Protein AF-0000000076895085 (afdb_homodimer)

pLDDT: mean 93.58, std 14.84, range [23.02, 98.94]

Foldseek 3Di:
DLDVVQDDPPPPFQKEWEEALLDLLSLLLQLLCVVLPHDYHYHYWDPVDDDGDPVLCVQPVPPSDDGWMAGNNHTDDDSLRNSVVSQVVRVDVHHQADPDPVSNVVLVVVLVCCVPQLVVQVVVCLLVQQPSLVSNLVSLVVVLVCCDQALDNSRPDHHSSCSSHLSCVLCQVVNCVRNVDHCCVSRVSVVNSSVSVCPDPSNVVRRDDSVVSNVVSCVVNVPD/DLPDLLDDPPPPFQKEWEEALLDLLSLLLQLLCVVLPHDYHYHYWDPVDDDTDPVLCVQPVPPSDDGWMAGNNHTDDDSLRNSVVSQVVRVDVHHQADPDPVSNVVLVVVLVLCVPQLVVQVVVCLLVQQPSLVSNLVSLVVVLVCCDQALDNSRPDHHSSCSSHLSCVLCQVVNCVRNVDHCCVSRVSVVVSSVSVCPDPSNVVRRDDSVVSNVVSCVVNVND

InterPro domains:
  IPR004045 Glutathione S-transferase, N-terminal [PF02798] (14-88)
  IPR004045 Glutathione S-transferase, N-terminal [PS50404] (13-94)
  IPR010987 Glutathione S-transferase, C-terminal-like [PS50405] (100-220)
  IPR036249 Thioredoxin-like superfamily [SSF52833] (21-118)
  IPR036282 Glutathione S-transferase, C-terminal domain superfamily [SSF47616] (88-221)
  IPR040079 Glutathione transferase family [SFLDS00019] (12-219)
  IPR045073 Glutathione S-transferase Omega/Tau-like [PTHR11260] (20-214)
  IPR045073 Glutathione S-transferase Omega/Tau-like [SFLDG01152] (12-219)
  IPR045074 Glutathione S-transferases Tau, C-terminal alpha-helical domain, plant [cd03185] (101-220)

Radius of gyration: 22.77 Å; Cα contacts (8 Å, |Δi|>4): 634; chains: 2; bounding box: 48×73×47 Å

Nearest PDB structures (foldseek):
  5g5a-assembly2_D  TM=9.513E-01  e=1.481E-20  Arabidopsis thaliana
  4chs-assembly1_B  TM=9.491E-01  e=2.102E-20  Glycine max
  4pqi-assembly1_A  TM=8.367E-01  e=6.222E-11  Populus trichocarpa
  9f7k-assembly1_B  TM=8.401E-01  e=1.132E-09  Drosophila melanogaster American nodavirus (ANV) SW-2009a
  5zfg-assembly1_A  TM=7.852E-01  e=8.772E-07  Bombyx mori

Sequence (448 aa):
MEKAMEMEAGRESEVTCVDFWANEFGMRVRIALRELGVAFEYVEEDLRVRERSDLVRRMNPVLHMVPILIHHGRPVCGSVNIVEYIDEVWGEETHLLPGNPVDRADARFWADFVDHKVFGAQVRFLESKGEEKDELVEQLKRLEEVLGDKAFFSGEEFGFLDIVTIPFSSMFHGYEQLGRFHLDVECPKLTQWAKRCKQRESVRAVLPDDTEMYELHKHLYGIEMEKAMEMEAGRESEVTCVDFWANEFGMRVRIALRELGVAFEYVEEDLRVRERSDLVRRMNPVLHMVPILIHHGRPVCGSVNIVEYIDEVWGEETHLLPGNPVDRADARFWADFVDHKVFGAQVRFLESKGEEKDELVEQLKRLEEVLGDKAFFSGEEFGFLDIVTIPFSSMFHGYEQLGRFHLDVECPKLTQWAKRCKQRESVRAVLPDDTEMYELHKHLYGIE

Structure (mmCIF, N/CA/C/O backbone):
data_AF-0000000076895085-model_v1
#
loop_
_entity.id
_entity.type
_entity.pdbx_description
1 polymer 'glutathione transferase'
#
loop_
_atom_site.group_PDB
_atom_site.id
_atom_site.type_symbol
_atom_site.label_atom_id
_atom_site.label_alt_id
_atom_site.label_comp_id
_atom_site.label_asym_id
_atom_site.label_entity_id
_atom_site.label_seq_id
_atom_site.pdbx_PDB_ins_code
_atom_site.Cartn_x
_atom_site.Cartn_y
_atom_site.Cartn_z
_atom_site.occupancy
_atom_site.B_iso_or_equiv
_atom_site.auth_seq_id
_atom_site.auth_comp_id
_atom_site.auth_asym_id
_atom_site.auth_atom_id
_atom_site.pdbx_PDB_model_num
ATOM 1 N N . MET A 1 1 ? 2.59 36.312 -5.207 1 23.02 1 MET A N 1
ATOM 2 C CA . MET A 1 1 ? 3.688 36.656 -6.105 1 23.02 1 MET A CA 1
ATOM 3 C C . MET A 1 1 ? 4.902 35.781 -5.848 1 23.02 1 MET A C 1
ATOM 5 O O . MET A 1 1 ? 6.008 36.094 -6.293 1 23.02 1 MET A O 1
ATOM 9 N N . GLU A 1 2 ? 4.848 35.094 -4.738 1 27.25 2 GLU A N 1
ATOM 10 C CA . GLU A 1 2 ? 5.812 34.062 -4.297 1 27.25 2 GLU A CA 1
ATOM 11 C C . GLU A 1 2 ? 5.867 32.906 -5.266 1 27.25 2 GLU A C 1
ATOM 13 O O . GLU A 1 2 ? 5.113 31.938 -5.125 1 27.25 2 GLU A O 1
ATOM 18 N N . LYS A 1 3 ? 5.887 33.219 -6.762 1 25.53 3 LYS A N 1
ATOM 19 C CA . LYS A 1 3 ? 5.906 32.812 -8.164 1 25.53 3 LYS A CA 1
ATOM 20 C C . LYS A 1 3 ? 6.992 31.781 -8.422 1 25.53 3 LYS A C 1
ATOM 22 O O . LYS A 1 3 ? 6.719 30.703 -8.961 1 25.53 3 LYS A O 1
ATOM 27 N N . ALA A 1 4 ? 8.18 32.406 -8.992 1 30.64 4 ALA A N 1
ATOM 28 C CA . ALA A 1 4 ? 9.109 31.969 -10.031 1 30.64 4 ALA A CA 1
ATOM 29 C C . ALA A 1 4 ? 10.125 30.969 -9.477 1 30.64 4 ALA A C 1
ATOM 31 O O . ALA A 1 4 ? 11.164 30.734 -10.102 1 30.64 4 ALA A O 1
ATOM 32 N N . MET A 1 5 ? 10.203 30.891 -8.336 1 31.14 5 MET A N 1
ATOM 33 C CA . MET A 1 5 ? 11.312 29.938 -8.25 1 31.14 5 MET A CA 1
ATOM 34 C C . MET A 1 5 ? 11.031 28.688 -9.086 1 31.14 5 MET A C 1
ATOM 36 O O . MET A 1 5 ? 11.344 27.578 -8.664 1 31.14 5 MET A O 1
ATOM 40 N N . GLU A 1 6 ? 9.844 28.688 -9.906 1 38.09 6 GLU A N 1
ATOM 41 C CA . GLU A 1 6 ? 9.477 27.984 -11.125 1 38.09 6 GLU A CA 1
ATOM 42 C C . GLU A 1 6 ? 10.641 27.953 -12.109 1 38.09 6 GLU A C 1
ATOM 44 O O . GLU A 1 6 ? 11.008 28.984 -12.68 1 38.09 6 GLU A O 1
ATOM 49 N N . MET A 1 7 ? 11.734 27.406 -11.906 1 35 7 MET A N 1
ATOM 50 C CA . MET A 1 7 ? 12.992 27.453 -12.656 1 35 7 MET A CA 1
ATOM 51 C C . MET A 1 7 ? 12.727 27.578 -14.148 1 35 7 MET A C 1
ATOM 53 O O . MET A 1 7 ? 11.633 27.25 -14.625 1 35 7 MET A O 1
ATOM 57 N N . GLU A 1 8 ? 13.68 28.234 -14.961 1 31.77 8 GLU A N 1
ATOM 58 C CA . GLU A 1 8 ? 13.859 28.484 -16.391 1 31.77 8 GLU A CA 1
ATOM 59 C C . GLU A 1 8 ? 13.453 27.281 -17.219 1 31.77 8 GLU A C 1
ATOM 61 O O . GLU A 1 8 ? 13.922 26.172 -16.984 1 31.77 8 GLU A O 1
ATOM 66 N N . ALA A 1 9 ? 12.461 27.312 -17.953 1 37.12 9 ALA A N 1
ATOM 67 C CA . ALA A 1 9 ? 11.852 26.469 -18.984 1 37.12 9 ALA A CA 1
ATOM 68 C C . ALA A 1 9 ? 12.906 25.844 -19.891 1 37.12 9 ALA A C 1
ATOM 70 O O . ALA A 1 9 ? 12.578 25.125 -20.844 1 37.12 9 ALA A O 1
ATOM 71 N N . GLY A 1 10 ? 13.945 26.469 -20.047 1 34.59 10 GLY A N 1
ATOM 72 C CA . GLY A 1 10 ? 14.742 26.031 -21.188 1 34.59 10 GLY A CA 1
ATOM 73 C C . GLY A 1 10 ? 15.141 24.562 -21.109 1 34.59 10 GLY A C 1
ATOM 74 O O . GLY A 1 10 ? 15.336 23.906 -22.125 1 34.59 10 GLY A O 1
ATOM 75 N N . ARG A 1 11 ? 16.094 24.109 -20.062 1 37.5 11 ARG A N 1
ATOM 76 C CA . ARG A 1 11 ? 16.578 22.734 -20.094 1 37.5 11 ARG A CA 1
ATOM 77 C C . ARG A 1 11 ? 15.5 21.766 -19.641 1 37.5 11 ARG A C 1
ATOM 79 O O . ARG A 1 11 ? 14.797 22.016 -18.672 1 37.5 11 ARG A O 1
ATOM 86 N N . GLU A 1 12 ? 14.609 20.922 -20.375 1 47.09 12 GLU A N 1
ATOM 87 C CA . GLU A 1 12 ? 13.797 19.734 -20.125 1 47.09 12 GLU A CA 1
ATOM 88 C C . GLU A 1 12 ? 14 19.219 -18.703 1 47.09 12 GLU A C 1
ATOM 90 O O . GLU A 1 12 ? 15.094 18.766 -18.344 1 47.09 12 GLU A O 1
ATOM 95 N N . SER A 1 13 ? 13.422 19.781 -17.625 1 58.47 13 SER A N 1
ATOM 96 C CA . SER A 1 13 ? 13.633 19.453 -16.219 1 58.47 13 SER A CA 1
ATOM 97 C C . SER A 1 13 ? 13.742 17.938 -16.016 1 58.47 13 SER A C 1
ATOM 99 O O . SER A 1 13 ? 13.008 17.172 -16.641 1 58.47 13 SER A O 1
ATOM 101 N N . GLU A 1 14 ? 14.758 17.469 -15.328 1 88.19 14 GLU A N 1
ATOM 102 C CA . GLU A 1 14 ? 15.078 16.078 -15.031 1 88.19 14 GLU A CA 1
ATOM 103 C C . GLU A 1 14 ? 14.023 15.453 -14.125 1 88.19 14 GLU A C 1
ATOM 105 O O . GLU A 1 14 ? 13.711 14.273 -14.25 1 88.19 14 GLU A O 1
ATOM 110 N N . VAL A 1 15 ? 13.117 16.438 -13.453 1 98.25 15 VAL A N 1
ATOM 111 C CA . VAL A 1 15 ? 12.117 15.969 -12.508 1 98.25 15 VAL A CA 1
ATOM 112 C C . VAL A 1 15 ? 10.828 16.766 -12.672 1 98.25 15 VAL A C 1
ATOM 114 O O . VAL A 1 15 ? 10.844 18 -12.633 1 98.25 15 VAL A O 1
ATOM 117 N N . THR A 1 16 ? 9.641 16.125 -12.969 1 98.69 16 THR A N 1
ATO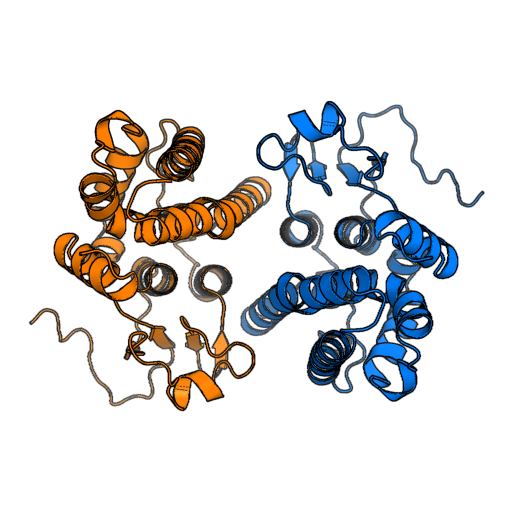M 118 C CA . THR A 1 16 ? 8.32 16.734 -13.086 1 98.69 16 THR A CA 1
ATOM 119 C C . THR A 1 16 ? 7.336 16.078 -12.117 1 98.69 16 THR A C 1
ATOM 121 O O . THR A 1 16 ? 7.324 14.852 -11.969 1 98.69 16 THR A O 1
ATOM 124 N N . CYS A 1 17 ? 6.582 16.891 -11.414 1 98.81 17 CYS A N 1
ATOM 125 C CA . CYS A 1 17 ? 5.488 16.438 -10.562 1 98.81 17 CYS A CA 1
ATOM 126 C C . CYS A 1 17 ? 4.141 16.828 -11.148 1 98.81 17 CYS A C 1
ATOM 128 O O . CYS A 1 17 ? 3.834 18.016 -11.266 1 98.81 17 CYS A O 1
ATOM 130 N N . VAL A 1 18 ? 3.365 15.891 -11.594 1 98.88 18 VAL A N 1
ATOM 131 C CA . VAL A 1 18 ? 2.01 16.109 -12.094 1 98.88 18 VAL A CA 1
ATOM 132 C C . VAL A 1 18 ? 1.007 15.883 -10.961 1 98.88 18 VAL A C 1
ATOM 134 O O . VAL A 1 18 ? 0.92 14.781 -10.414 1 98.88 18 VAL A O 1
ATOM 137 N N . ASP A 1 19 ? 0.191 16.875 -10.664 1 98.31 19 ASP A N 1
ATOM 138 C CA . ASP A 1 19 ? -0.694 16.766 -9.508 1 98.31 19 ASP A CA 1
ATOM 139 C C . ASP A 1 19 ? -1.806 17.812 -9.562 1 98.31 19 ASP A C 1
ATOM 141 O O . ASP A 1 19 ? -1.933 18.547 -10.555 1 98.31 19 ASP A O 1
ATOM 145 N N . PHE A 1 20 ? -2.721 17.75 -8.688 1 98.25 20 PHE A N 1
ATOM 146 C CA . PHE A 1 20 ? -3.725 18.766 -8.391 1 98.25 20 PHE A CA 1
ATOM 147 C C . PHE A 1 20 ? -3.398 19.484 -7.086 1 98.25 20 PHE A C 1
ATOM 149 O O . PHE A 1 20 ? -3.023 18.859 -6.098 1 98.25 20 PHE A O 1
ATOM 156 N N . TRP A 1 21 ? -3.457 20.797 -7.02 1 97.5 21 TRP A N 1
ATOM 157 C CA . TRP A 1 21 ? -2.955 21.594 -5.902 1 97.5 21 TRP A CA 1
ATOM 158 C C . TRP A 1 21 ? -3.596 21.156 -4.59 1 97.5 21 TRP A C 1
ATOM 160 O O . TRP A 1 21 ? -2.961 21.203 -3.533 1 97.5 21 TRP A O 1
ATOM 170 N N . ALA A 1 22 ? -4.828 20.625 -4.641 1 97.56 22 ALA A N 1
ATOM 171 C CA . ALA A 1 22 ? -5.578 20.344 -3.424 1 97.56 22 ALA A CA 1
ATOM 172 C C . ALA A 1 22 ? -5.613 18.844 -3.143 1 97.56 22 ALA A C 1
ATOM 174 O O . ALA A 1 22 ? -6.375 18.375 -2.289 1 97.56 22 ALA A O 1
ATOM 175 N N . ASN A 1 23 ? -4.93 18.078 -3.943 1 97.31 23 ASN A N 1
ATOM 176 C CA . ASN A 1 23 ? -4.836 16.625 -3.783 1 97.31 23 ASN A CA 1
ATOM 177 C C . ASN A 1 23 ? -3.908 16.25 -2.635 1 97.31 23 ASN A C 1
ATOM 179 O O . ASN A 1 23 ? -2.693 16.438 -2.725 1 97.31 23 ASN A O 1
ATOM 183 N N . GLU A 1 24 ? -4.453 15.742 -1.582 1 98.06 24 GLU A N 1
ATOM 184 C CA . GLU A 1 24 ? -3.691 15.406 -0.383 1 98.06 24 GLU A CA 1
ATOM 185 C C . GLU A 1 24 ? -2.553 14.445 -0.704 1 98.06 24 GLU A C 1
ATOM 187 O O . GLU A 1 24 ? -1.478 14.523 -0.107 1 98.06 24 GLU A O 1
ATOM 192 N N . PHE A 1 25 ? -2.742 13.531 -1.646 1 98.69 25 PHE A N 1
ATOM 193 C CA . PHE A 1 25 ? -1.74 12.539 -2.018 1 98.69 25 PHE A CA 1
ATOM 194 C C . PHE A 1 25 ? -0.616 13.188 -2.822 1 98.69 25 PHE A C 1
ATOM 196 O O . PHE A 1 25 ? 0.552 12.82 -2.668 1 98.69 25 PHE A O 1
ATOM 203 N N . GLY A 1 26 ? -0.956 14.109 -3.666 1 98.75 26 GLY A N 1
ATOM 204 C CA . GLY A 1 26 ? 0.045 14.836 -4.426 1 98.75 26 GLY A CA 1
ATOM 205 C C . GLY A 1 26 ? 0.882 15.773 -3.568 1 98.75 26 GLY A C 1
ATOM 206 O O . GLY A 1 26 ? 2.066 15.977 -3.842 1 98.75 26 GLY A O 1
ATOM 207 N N . MET A 1 27 ? 0.269 16.359 -2.547 1 98.94 27 MET A N 1
ATOM 208 C CA . MET A 1 27 ? 0.993 17.234 -1.623 1 98.94 27 MET A CA 1
ATOM 209 C C . MET A 1 27 ? 2.16 16.484 -0.979 1 98.94 27 MET A C 1
ATOM 211 O O . MET A 1 27 ? 3.203 17.078 -0.705 1 98.94 27 MET A O 1
ATOM 215 N N . ARG A 1 28 ? 2.02 15.141 -0.738 1 98.94 28 ARG A N 1
ATOM 216 C CA . ARG A 1 28 ? 3.105 14.32 -0.208 1 98.94 28 ARG A CA 1
ATOM 217 C C . ARG A 1 28 ? 4.359 14.453 -1.067 1 98.94 28 ARG A C 1
ATOM 219 O O . ARG A 1 28 ? 5.457 14.672 -0.547 1 98.94 28 ARG A O 1
ATOM 226 N N . VAL A 1 29 ? 4.148 14.352 -2.359 1 98.94 29 VAL A N 1
ATOM 227 C CA . VAL A 1 29 ? 5.234 14.328 -3.334 1 98.94 29 VAL A CA 1
ATOM 228 C C . VAL A 1 29 ? 5.93 15.688 -3.363 1 98.94 29 VAL A C 1
ATOM 230 O O . VAL A 1 29 ? 7.16 15.766 -3.285 1 98.94 29 VAL A O 1
ATOM 233 N N . ARG A 1 30 ? 5.137 16.719 -3.395 1 98.88 30 ARG A N 1
ATOM 234 C CA . ARG A 1 30 ? 5.691 18.078 -3.453 1 98.88 30 ARG A CA 1
ATOM 235 C C . ARG A 1 30 ? 6.441 18.406 -2.17 1 98.88 30 ARG A C 1
ATOM 237 O O . ARG A 1 30 ? 7.508 19.031 -2.213 1 98.88 30 ARG A O 1
ATOM 244 N N . ILE A 1 31 ? 5.945 18 -1.05 1 98.94 31 ILE A N 1
ATOM 245 C CA . ILE A 1 31 ? 6.621 18.234 0.221 1 98.94 31 ILE A CA 1
ATOM 246 C C . ILE A 1 31 ? 7.93 17.438 0.262 1 98.94 31 ILE A C 1
ATOM 248 O O . ILE A 1 31 ? 8.969 17.969 0.656 1 98.94 31 ILE A O 1
ATOM 252 N N . ALA A 1 32 ? 7.895 16.156 -0.135 1 98.88 32 ALA A N 1
ATOM 253 C CA . ALA A 1 32 ? 9.094 15.312 -0.116 1 98.88 32 ALA A CA 1
ATOM 254 C C . ALA A 1 32 ? 10.195 15.906 -0.988 1 98.88 32 ALA A C 1
ATOM 256 O O . ALA A 1 32 ? 11.359 15.953 -0.583 1 98.88 32 ALA A O 1
ATOM 257 N N . LEU A 1 33 ? 9.852 16.359 -2.217 1 98.69 33 LEU A N 1
ATOM 258 C CA . LEU A 1 33 ? 10.82 16.969 -3.125 1 98.69 33 LEU A CA 1
ATOM 259 C C . LEU A 1 33 ? 11.445 18.203 -2.504 1 98.69 33 LEU A C 1
ATOM 261 O O . LEU A 1 33 ? 12.672 18.375 -2.543 1 98.69 33 LEU A O 1
ATOM 265 N N . ARG A 1 34 ? 10.641 19.031 -1.904 1 98.31 34 ARG A N 1
ATOM 266 C CA . ARG A 1 34 ? 11.125 20.266 -1.286 1 98.31 34 ARG A CA 1
ATOM 267 C C . ARG A 1 34 ? 11.992 19.953 -0.073 1 98.31 34 ARG A C 1
ATOM 269 O O . ARG A 1 34 ? 13.023 20.609 0.138 1 98.31 34 ARG A O 1
ATOM 276 N N . GLU A 1 35 ? 11.578 18.984 0.72 1 97.69 35 GLU A N 1
ATOM 277 C CA . GLU A 1 35 ? 12.344 18.609 1.908 1 97.69 35 GLU A CA 1
ATOM 278 C C . GLU A 1 35 ? 13.766 18.203 1.542 1 97.69 35 GLU A C 1
ATOM 280 O O . GLU A 1 35 ? 14.703 18.438 2.301 1 97.69 35 GLU A O 1
ATOM 285 N N . LEU A 1 36 ? 13.906 17.531 0.406 1 97.44 36 LEU A N 1
ATOM 286 C CA . LEU A 1 36 ? 15.219 17.016 0.017 1 97.44 36 LEU A CA 1
ATOM 287 C C . LEU A 1 36 ? 15.898 17.969 -0.959 1 97.44 36 LEU A C 1
ATOM 289 O O . LEU A 1 36 ? 16.953 17.656 -1.503 1 97.44 36 LEU A O 1
ATOM 293 N N . GLY A 1 37 ? 15.266 19.109 -1.237 1 96.12 37 GLY A N 1
ATOM 294 C CA . GLY A 1 37 ? 15.875 20.156 -2.045 1 96.12 37 GLY A CA 1
ATOM 295 C C . GLY A 1 37 ? 15.938 19.812 -3.52 1 96.12 37 GLY A C 1
ATOM 296 O O . GLY A 1 37 ? 16.859 20.234 -4.223 1 96.12 37 GLY A O 1
ATOM 297 N N . VAL A 1 38 ? 15.062 19.031 -4.008 1 96.94 38 VAL A N 1
ATOM 298 C CA . VAL A 1 38 ? 15.047 18.625 -5.406 1 96.94 38 VAL A CA 1
ATOM 299 C C . VAL A 1 38 ? 14.266 19.641 -6.23 1 96.94 38 VAL A C 1
ATOM 301 O O . VAL A 1 38 ? 13.094 19.922 -5.945 1 96.94 38 VAL A O 1
ATOM 304 N N . ALA A 1 39 ? 14.906 20.219 -7.195 1 97.12 39 ALA A N 1
ATOM 305 C CA . ALA A 1 39 ? 14.203 21.094 -8.133 1 97.12 39 ALA A CA 1
ATOM 306 C C . ALA A 1 39 ? 13.266 20.297 -9.031 1 97.12 39 ALA A C 1
ATOM 308 O O . ALA A 1 39 ? 13.609 19.203 -9.484 1 97.12 39 ALA A O 1
ATOM 309 N N . PHE A 1 40 ? 12.086 20.844 -9.211 1 98.06 40 PHE A N 1
ATOM 310 C CA . PHE A 1 40 ? 11.148 20.125 -10.062 1 98.06 40 PHE A CA 1
ATOM 311 C C . PHE A 1 40 ? 10.195 21.094 -10.75 1 98.06 40 PHE A C 1
ATOM 313 O O . PHE A 1 40 ? 9.992 22.219 -10.281 1 98.06 40 PHE A O 1
ATOM 320 N N . GLU A 1 41 ? 9.672 20.609 -11.859 1 98 41 GLU A N 1
ATOM 321 C CA . GLU A 1 41 ? 8.57 21.281 -12.531 1 98 41 GLU A CA 1
ATOM 322 C C . GLU A 1 41 ? 7.219 20.766 -12.039 1 98 41 GLU A C 1
ATOM 324 O O . GLU A 1 41 ? 7.027 19.547 -11.906 1 98 41 GLU A O 1
ATOM 329 N N . TYR A 1 42 ? 6.363 21.656 -11.695 1 98.19 42 TYR A N 1
ATOM 330 C CA . TYR A 1 42 ? 5 21.312 -11.312 1 98.19 42 TYR A CA 1
ATOM 331 C C . TYR A 1 42 ? 4.047 21.453 -12.492 1 98.19 42 TYR A C 1
ATOM 333 O O . TYR A 1 42 ? 4.016 22.484 -13.156 1 98.19 42 TYR A O 1
ATOM 341 N N . VAL A 1 43 ? 3.34 20.391 -12.828 1 98.38 43 VAL A N 1
ATOM 342 C CA . VAL A 1 43 ? 2.301 20.422 -13.852 1 98.38 43 VAL A CA 1
ATOM 343 C C . VAL A 1 43 ? 0.94 20.141 -13.211 1 98.38 43 VAL A C 1
ATOM 345 O O . VAL A 1 43 ? 0.721 19.078 -12.633 1 98.38 43 VAL A O 1
ATOM 348 N N . GLU A 1 44 ? 0.057 21.047 -13.32 1 98.06 44 GLU A N 1
ATOM 349 C CA . GLU A 1 44 ? -1.26 20.953 -12.695 1 98.06 44 GLU A CA 1
ATOM 350 C C . GLU A 1 44 ? -2.191 20.047 -13.508 1 98.06 44 GLU A C 1
ATOM 352 O O . GLU A 1 44 ? -2.254 20.156 -14.734 1 98.06 44 GLU A O 1
ATOM 357 N N . GLU A 1 45 ? -2.811 19.125 -12.883 1 98.19 45 GLU A N 1
ATOM 358 C CA . GLU A 1 45 ? -3.924 18.328 -13.398 1 98.19 45 GLU A CA 1
ATOM 359 C C . GLU A 1 45 ? -5.234 18.703 -12.703 1 98.19 45 GLU A C 1
ATOM 361 O O . GLU A 1 45 ? -5.398 18.484 -11.508 1 98.19 45 GLU A O 1
ATOM 366 N N . ASP A 1 46 ? -6.195 19.234 -13.398 1 95.69 46 ASP A N 1
ATOM 367 C CA . ASP A 1 46 ? -7.461 19.656 -12.812 1 95.69 46 ASP A CA 1
ATOM 368 C C . ASP A 1 46 ? -8.359 18.453 -12.516 1 95.69 46 ASP A C 1
ATOM 370 O O . ASP A 1 46 ? -8.922 17.859 -13.438 1 95.69 46 ASP A O 1
ATOM 374 N N . LEU A 1 47 ? -8.57 18.156 -11.32 1 94.69 47 LEU A N 1
ATOM 375 C CA . LEU A 1 47 ? -9.344 16.984 -10.93 1 94.69 47 LEU A CA 1
ATOM 376 C C . LEU A 1 47 ? -10.828 17.312 -10.844 1 94.69 47 LEU A C 1
ATOM 378 O O . LEU A 1 47 ? -11.656 16.438 -10.586 1 94.69 47 LEU A O 1
ATOM 382 N N . ARG A 1 48 ? -11.172 18.547 -11.094 1 92.56 48 ARG A N 1
ATOM 383 C CA . ARG A 1 48 ? -12.578 18.938 -11.07 1 92.56 48 ARG A CA 1
ATOM 384 C C . ARG A 1 48 ? -13.281 18.531 -12.359 1 92.56 48 ARG A C 1
ATOM 386 O O . ARG A 1 48 ? -14.508 18.531 -12.43 1 92.56 48 ARG A O 1
ATOM 393 N N . VAL A 1 49 ? -12.469 18.25 -13.266 1 92.38 49 VAL A N 1
ATOM 394 C CA . VAL A 1 49 ? -13.047 17.781 -14.523 1 92.38 49 VAL A CA 1
ATOM 395 C C . VAL A 1 49 ? -12.867 16.266 -14.656 1 92.38 49 VAL A C 1
ATOM 397 O O . VAL A 1 49 ? -11.914 15.703 -14.117 1 92.38 49 VAL A O 1
ATOM 400 N N . ARG A 1 50 ? -13.695 15.594 -15.43 1 90.12 50 ARG A N 1
ATOM 401 C CA . ARG A 1 50 ? -13.719 14.141 -15.547 1 90.12 50 ARG A CA 1
ATOM 402 C C . ARG A 1 50 ? -12.602 13.641 -16.453 1 90.12 50 ARG A C 1
ATOM 404 O O . ARG A 1 50 ? -12 12.602 -16.203 1 90.12 50 ARG A O 1
ATOM 411 N N . GLU A 1 51 ? -12.359 14.359 -17.422 1 95.12 51 GLU A N 1
ATOM 412 C CA . GLU A 1 51 ? -11.391 13.93 -18.422 1 95.12 51 GLU A CA 1
ATOM 413 C C . GLU A 1 51 ? -9.961 14.148 -17.953 1 95.12 51 GLU A C 1
ATOM 415 O O . GLU A 1 51 ? -9.625 15.234 -17.453 1 95.12 51 GLU A O 1
ATOM 420 N N . ARG A 1 52 ? -9.18 13.102 -18.062 1 98 52 ARG A N 1
ATOM 421 C CA . ARG A 1 52 ? -7.766 13.211 -17.734 1 98 52 ARG A CA 1
ATOM 422 C C . ARG A 1 52 ? -6.969 13.758 -18.922 1 98 52 ARG A C 1
ATOM 424 O O . ARG A 1 52 ? -7.305 13.5 -20.078 1 98 52 ARG A O 1
ATOM 431 N N . SER A 1 53 ? -5.973 14.539 -18.625 1 98.25 53 SER A N 1
ATOM 432 C CA . SER A 1 53 ? -5.109 15.086 -19.672 1 98.25 53 SER A CA 1
ATOM 433 C C . SER A 1 53 ? -4.371 13.977 -20.406 1 98.25 53 SER A C 1
ATOM 435 O O . SER A 1 53 ? -4.246 12.859 -19.906 1 98.25 53 SER A O 1
ATOM 437 N N . ASP A 1 54 ? -3.863 14.25 -21.594 1 98.06 54 ASP A N 1
ATOM 438 C CA . ASP A 1 54 ? -3.047 13.32 -22.375 1 98.06 54 ASP A CA 1
ATOM 439 C C . ASP A 1 54 ? -1.803 12.898 -21.594 1 98.06 54 ASP A C 1
ATOM 441 O O . ASP A 1 54 ? -1.376 11.742 -21.672 1 98.06 54 ASP A O 1
ATOM 445 N N . LEU A 1 55 ? -1.234 13.844 -20.844 1 98.25 55 LEU A N 1
ATOM 446 C CA . LEU A 1 55 ? -0.033 13.555 -20.078 1 98.25 55 LEU A CA 1
ATOM 447 C C . LEU A 1 55 ? -0.305 12.484 -19.016 1 98.25 55 LEU A C 1
ATOM 449 O O . LEU A 1 55 ? 0.453 11.523 -18.891 1 98.25 55 LEU A O 1
ATOM 453 N N . VAL A 1 56 ? -1.409 12.609 -18.297 1 98.69 56 VAL A N 1
ATOM 454 C CA . VAL A 1 56 ? -1.759 11.656 -17.25 1 98.69 56 VAL A CA 1
ATOM 455 C C . VAL A 1 56 ? -2.068 10.297 -17.875 1 98.69 56 VAL A C 1
ATOM 457 O O . VAL A 1 56 ? -1.606 9.258 -17.375 1 98.69 56 VAL A O 1
ATOM 460 N N . ARG A 1 57 ? -2.795 10.305 -18.984 1 98.31 57 ARG A N 1
ATOM 461 C CA . ARG A 1 57 ? -3.145 9.055 -19.656 1 98.31 57 ARG A CA 1
ATOM 462 C C . ARG A 1 57 ? -1.897 8.328 -20.156 1 98.31 57 ARG A C 1
ATOM 464 O O . ARG A 1 57 ? -1.82 7.098 -20.094 1 98.31 57 ARG A O 1
ATOM 471 N N . ARG A 1 58 ? -0.921 9.039 -20.578 1 98.19 58 ARG A N 1
ATOM 472 C CA . ARG A 1 58 ? 0.299 8.461 -21.125 1 98.19 58 ARG A CA 1
ATOM 473 C C . ARG A 1 58 ? 1.236 7.992 -20.016 1 98.19 58 ARG A C 1
ATOM 475 O O . ARG A 1 58 ? 1.865 6.938 -20.141 1 98.19 58 ARG A O 1
ATOM 482 N N . MET A 1 59 ? 1.323 8.75 -18.906 1 98.31 59 MET A N 1
ATOM 483 C CA . MET A 1 59 ? 2.342 8.5 -17.891 1 98.31 59 MET A CA 1
ATOM 484 C C . MET A 1 59 ? 1.818 7.547 -16.828 1 98.31 59 MET A C 1
ATOM 486 O O . MET A 1 59 ? 2.6 6.969 -16.062 1 98.31 59 MET A O 1
ATOM 490 N N . ASN A 1 60 ? 0.537 7.406 -16.734 1 98.25 60 ASN A N 1
ATOM 491 C CA . ASN A 1 60 ? -0.115 6.414 -15.891 1 98.25 60 ASN A CA 1
ATOM 492 C C . ASN A 1 60 ? -1.249 5.703 -16.625 1 98.25 60 ASN A C 1
ATOM 494 O O . ASN A 1 60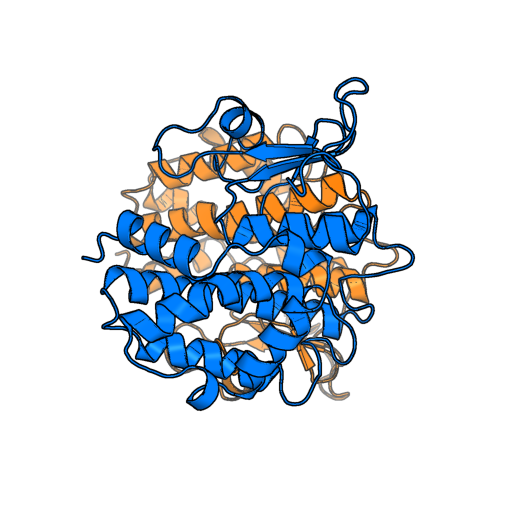 ? -2.416 5.836 -16.25 1 98.25 60 ASN A O 1
ATOM 498 N N . PRO A 1 61 ? -0.929 4.938 -17.609 1 96.69 61 PRO A N 1
ATOM 499 C CA . PRO A 1 61 ? -1.942 4.363 -18.484 1 96.69 61 PRO A CA 1
ATOM 500 C C . PRO A 1 61 ? -2.814 3.32 -17.797 1 96.69 61 PRO A C 1
ATOM 502 O O . PRO A 1 61 ? -3.859 2.934 -18.312 1 96.69 61 PRO A O 1
ATOM 505 N N . VAL A 1 62 ? -2.408 2.879 -16.641 1 96 62 VAL A N 1
ATOM 506 C CA . VAL A 1 62 ? -3.125 1.813 -15.953 1 96 62 VAL A CA 1
ATOM 507 C C . VAL A 1 62 ? -4.25 2.41 -15.109 1 96 62 VAL A C 1
ATOM 509 O O . VAL A 1 62 ? -5.395 1.951 -15.172 1 96 62 VAL A O 1
ATOM 512 N N . LEU A 1 63 ? -3.947 3.445 -14.359 1 96.19 63 LEU A N 1
ATOM 513 C CA . LEU A 1 63 ? -4.902 3.941 -13.375 1 96.19 63 LEU A CA 1
ATOM 514 C C . LEU A 1 63 ? -5.395 5.336 -13.75 1 96.19 63 LEU A C 1
ATOM 516 O O . LEU A 1 63 ? -6.422 5.793 -13.25 1 96.19 63 LEU A O 1
ATOM 520 N N . HIS A 1 64 ? -4.555 6.082 -14.539 1 97.62 64 HIS A N 1
ATOM 521 C CA . HIS A 1 64 ? -4.879 7.445 -14.945 1 97.62 64 HIS A CA 1
ATOM 522 C C . HIS A 1 64 ? -5.109 8.344 -13.734 1 97.62 64 HIS A C 1
ATOM 524 O O . HIS A 1 64 ? -6.074 9.109 -13.703 1 97.62 64 HIS A O 1
ATOM 530 N N . MET A 1 65 ? -4.266 8.203 -12.758 1 97.56 65 MET A N 1
ATOM 531 C CA . MET A 1 65 ? -4.395 8.977 -11.531 1 97.56 65 MET A CA 1
ATOM 532 C C . MET A 1 65 ? -3.133 9.797 -11.266 1 97.56 65 MET A C 1
ATOM 534 O O . MET A 1 65 ? -2.057 9.461 -11.758 1 97.56 65 MET A O 1
ATOM 538 N N . VAL A 1 66 ? -3.307 10.898 -10.594 1 98.44 66 VAL A N 1
ATOM 539 C CA . VAL A 1 66 ? -2.203 11.664 -10.023 1 98.44 66 VAL A CA 1
ATOM 540 C C . VAL A 1 66 ? -2.107 11.398 -8.523 1 98.44 66 VAL A C 1
ATOM 542 O O . VAL A 1 66 ? -3.07 10.945 -7.906 1 98.44 66 VAL A O 1
ATOM 545 N N . PRO A 1 67 ? -0.943 11.617 -7.898 1 98.81 67 PRO A N 1
ATOM 546 C CA . PRO A 1 67 ? 0.245 12.25 -8.469 1 98.81 67 PRO A CA 1
ATOM 547 C C . PRO A 1 67 ? 1.07 11.305 -9.336 1 98.81 67 PRO A C 1
ATOM 549 O O . PRO A 1 67 ? 0.977 10.086 -9.18 1 98.81 67 PRO A O 1
ATOM 552 N N . ILE A 1 68 ? 1.776 11.852 -10.258 1 98.94 68 ILE A N 1
ATOM 553 C CA . ILE A 1 68 ? 2.805 11.18 -11.047 1 98.94 68 ILE A CA 1
ATOM 554 C C . ILE A 1 68 ? 4.121 11.945 -10.93 1 98.94 68 ILE A C 1
ATOM 556 O O . ILE A 1 68 ? 4.168 13.156 -11.148 1 98.94 68 ILE A O 1
ATOM 560 N N . LEU A 1 69 ? 5.168 11.312 -10.508 1 98.94 69 LEU A N 1
ATOM 561 C CA . LEU A 1 69 ? 6.516 11.852 -10.633 1 98.94 69 LEU A CA 1
ATOM 562 C C . LEU A 1 69 ? 7.176 11.359 -11.922 1 98.94 69 LEU A C 1
ATOM 564 O O . LEU A 1 69 ? 7.266 10.156 -12.164 1 98.94 69 LEU A O 1
ATOM 568 N N . ILE A 1 70 ? 7.523 12.273 -12.766 1 98.69 70 ILE A N 1
ATOM 569 C CA . ILE A 1 70 ? 8.266 11.93 -13.977 1 98.69 70 ILE A CA 1
ATOM 570 C C . ILE A 1 70 ? 9.742 12.266 -13.789 1 98.69 70 ILE A C 1
ATOM 572 O O . ILE A 1 70 ? 10.102 13.43 -13.578 1 98.69 70 ILE A O 1
ATOM 576 N N . HIS A 1 71 ? 10.594 11.305 -13.742 1 98.25 71 HIS A N 1
ATOM 577 C CA . HIS A 1 71 ? 12.039 11.453 -13.586 1 98.25 71 HIS A CA 1
ATOM 578 C C . HIS A 1 71 ? 12.781 10.914 -14.805 1 98.25 71 HIS A C 1
ATOM 580 O O . HIS A 1 71 ? 12.742 9.711 -15.078 1 98.25 71 HIS A O 1
ATOM 586 N N . HIS A 1 72 ? 13.477 11.773 -15.602 1 95.75 72 HIS A N 1
ATOM 587 C CA . HIS A 1 72 ? 14.156 11.422 -16.844 1 95.75 72 HIS A CA 1
ATOM 588 C C . HIS A 1 72 ? 13.211 10.719 -17.812 1 95.75 72 HIS A C 1
ATOM 590 O O . HIS A 1 72 ? 13.547 9.672 -18.359 1 95.75 72 HIS A O 1
ATOM 596 N N . GLY A 1 73 ? 12.016 11.211 -17.781 1 95.69 73 GLY A N 1
ATOM 597 C CA . GLY A 1 73 ? 11.023 10.75 -18.75 1 95.69 73 GLY A CA 1
ATOM 598 C C . GLY A 1 73 ? 10.281 9.508 -18.281 1 95.69 73 GLY A C 1
ATOM 599 O O . GLY A 1 73 ? 9.359 9.047 -18.953 1 95.69 73 GLY A O 1
ATOM 600 N N . ARG A 1 74 ? 10.586 8.953 -17.141 1 96.94 74 ARG A N 1
ATOM 601 C CA . ARG A 1 74 ? 9.945 7.746 -16.641 1 96.94 74 ARG A CA 1
ATOM 602 C C . ARG A 1 74 ? 8.992 8.07 -15.5 1 96.94 74 ARG A C 1
ATOM 604 O O . ARG A 1 74 ? 9.352 8.812 -14.578 1 96.94 74 ARG A O 1
ATOM 611 N N . PRO A 1 75 ? 7.816 7.5 -15.531 1 98.56 75 PRO A N 1
ATOM 612 C CA . PRO A 1 75 ? 6.859 7.781 -14.461 1 98.56 75 PRO A CA 1
ATOM 613 C C . PRO A 1 75 ? 7.066 6.902 -13.227 1 98.56 75 PRO A C 1
ATOM 615 O O . PRO A 1 75 ? 7.438 5.73 -13.359 1 98.56 75 PRO A O 1
ATOM 618 N N . VAL A 1 76 ? 6.906 7.43 -12.141 1 98.75 76 VAL A N 1
ATOM 619 C CA . VAL A 1 76 ? 6.672 6.758 -10.867 1 98.75 76 VAL A CA 1
ATOM 620 C C . VAL A 1 76 ? 5.293 7.137 -10.328 1 98.75 76 VAL A C 1
ATOM 622 O O . VAL A 1 76 ? 4.984 8.32 -10.18 1 98.75 76 VAL A O 1
ATOM 625 N N . CYS A 1 77 ? 4.465 6.102 -10.008 1 98.75 77 CYS A N 1
ATOM 626 C CA . CYS A 1 77 ? 3.086 6.348 -9.602 1 98.75 77 CYS A CA 1
ATOM 627 C C . CYS A 1 77 ? 2.822 5.801 -8.203 1 98.75 77 CYS A C 1
ATOM 629 O O . CYS A 1 77 ? 3.562 4.941 -7.719 1 98.75 77 CYS A O 1
ATOM 631 N N . GLY A 1 78 ? 1.725 6.32 -7.555 1 98.5 78 GLY A N 1
ATOM 632 C CA . GLY A 1 78 ? 1.429 6.008 -6.168 1 98.5 78 GLY A CA 1
ATOM 633 C C . GLY A 1 78 ? 2.141 6.918 -5.184 1 98.5 78 GLY A C 1
ATOM 634 O O . GLY A 1 78 ? 3.365 6.855 -5.047 1 98.5 78 GLY A O 1
ATOM 635 N N . SER A 1 79 ? 1.436 7.676 -4.465 1 98.75 79 SER A N 1
ATOM 636 C CA . SER A 1 79 ? 2.004 8.766 -3.676 1 98.75 79 SER A CA 1
ATOM 637 C C . SER A 1 79 ? 3.027 8.242 -2.674 1 98.75 79 SER A C 1
ATOM 639 O O . SER A 1 79 ? 4.117 8.805 -2.547 1 98.75 79 SER A O 1
ATOM 641 N N . VAL A 1 80 ? 2.713 7.129 -1.971 1 98.81 80 VAL A N 1
ATOM 642 C CA . VAL A 1 80 ? 3.637 6.566 -0.989 1 98.81 80 VAL A CA 1
ATOM 643 C C . VAL A 1 80 ? 4.863 6 -1.699 1 98.81 80 VAL A C 1
ATOM 645 O O . VAL A 1 80 ? 5.996 6.203 -1.256 1 98.81 80 VAL A O 1
ATOM 648 N N . ASN A 1 81 ? 4.609 5.297 -2.82 1 98.88 81 ASN A N 1
ATOM 649 C CA . ASN A 1 81 ? 5.691 4.781 -3.654 1 98.88 81 ASN A CA 1
ATOM 650 C C . ASN A 1 81 ? 6.594 5.902 -4.156 1 98.88 81 ASN A C 1
ATOM 652 O O . ASN A 1 81 ? 7.816 5.77 -4.152 1 98.88 81 ASN A O 1
ATOM 656 N N . ILE A 1 82 ? 6.023 7 -4.547 1 98.94 82 ILE A N 1
ATOM 657 C CA . ILE A 1 82 ? 6.777 8.148 -5.039 1 98.94 82 ILE A CA 1
ATOM 658 C C . ILE A 1 82 ? 7.652 8.711 -3.918 1 98.94 82 ILE A C 1
ATOM 660 O O . ILE A 1 82 ? 8.82 9.023 -4.133 1 98.94 82 ILE A O 1
ATOM 664 N N . VAL A 1 83 ? 7.102 8.859 -2.732 1 98.94 83 VAL A N 1
ATOM 665 C CA . VAL A 1 83 ? 7.867 9.414 -1.621 1 98.94 83 VAL A CA 1
ATOM 666 C C . VAL A 1 83 ? 9.047 8.5 -1.295 1 98.94 83 VAL A C 1
ATOM 668 O O . VAL A 1 83 ? 10.156 8.977 -1.036 1 98.94 83 VAL A O 1
ATOM 671 N N . GLU A 1 84 ? 8.82 7.16 -1.311 1 98.69 84 GLU A N 1
ATOM 672 C CA . GLU A 1 84 ? 9.93 6.234 -1.1 1 98.69 84 GLU A CA 1
ATOM 673 C C . GLU A 1 84 ? 10.969 6.359 -2.207 1 98.69 84 GLU A C 1
ATOM 675 O O . GLU A 1 84 ? 12.172 6.352 -1.938 1 98.69 84 GLU A O 1
ATOM 680 N N . TYR A 1 85 ? 10.547 6.504 -3.416 1 98.75 85 TYR A N 1
ATOM 681 C CA . TYR A 1 85 ? 11.445 6.68 -4.551 1 98.75 85 TYR A CA 1
ATOM 682 C C . TYR A 1 85 ? 12.297 7.93 -4.387 1 98.75 85 TYR A C 1
ATOM 684 O O . TYR A 1 85 ? 13.516 7.895 -4.598 1 98.75 85 TYR A O 1
ATOM 692 N N . ILE A 1 86 ? 11.695 9.023 -3.98 1 98.75 86 ILE A N 1
ATOM 693 C CA . ILE A 1 86 ? 12.391 10.281 -3.762 1 98.75 86 ILE A CA 1
ATOM 694 C C . ILE A 1 86 ? 13.492 10.086 -2.715 1 98.75 86 ILE A C 1
ATOM 696 O O . ILE A 1 86 ? 14.617 10.547 -2.896 1 98.75 86 ILE A O 1
ATOM 700 N N . ASP A 1 87 ? 13.148 9.422 -1.685 1 98.31 87 ASP A N 1
ATOM 701 C CA . ASP A 1 87 ? 14.133 9.148 -0.637 1 98.31 87 ASP A CA 1
ATOM 702 C C . ASP A 1 87 ? 15.289 8.312 -1.173 1 98.31 87 ASP A C 1
ATOM 704 O O . ASP A 1 87 ? 16.453 8.57 -0.858 1 98.31 87 ASP A O 1
ATOM 708 N N . GLU A 1 88 ? 14.977 7.277 -1.971 1 97.25 88 GLU A N 1
ATOM 709 C CA . GLU A 1 88 ? 15.977 6.348 -2.5 1 97.25 88 GLU A CA 1
ATOM 710 C C . GLU A 1 88 ? 16.922 7.047 -3.473 1 97.25 88 GLU A C 1
ATOM 712 O O . GLU A 1 88 ? 18.094 6.703 -3.551 1 97.25 88 GLU A O 1
ATOM 717 N N . VAL A 1 89 ? 16.453 8 -4.141 1 97.25 89 VAL A N 1
ATOM 718 C CA . VAL A 1 89 ? 17.234 8.641 -5.195 1 97.25 89 VAL A CA 1
ATOM 719 C C . VAL A 1 89 ? 18.016 9.828 -4.621 1 97.25 89 VAL A C 1
ATOM 721 O O . VAL A 1 89 ? 19.172 10.031 -4.953 1 97.25 89 VAL A O 1
ATOM 724 N N . TRP A 1 90 ? 17.359 10.547 -3.695 1 96.94 90 TRP A N 1
ATOM 725 C CA . TRP A 1 90 ? 17.969 11.82 -3.316 1 96.94 90 TRP A CA 1
ATOM 726 C C . TRP A 1 90 ? 18.234 11.875 -1.816 1 96.94 90 TRP A C 1
ATOM 728 O O . TRP A 1 90 ? 18.812 12.836 -1.317 1 96.94 90 TRP A O 1
ATOM 738 N N . GLY A 1 91 ? 17.672 10.828 -1.068 1 93.44 91 GLY A N 1
ATOM 739 C CA . GLY A 1 91 ? 17.844 10.82 0.375 1 93.44 91 GLY A CA 1
ATOM 740 C C . GLY A 1 91 ? 19.234 10.406 0.806 1 93.44 91 GLY A C 1
ATOM 741 O O . GLY A 1 91 ? 19.406 9.375 1.461 1 93.44 91 GLY A O 1
ATOM 742 N N . GLU A 1 92 ? 20.297 11.086 0.578 1 87.06 92 GLU A N 1
ATOM 743 C CA . GLU A 1 92 ? 21.672 10.758 0.942 1 87.06 92 GLU A CA 1
ATOM 744 C C . GLU A 1 92 ? 22.031 11.336 2.309 1 87.06 92 GLU A C 1
ATOM 746 O O . GLU A 1 92 ? 22.266 10.594 3.258 1 87.06 92 GLU A O 1
ATOM 751 N N . GLU A 1 93 ? 22.016 12.586 2.551 1 84.44 93 GLU A N 1
ATOM 752 C CA . GLU A 1 93 ? 22.344 13.258 3.805 1 84.44 93 GLU A CA 1
ATOM 753 C C . GLU A 1 93 ? 21.125 13.312 4.73 1 84.44 93 GLU A C 1
ATOM 755 O O . GLU A 1 93 ? 21.266 13.156 5.945 1 84.44 93 GLU A O 1
ATOM 760 N N . THR A 1 94 ? 19.984 13.516 4.098 1 87.5 94 THR A N 1
ATOM 761 C CA . THR A 1 94 ? 18.688 13.547 4.781 1 87.5 94 THR A CA 1
ATOM 762 C C . THR A 1 94 ? 17.812 12.398 4.305 1 87.5 94 THR A C 1
ATOM 764 O O . THR A 1 94 ? 17.531 12.273 3.109 1 87.5 94 THR A O 1
ATOM 767 N N . HIS A 1 95 ? 17.453 11.555 5.219 1 94.25 95 HIS A N 1
ATOM 768 C CA . HIS A 1 95 ? 16.562 10.438 4.891 1 94.25 95 HIS A CA 1
ATOM 769 C C . HIS A 1 95 ? 15.148 10.688 5.387 1 94.25 95 HIS A C 1
ATOM 771 O O . HIS A 1 95 ? 14.953 11.164 6.508 1 94.25 95 HIS A O 1
ATOM 777 N N . LEU A 1 96 ? 14.281 10.406 4.551 1 97.94 96 LEU A N 1
ATOM 778 C CA . LEU A 1 96 ? 12.891 10.539 4.957 1 97.94 96 LEU A CA 1
ATOM 779 C C . LEU A 1 96 ? 12.438 9.305 5.746 1 97.94 96 LEU A C 1
ATOM 781 O O . LEU A 1 96 ? 11.695 9.43 6.723 1 97.94 96 LEU A O 1
ATOM 785 N N . LEU A 1 97 ? 12.891 8.133 5.27 1 97.62 97 LEU A N 1
ATOM 786 C CA . LEU A 1 97 ? 12.539 6.895 5.949 1 97.62 97 LEU A CA 1
ATOM 787 C C . LEU A 1 97 ? 13.523 6.59 7.074 1 97.62 97 LEU A C 1
ATOM 789 O O . LEU A 1 97 ? 14.711 6.891 6.961 1 97.62 97 LEU A O 1
ATOM 793 N N . PRO A 1 98 ? 12.984 5.945 8.109 1 95.62 98 PRO A N 1
ATOM 794 C CA . PRO A 1 98 ? 13.898 5.508 9.164 1 95.62 98 PRO A CA 1
ATOM 795 C C . PRO A 1 98 ? 14.992 4.574 8.656 1 95.62 98 PRO A C 1
ATOM 797 O O . PRO A 1 98 ? 14.773 3.824 7.699 1 95.62 98 PRO A O 1
ATOM 800 N N . GLY A 1 99 ? 16.172 4.617 9.32 1 93.25 99 GLY A N 1
ATOM 801 C CA . GLY A 1 99 ? 17.281 3.74 8.945 1 93.25 99 GLY A CA 1
ATOM 802 C C . GLY A 1 99 ? 17.078 2.305 9.391 1 93.25 99 GLY A C 1
ATOM 803 O O . GLY A 1 99 ? 17.453 1.371 8.688 1 93.25 99 GLY A O 1
ATOM 804 N N . ASN A 1 100 ? 16.484 2.164 10.539 1 94.81 100 ASN A N 1
ATOM 805 C CA . ASN A 1 100 ? 16.234 0.84 11.102 1 94.81 100 ASN A CA 1
ATOM 806 C C . ASN A 1 100 ? 15.055 0.156 10.406 1 94.81 100 ASN A C 1
ATOM 808 O O . ASN A 1 100 ? 13.977 0.735 10.289 1 94.81 100 ASN A O 1
ATOM 812 N N . PRO A 1 101 ? 15.258 -1.137 9.969 1 96.5 101 PRO A N 1
ATOM 813 C CA . PRO A 1 101 ? 14.211 -1.82 9.203 1 96.5 101 PRO A CA 1
ATOM 814 C C . PRO A 1 101 ? 12.898 -1.934 9.969 1 96.5 101 PRO A C 1
ATOM 816 O O . PRO A 1 101 ? 11.82 -1.84 9.375 1 96.5 101 PRO A O 1
ATOM 819 N N . VAL A 1 102 ? 12.938 -2.145 11.242 1 96.69 102 VAL A N 1
ATOM 820 C CA . VAL A 1 102 ? 11.719 -2.316 12.031 1 96.69 102 VAL A CA 1
ATOM 821 C C . VAL A 1 102 ? 10.938 -1.007 12.055 1 96.69 102 VAL A C 1
ATOM 823 O O . VAL A 1 102 ? 9.719 -1.002 11.844 1 96.69 102 VAL A O 1
ATOM 826 N N . ASP A 1 103 ? 11.656 0.118 12.305 1 96.75 103 ASP A N 1
ATOM 827 C CA . ASP A 1 103 ? 11.016 1.428 12.312 1 96.75 103 ASP A CA 1
ATOM 828 C C . ASP A 1 103 ? 10.484 1.79 10.93 1 96.75 103 ASP A C 1
ATOM 830 O O . ASP A 1 103 ? 9.43 2.418 10.805 1 96.75 103 ASP A O 1
ATOM 834 N N . ARG A 1 104 ? 11.242 1.4 9.922 1 97.56 104 ARG A N 1
ATOM 835 C CA . ARG A 1 104 ? 10.828 1.63 8.547 1 97.56 104 ARG A CA 1
ATOM 836 C C . ARG A 1 104 ? 9.539 0.867 8.227 1 97.56 104 ARG A C 1
ATOM 838 O O . ARG A 1 104 ? 8.617 1.419 7.629 1 97.56 104 ARG A O 1
ATOM 845 N N . ALA A 1 105 ? 9.445 -0.366 8.633 1 98.44 105 ALA A N 1
ATOM 846 C CA . ALA A 1 105 ? 8.25 -1.181 8.43 1 98.44 105 ALA A CA 1
ATOM 847 C C . ALA A 1 105 ? 7.059 -0.599 9.18 1 98.44 105 ALA A C 1
ATOM 849 O O . ALA A 1 105 ? 5.934 -0.6 8.672 1 98.44 105 ALA A O 1
ATOM 850 N N . ASP A 1 106 ? 7.312 -0.118 10.359 1 97.62 106 ASP A N 1
ATOM 851 C CA . ASP A 1 106 ? 6.254 0.518 11.133 1 97.62 106 ASP A CA 1
ATOM 852 C C . ASP A 1 106 ? 5.711 1.75 10.414 1 97.62 106 ASP A C 1
ATOM 854 O O . ASP A 1 106 ? 4.496 1.965 10.367 1 97.62 106 ASP A O 1
ATOM 858 N N . ALA A 1 107 ? 6.602 2.521 9.906 1 98.31 107 ALA A N 1
ATOM 859 C CA . ALA A 1 107 ? 6.188 3.713 9.164 1 98.31 107 ALA A CA 1
ATOM 860 C C . ALA A 1 107 ? 5.32 3.344 7.969 1 98.31 107 ALA A C 1
ATOM 862 O O . ALA A 1 107 ? 4.301 3.988 7.711 1 98.31 107 ALA A O 1
ATOM 863 N N . ARG A 1 108 ? 5.699 2.311 7.23 1 98.56 108 ARG A N 1
ATOM 864 C CA . ARG A 1 108 ? 4.93 1.872 6.07 1 98.56 108 ARG A CA 1
ATOM 865 C C . ARG A 1 108 ? 3.557 1.357 6.488 1 98.56 108 ARG A C 1
ATOM 867 O O . ARG A 1 108 ? 2.562 1.594 5.801 1 98.56 108 ARG A O 1
ATOM 874 N N . PHE A 1 109 ? 3.521 0.673 7.602 1 98.62 109 PHE A N 1
ATOM 875 C CA . PHE A 1 109 ? 2.25 0.17 8.109 1 98.62 109 PHE A CA 1
ATOM 876 C C . PHE A 1 109 ? 1.287 1.317 8.391 1 98.62 109 PHE A C 1
ATOM 878 O O . PHE A 1 109 ? 0.128 1.279 7.977 1 98.62 109 PHE A O 1
ATOM 885 N N . TRP A 1 110 ? 1.762 2.283 9.023 1 98.62 110 TRP A N 1
ATOM 886 C CA . TRP A 1 110 ? 0.896 3.395 9.406 1 98.62 110 TRP A CA 1
ATOM 887 C C . TRP A 1 110 ? 0.569 4.27 8.203 1 98.62 110 TRP A C 1
ATOM 889 O O . TRP A 1 110 ? -0.5 4.883 8.141 1 98.62 110 TRP A O 1
ATOM 899 N N . ALA A 1 111 ? 1.489 4.344 7.215 1 98.75 111 ALA A N 1
ATOM 900 C CA . ALA A 1 111 ? 1.136 4.992 5.957 1 98.75 111 ALA A CA 1
ATOM 901 C C . ALA A 1 111 ? -0.065 4.312 5.309 1 98.75 111 ALA A C 1
ATOM 903 O O . ALA A 1 111 ? -0.97 4.984 4.805 1 98.75 111 ALA A O 1
ATOM 904 N N . ASP A 1 112 ? -0.022 3.006 5.309 1 98.12 112 ASP A N 1
ATOM 905 C CA . ASP A 1 112 ? -1.151 2.242 4.785 1 98.12 112 ASP A CA 1
ATOM 906 C C . ASP A 1 112 ? -2.424 2.531 5.582 1 98.12 112 ASP A C 1
ATOM 908 O O . ASP A 1 112 ? -3.508 2.643 5.008 1 98.12 112 ASP A O 1
ATOM 912 N N . PHE A 1 113 ? -2.301 2.613 6.906 1 98.5 113 PHE A N 1
ATOM 913 C CA . PHE A 1 113 ? -3.422 2.969 7.77 1 98.5 113 PHE A CA 1
ATOM 914 C C . PHE A 1 113 ? -4 4.324 7.375 1 98.5 113 PHE A C 1
ATOM 916 O O . PHE A 1 113 ? -5.219 4.473 7.266 1 98.5 113 PHE A O 1
ATOM 923 N N . VAL A 1 114 ? -3.166 5.305 7.16 1 98.75 114 VAL A N 1
ATOM 924 C CA . VAL A 1 114 ? -3.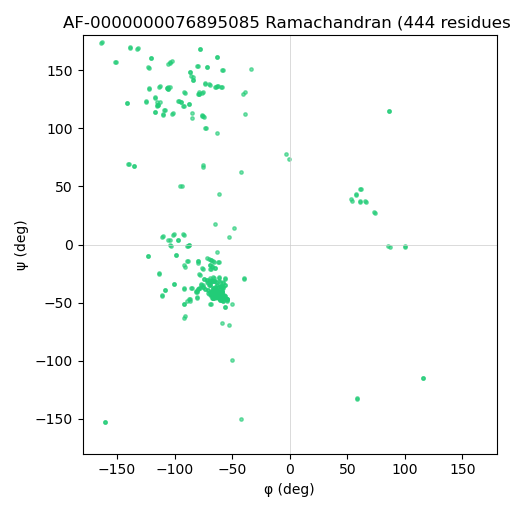619 6.633 6.762 1 98.75 114 VAL A CA 1
ATOM 925 C C . VAL A 1 114 ? -4.383 6.543 5.441 1 98.75 114 VAL A C 1
ATOM 927 O O . VAL A 1 114 ? -5.477 7.094 5.309 1 98.75 114 VAL A O 1
ATOM 930 N N . ASP A 1 115 ? -3.836 5.832 4.48 1 98.06 115 ASP A N 1
ATOM 931 C CA . ASP A 1 115 ? -4.387 5.762 3.131 1 98.06 115 ASP A CA 1
ATOM 932 C C . ASP A 1 115 ? -5.723 5.027 3.121 1 98.06 115 ASP A C 1
ATOM 934 O O . ASP A 1 115 ? -6.613 5.359 2.334 1 98.06 115 ASP A O 1
ATOM 938 N N . HIS A 1 116 ? -5.871 4.09 4.008 1 96.31 116 HIS A N 1
ATOM 939 C CA . HIS A 1 116 ? -7.039 3.223 3.881 1 96.31 116 HIS A CA 1
ATOM 940 C C . HIS A 1 116 ? -8.07 3.521 4.969 1 96.31 116 HIS A C 1
ATOM 942 O O . HIS A 1 116 ? -9.273 3.512 4.711 1 96.31 116 HIS A O 1
ATOM 948 N N . LYS A 1 117 ? -7.594 3.793 6.195 1 97.69 117 LYS A N 1
ATOM 949 C CA . LYS A 1 117 ? -8.516 4.008 7.305 1 97.69 117 LYS A CA 1
ATOM 950 C C . LYS A 1 117 ? -8.859 5.488 7.457 1 97.69 117 LYS A C 1
ATOM 952 O O . LYS A 1 117 ? -10.031 5.867 7.434 1 97.69 117 LYS A O 1
ATOM 957 N N . VAL A 1 118 ? -7.844 6.352 7.512 1 98.56 118 VAL A N 1
ATOM 958 C CA . VAL A 1 118 ? -8.086 7.773 7.719 1 98.56 118 VAL A CA 1
ATOM 959 C C . VAL A 1 118 ? -8.766 8.367 6.484 1 98.56 118 VAL A C 1
ATOM 961 O O . VAL A 1 118 ? -9.812 9.016 6.594 1 98.56 118 VAL A O 1
ATOM 964 N N . PHE A 1 119 ? -8.219 8.148 5.324 1 98.5 119 PHE A N 1
ATOM 965 C CA . PHE A 1 119 ? -8.789 8.695 4.102 1 98.5 119 PHE A CA 1
ATOM 966 C C . PHE A 1 119 ? -10.195 8.148 3.877 1 98.5 119 PHE A C 1
ATOM 968 O O . PHE A 1 119 ? -11.109 8.898 3.523 1 98.5 119 PHE A O 1
ATOM 975 N N . GLY A 1 120 ? -10.352 6.789 4.082 1 98.31 120 GLY A N 1
ATOM 976 C CA . GLY A 1 120 ? -11.688 6.215 3.961 1 98.31 120 GLY A CA 1
ATOM 977 C C . GLY A 1 120 ? -12.703 6.871 4.879 1 98.31 120 GLY A C 1
ATOM 978 O O . GLY A 1 120 ? -13.82 7.176 4.457 1 98.31 120 GLY A O 1
ATOM 979 N N . ALA A 1 121 ? -12.344 7.094 6.086 1 98.5 121 ALA A N 1
ATOM 980 C CA . ALA A 1 121 ? -13.227 7.746 7.051 1 98.5 121 ALA A CA 1
ATOM 981 C C . ALA A 1 121 ? -13.508 9.188 6.645 1 98.5 121 ALA A C 1
ATOM 983 O O . ALA A 1 121 ? -14.633 9.68 6.809 1 98.5 121 ALA A O 1
ATOM 984 N N . GLN A 1 122 ? -12.484 9.891 6.121 1 98.31 122 GLN A N 1
ATOM 985 C CA . GLN A 1 122 ? -12.68 11.258 5.637 1 98.31 122 GLN A CA 1
ATOM 986 C C . GLN A 1 122 ? -13.703 11.305 4.512 1 98.31 122 GLN A C 1
ATOM 988 O O . GLN A 1 122 ? -14.602 12.148 4.516 1 98.31 122 GLN A O 1
ATOM 993 N N . VAL A 1 123 ? -13.586 10.422 3.543 1 97.81 123 VAL A N 1
ATOM 994 C CA . VAL A 1 123 ? -14.5 10.391 2.406 1 97.81 123 VAL A CA 1
ATOM 995 C C . VAL A 1 123 ? -15.93 10.164 2.898 1 97.81 123 VAL A C 1
ATOM 997 O O . VAL A 1 123 ? -16.844 10.891 2.508 1 97.81 123 VAL A O 1
ATOM 1000 N N . ARG A 1 124 ? -16.094 9.18 3.807 1 98.19 124 ARG A N 1
ATOM 1001 C CA . ARG A 1 124 ? -17.422 8.898 4.336 1 98.19 124 ARG A CA 1
ATOM 1002 C C . ARG A 1 124 ? -17.953 10.094 5.109 1 98.19 124 ARG A C 1
ATOM 1004 O O . ARG A 1 124 ? -19.156 10.406 5.027 1 98.19 124 ARG A O 1
ATOM 1011 N N . PHE A 1 125 ? -17.172 10.734 5.828 1 98.25 125 PHE A N 1
ATOM 1012 C CA . PHE A 1 125 ? -17.531 11.922 6.594 1 98.25 125 PHE A CA 1
ATOM 1013 C C . PHE A 1 125 ? -18.016 13.031 5.668 1 98.25 125 PHE A C 1
ATOM 1015 O O . PHE A 1 125 ? -19.078 13.625 5.906 1 98.25 125 PHE A O 1
ATOM 1022 N N . LEU A 1 126 ? -17.297 13.297 4.621 1 97.44 126 LEU A N 1
ATOM 1023 C CA . LEU A 1 126 ? -17.641 14.359 3.682 1 97.44 126 LEU A CA 1
ATOM 1024 C C . LEU A 1 126 ? -18.906 14 2.902 1 97.44 126 LEU A C 1
ATOM 1026 O O . LEU A 1 126 ? -19.766 14.852 2.699 1 97.44 126 LEU A O 1
ATOM 1030 N N . GLU A 1 127 ? -18.953 12.758 2.529 1 97.31 127 GLU A N 1
ATOM 1031 C CA . GLU A 1 127 ? -20.125 12.305 1.78 1 97.31 127 GLU A CA 1
ATOM 1032 C C . GLU A 1 127 ? -21.391 12.391 2.633 1 97.31 127 GLU A C 1
ATOM 1034 O O . GLU A 1 127 ? -22.484 12.641 2.115 1 97.31 127 GLU A O 1
ATOM 1039 N N . SER A 1 128 ? -21.25 12.195 3.93 1 97.38 128 SER A N 1
ATOM 1040 C CA . SER A 1 128 ? -22.391 12.234 4.84 1 97.38 128 SER A CA 1
ATOM 1041 C C . SER A 1 128 ? -22.656 13.656 5.316 1 97.38 128 SER A C 1
ATOM 1043 O O . SER A 1 128 ? -23.531 13.875 6.156 1 97.38 128 SER A O 1
ATOM 1045 N N . LYS A 1 129 ? -21.844 14.555 4.844 1 95.75 129 LYS A N 1
ATOM 1046 C CA . LYS A 1 129 ? -21.969 15.961 5.211 1 95.75 129 LYS A CA 1
ATOM 1047 C C . LYS A 1 129 ? -21.797 16.156 6.719 1 95.75 129 LYS A C 1
ATOM 1049 O O . LYS A 1 129 ? -22.578 16.875 7.348 1 95.75 129 LYS A O 1
ATOM 1054 N N . GLY A 1 130 ? -20.906 15.375 7.246 1 95.44 130 GLY A N 1
ATOM 1055 C CA . GLY A 1 130 ? -20.5 15.578 8.625 1 95.44 130 GLY A CA 1
ATOM 1056 C C . GLY A 1 130 ? -21.172 14.617 9.594 1 95.44 130 GLY A C 1
ATOM 1057 O O . GLY A 1 130 ? -20.812 14.555 10.773 1 95.44 130 GLY A O 1
ATOM 1058 N N . GLU A 1 131 ? -22.016 13.773 9.156 1 95.38 131 GLU A N 1
ATOM 1059 C CA . GLU A 1 131 ? -22.797 12.914 10.047 1 95.38 131 GLU A CA 1
ATOM 1060 C C . GLU A 1 131 ? -21.938 11.75 10.562 1 95.38 131 GLU A C 1
ATOM 1062 O O . GLU A 1 131 ? -22.094 11.32 11.703 1 95.38 131 GLU A O 1
ATOM 1067 N N . GLU A 1 132 ? -21.062 11.266 9.766 1 96 132 GLU A N 1
ATOM 1068 C CA . GLU A 1 132 ? -20.219 10.125 10.148 1 96 132 GLU A CA 1
ATOM 1069 C C . GLU A 1 132 ? -18.891 10.594 10.727 1 96 132 GLU A C 1
ATOM 1071 O O . GLU A 1 132 ? -17.828 10.094 10.328 1 96 132 GLU A O 1
ATOM 1076 N N . LYS A 1 133 ? -18.984 11.484 11.664 1 96.94 133 LYS A N 1
ATOM 1077 C CA . LYS A 1 133 ? -17.75 12.086 12.188 1 96.94 133 LYS A CA 1
ATOM 1078 C C . LYS A 1 133 ? -17.062 11.141 13.164 1 96.94 133 LYS A C 1
ATOM 1080 O O . LYS A 1 133 ? -15.852 11.219 13.367 1 96.94 133 LYS A O 1
ATOM 1085 N N . ASP A 1 134 ? -17.812 10.234 13.812 1 98 134 ASP A N 1
ATOM 1086 C CA . ASP A 1 134 ? -17.266 9.406 14.891 1 98 134 ASP A CA 1
ATOM 1087 C C . ASP A 1 134 ? -16.109 8.539 14.383 1 98 134 ASP A C 1
ATOM 1089 O O . ASP A 1 134 ? -15.086 8.43 15.047 1 98 134 ASP A O 1
ATOM 1093 N N . GLU A 1 135 ? -16.312 7.953 13.25 1 98.06 135 GLU A N 1
ATOM 1094 C CA . GLU A 1 135 ? -15.242 7.117 12.711 1 98.06 135 GLU A CA 1
ATOM 1095 C C . GLU A 1 135 ? -14 7.941 12.375 1 98.06 135 GLU A C 1
ATOM 1097 O O . GLU A 1 135 ? -12.875 7.508 12.625 1 98.06 135 GLU A O 1
ATOM 1102 N N . LEU A 1 136 ? -14.203 9.07 11.773 1 98.5 136 LEU A N 1
ATOM 1103 C CA . LEU A 1 136 ? -13.086 9.945 11.453 1 98.5 136 LEU A CA 1
ATOM 1104 C C . LEU A 1 136 ? -12.305 10.32 12.711 1 98.5 136 LEU A C 1
ATOM 1106 O O . LEU A 1 136 ? -11.086 10.164 12.75 1 98.5 136 LEU A O 1
ATOM 1110 N N . VAL A 1 137 ? -13 10.719 13.695 1 98.56 137 VAL A N 1
ATOM 1111 C CA . VAL A 1 137 ? -12.375 11.125 14.945 1 98.56 137 VAL A CA 1
ATOM 1112 C C . VAL A 1 137 ? -11.633 9.938 15.562 1 98.56 137 VAL A C 1
ATOM 1114 O O . VAL A 1 137 ? -10.516 10.094 16.078 1 98.56 137 VAL A O 1
ATOM 1117 N N . GLU A 1 138 ? -12.211 8.797 15.5 1 98.31 138 GLU A N 1
ATOM 1118 C CA . GLU A 1 138 ? -11.578 7.586 16.031 1 98.31 138 GLU A CA 1
ATOM 1119 C C . GLU A 1 138 ? -10.25 7.312 15.336 1 98.31 138 GLU A C 1
ATOM 1121 O O . GLU A 1 138 ? -9.258 6.996 15.992 1 98.31 138 GLU A O 1
ATOM 1126 N N . GLN A 1 139 ? -10.227 7.406 14.023 1 98.5 139 GLN A N 1
ATOM 1127 C CA . GLN A 1 139 ? -9 7.145 13.289 1 98.5 139 GLN A CA 1
ATOM 1128 C C . GLN A 1 139 ? -7.941 8.203 13.578 1 98.5 139 GLN A C 1
ATOM 1130 O O . GLN A 1 139 ? -6.754 7.898 13.672 1 98.5 139 GLN A O 1
ATOM 1135 N N . LEU A 1 140 ? -8.328 9.453 13.719 1 98.75 140 LEU A N 1
ATOM 1136 C CA . LEU A 1 140 ? -7.402 10.523 14.07 1 98.75 140 LEU A CA 1
ATOM 1137 C C . LEU A 1 140 ? -6.824 10.297 15.469 1 98.75 140 LEU A C 1
ATOM 1139 O O . LEU A 1 140 ? -5.641 10.547 15.703 1 98.75 140 LEU A O 1
ATOM 1143 N N . LYS A 1 141 ? -7.629 9.82 16.359 1 98.62 141 LYS A N 1
ATOM 1144 C CA . LYS A 1 141 ? -7.164 9.516 17.703 1 98.62 141 LYS A CA 1
ATOM 1145 C C . LYS A 1 141 ? -6.133 8.391 17.688 1 98.62 141 LYS A C 1
ATOM 1147 O O . LYS A 1 141 ? -5.188 8.398 18.484 1 98.62 141 LYS A O 1
ATOM 1152 N N . ARG A 1 142 ? -6.344 7.445 16.875 1 98.19 142 ARG A N 1
ATOM 1153 C CA . ARG A 1 142 ? -5.355 6.379 16.719 1 98.19 142 ARG A CA 1
ATOM 1154 C C . ARG A 1 142 ? -4.008 6.938 16.281 1 98.19 142 ARG A C 1
ATOM 1156 O O . ARG A 1 142 ? -2.965 6.555 16.812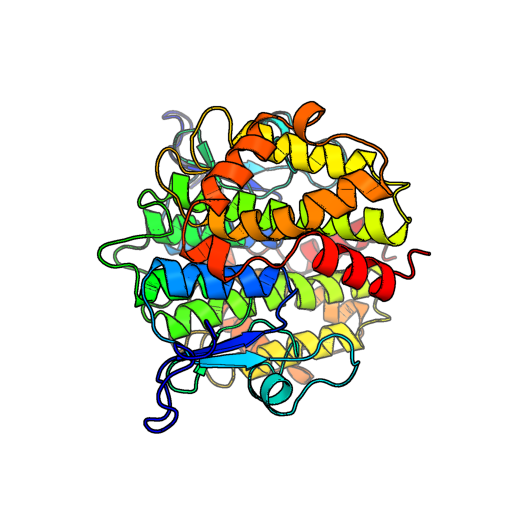 1 98.19 142 ARG A O 1
ATOM 1163 N N . LEU A 1 143 ? -4.023 7.84 15.312 1 98.56 143 LEU A N 1
ATOM 1164 C CA . LEU A 1 143 ? -2.787 8.477 14.875 1 98.56 143 LEU A CA 1
ATOM 1165 C C . LEU A 1 143 ? -2.145 9.266 16.016 1 98.56 143 LEU A C 1
ATOM 1167 O O . LEU A 1 143 ? -0.92 9.281 16.141 1 98.56 143 LEU A O 1
ATOM 1171 N N . GLU A 1 144 ? -2.998 9.922 16.75 1 98.75 144 GLU A N 1
ATOM 1172 C CA . GLU A 1 144 ? -2.479 10.672 17.891 1 98.75 144 GLU A CA 1
ATOM 1173 C C . GLU A 1 144 ? -1.762 9.75 18.875 1 98.75 144 GLU A C 1
ATOM 1175 O O . GLU A 1 144 ? -0.72 10.109 19.422 1 98.75 144 GLU A O 1
ATOM 1180 N N . GLU A 1 145 ? -2.305 8.609 19.109 1 98.19 145 GLU A N 1
ATOM 1181 C CA . GLU A 1 145 ? -1.682 7.629 20 1 98.19 145 GLU A CA 1
ATOM 1182 C C . GLU A 1 145 ? -0.327 7.18 19.453 1 98.19 145 GLU A C 1
ATOM 1184 O O . GLU A 1 145 ? 0.621 6.992 20.219 1 98.19 145 GLU A O 1
ATOM 1189 N N . VAL A 1 146 ? -0.24 6.98 18.188 1 97.69 146 VAL A N 1
ATOM 1190 C CA . VAL A 1 146 ? 1.019 6.602 17.562 1 97.69 146 VAL A CA 1
ATOM 1191 C C . VAL A 1 146 ? 2.043 7.719 17.734 1 97.69 146 VAL A C 1
ATOM 1193 O O . VAL A 1 146 ? 3.219 7.457 18 1 97.69 146 VAL A O 1
ATOM 1196 N N . LEU A 1 147 ? 1.649 8.93 17.547 1 98.31 147 LEU A N 1
ATOM 1197 C CA . LEU A 1 147 ? 2.504 10.102 17.734 1 98.31 147 LEU A CA 1
ATOM 1198 C C . LEU A 1 147 ? 3.025 10.172 19.156 1 98.31 147 LEU A C 1
ATOM 1200 O O . LEU A 1 147 ? 4.219 10.398 19.375 1 98.31 147 LEU A O 1
ATOM 1204 N N . GLY A 1 148 ? 2.094 9.953 20.031 1 97.5 148 GLY A N 1
ATOM 1205 C CA . GLY A 1 148 ? 2.473 10.078 21.438 1 97.5 148 GLY A CA 1
ATOM 1206 C C . GLY A 1 148 ? 3.016 11.453 21.781 1 97.5 148 GLY A C 1
ATOM 1207 O O . GLY A 1 148 ? 2.439 12.469 21.391 1 97.5 148 GLY A O 1
ATOM 1208 N N . ASP A 1 149 ? 4.129 11.461 22.484 1 97.19 149 ASP A N 1
ATOM 1209 C CA . ASP A 1 149 ? 4.688 12.734 22.922 1 97.19 149 ASP A CA 1
ATOM 1210 C C . ASP A 1 149 ? 5.848 13.164 22.016 1 97.19 149 ASP A C 1
ATOM 1212 O O . ASP A 1 149 ? 6.598 14.078 22.359 1 97.19 149 ASP A O 1
ATOM 1216 N N . LYS A 1 150 ? 6.031 12.484 20.969 1 97.94 150 LYS A N 1
ATOM 1217 C CA . LYS A 1 150 ? 7.125 12.773 20.047 1 97.94 150 LYS A CA 1
ATOM 1218 C C . LYS A 1 150 ? 6.855 14.055 19.266 1 97.94 150 LYS A C 1
ATOM 1220 O O . LYS A 1 150 ? 5.703 14.414 19.031 1 97.94 150 LYS A O 1
ATOM 1225 N N . ALA A 1 151 ? 7.898 14.688 18.859 1 98.38 151 ALA A N 1
ATOM 1226 C CA . ALA A 1 151 ? 7.762 15.883 18.016 1 98.38 151 ALA A CA 1
ATOM 1227 C C . ALA A 1 151 ? 7.191 15.531 16.656 1 98.38 151 ALA A C 1
ATOM 1229 O O . ALA A 1 151 ? 6.367 16.266 16.109 1 98.38 151 ALA A O 1
ATOM 1230 N N . PHE A 1 152 ? 7.668 14.477 16.109 1 98.62 152 PHE A N 1
ATOM 1231 C CA . PHE A 1 152 ? 7.219 13.922 14.844 1 98.62 152 PHE A CA 1
ATOM 1232 C C . PHE A 1 152 ? 6.98 12.422 14.961 1 98.62 152 PHE A C 1
ATOM 1234 O O . PHE A 1 152 ? 7.312 11.812 15.984 1 98.62 152 PHE A O 1
ATOM 1241 N N . PHE A 1 153 ? 6.375 11.789 14.008 1 98 153 PHE A N 1
ATOM 1242 C CA . PHE A 1 153 ? 6 10.383 14.094 1 98 153 PHE A CA 1
ATOM 1243 C C . PHE A 1 153 ? 7.234 9.5 14.266 1 98 153 PHE A C 1
ATOM 1245 O O . PHE A 1 153 ? 7.172 8.461 14.922 1 98 153 PHE A O 1
ATOM 1252 N N . SER A 1 154 ? 8.352 9.883 13.734 1 93.38 154 SER A N 1
ATOM 1253 C CA . SER A 1 154 ? 9.57 9.094 13.844 1 93.38 154 SER A CA 1
ATOM 1254 C C . SER A 1 154 ? 10.406 9.531 15.039 1 93.38 154 SER A C 1
ATOM 1256 O O . SER A 1 154 ? 11.562 9.133 15.18 1 93.38 154 SER A O 1
ATOM 1258 N N . GLY A 1 155 ? 9.891 10.344 15.844 1 95.25 155 GLY A N 1
ATOM 1259 C CA . GLY A 1 155 ? 10.641 10.852 16.984 1 95.25 155 GLY A CA 1
ATOM 1260 C C . GLY A 1 155 ? 10.883 12.344 16.922 1 95.25 155 GLY A C 1
ATOM 1261 O O . GLY A 1 155 ? 9.938 13.133 16.875 1 95.25 155 GLY A O 1
ATOM 1262 N N . GLU A 1 156 ? 12.156 12.656 16.797 1 94.94 156 GLU A N 1
ATOM 1263 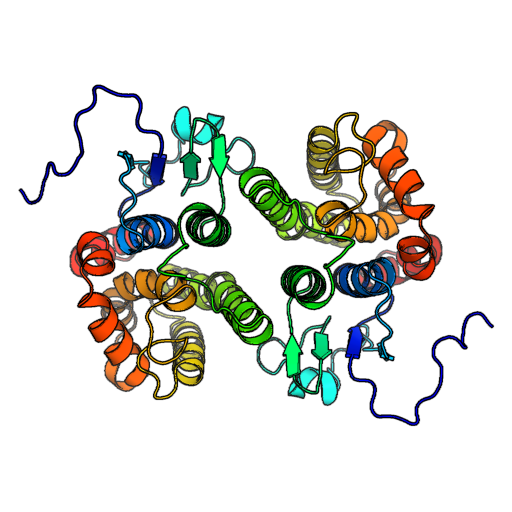C CA . GLU A 1 156 ? 12.508 14.07 16.828 1 94.94 156 GLU A CA 1
ATOM 1264 C C . GLU A 1 156 ? 12.695 14.617 15.422 1 94.94 156 GLU A C 1
ATOM 1266 O O . GLU A 1 156 ? 12.766 15.836 15.227 1 94.94 156 GLU A O 1
ATOM 1271 N N . GLU A 1 157 ? 12.703 13.766 14.516 1 94.75 157 GLU A N 1
ATOM 1272 C CA . GLU A 1 157 ? 12.977 14.211 13.148 1 94.75 157 GLU A CA 1
ATOM 1273 C C . GLU A 1 157 ? 11.742 14.062 12.266 1 94.75 157 GLU A C 1
ATOM 1275 O O . GLU A 1 157 ? 11.023 13.07 12.344 1 94.75 157 GLU A O 1
ATOM 1280 N N . PHE A 1 158 ? 11.531 15.141 11.469 1 97.94 158 PHE A N 1
ATOM 1281 C CA . PHE A 1 158 ? 10.5 15.109 10.43 1 97.94 158 PHE A CA 1
ATOM 1282 C C . PHE A 1 158 ? 10.844 14.086 9.359 1 97.94 158 PHE A C 1
ATOM 1284 O O . PHE A 1 158 ? 11.992 14.016 8.906 1 97.94 158 PHE A O 1
ATOM 1291 N N . GLY A 1 159 ? 9.828 13.297 8.953 1 98 159 GLY A N 1
ATOM 1292 C CA . GLY A 1 159 ? 10.188 12.25 8.008 1 98 159 GLY A CA 1
ATOM 1293 C C . GLY A 1 159 ? 9 11.711 7.238 1 98 159 GLY A C 1
ATOM 1294 O O . GLY A 1 159 ? 8.016 12.422 7.02 1 98 159 GLY A O 1
ATOM 1295 N N . PHE A 1 160 ? 9.102 10.477 6.816 1 98.75 160 PHE A N 1
ATOM 1296 C CA . PHE A 1 160 ? 8.227 9.789 5.863 1 98.75 160 PHE A CA 1
ATOM 1297 C C . PHE A 1 160 ? 6.781 9.828 6.336 1 98.75 160 PHE A C 1
ATOM 1299 O O . PHE A 1 160 ? 5.895 10.273 5.602 1 98.75 160 PHE A O 1
ATOM 1306 N N . LEU A 1 161 ? 6.496 9.398 7.527 1 98.88 161 LEU A N 1
ATOM 1307 C CA . LEU A 1 161 ? 5.109 9.297 7.973 1 98.88 161 LEU A CA 1
ATOM 1308 C C . LEU A 1 161 ? 4.512 10.68 8.211 1 98.88 161 LEU A C 1
ATOM 1310 O O . LEU A 1 161 ? 3.314 10.883 8.016 1 98.88 161 LEU A O 1
ATOM 1314 N N . ASP A 1 162 ? 5.34 11.672 8.609 1 98.94 162 ASP A N 1
ATOM 1315 C CA . ASP A 1 162 ? 4.859 13.047 8.695 1 98.94 162 ASP A CA 1
ATOM 1316 C C . ASP A 1 162 ? 4.406 13.555 7.328 1 98.94 162 ASP A C 1
ATOM 1318 O O . ASP A 1 162 ? 3.344 14.164 7.207 1 98.94 162 ASP A O 1
ATOM 1322 N N . ILE A 1 163 ? 5.219 13.258 6.332 1 98.94 163 ILE A N 1
ATOM 1323 C CA . ILE A 1 163 ? 4.934 13.688 4.969 1 98.94 163 ILE A CA 1
ATOM 1324 C C . ILE A 1 163 ? 3.652 13.023 4.473 1 98.94 163 ILE A C 1
ATOM 1326 O O . ILE A 1 163 ? 2.824 13.664 3.824 1 98.94 163 ILE A O 1
ATOM 1330 N N . VAL A 1 164 ? 3.455 11.789 4.789 1 98.94 164 VAL A N 1
ATOM 1331 C CA . VAL A 1 164 ? 2.283 11.039 4.355 1 98.94 164 VAL A CA 1
ATOM 1332 C C . VAL A 1 164 ? 1.032 11.602 5.031 1 98.94 164 VAL A C 1
ATOM 1334 O O . VAL A 1 164 ? -0.046 11.625 4.434 1 98.94 164 VAL A O 1
ATOM 1337 N N . THR A 1 165 ? 1.146 12.117 6.223 1 98.94 165 THR A N 1
ATOM 1338 C CA . THR A 1 165 ? -0.02 12.398 7.055 1 98.94 165 THR A CA 1
ATOM 1339 C C . THR A 1 165 ? -0.379 13.883 7 1 98.94 165 THR A C 1
ATOM 1341 O O . THR A 1 165 ? -1.559 14.242 6.973 1 98.94 165 THR A O 1
ATOM 1344 N N . ILE A 1 166 ? 0.584 14.766 6.887 1 98.94 166 ILE A N 1
ATOM 1345 C CA . ILE A 1 166 ? 0.409 16.188 7.145 1 98.94 166 ILE A CA 1
ATOM 1346 C C . ILE A 1 166 ? -0.533 16.797 6.102 1 98.94 166 ILE A C 1
ATOM 1348 O O . ILE A 1 166 ? -1.288 17.719 6.398 1 98.94 166 ILE A O 1
ATOM 1352 N N . PRO A 1 167 ? -0.627 16.281 4.895 1 98.88 167 PRO A N 1
ATOM 1353 C CA . PRO A 1 167 ? -1.562 16.875 3.938 1 98.88 167 PRO A CA 1
ATOM 1354 C C . PRO A 1 167 ? -3.016 16.797 4.402 1 98.88 167 PRO A C 1
ATOM 1356 O O . PRO A 1 167 ? -3.822 17.672 4.078 1 98.88 167 PRO A O 1
ATOM 1359 N N . PHE A 1 168 ? -3.34 15.828 5.176 1 98.19 168 PHE A N 1
ATOM 1360 C CA . PHE A 1 168 ? -4.707 15.664 5.656 1 98.19 168 PHE A CA 1
ATOM 1361 C C . PHE A 1 168 ? -5.074 16.766 6.637 1 98.19 168 PHE A C 1
ATOM 1363 O O . PHE A 1 168 ? -6.254 17.047 6.859 1 98.19 168 PHE A O 1
ATOM 1370 N N . SER A 1 169 ? -4.074 17.391 7.211 1 98.38 169 SER A N 1
ATOM 1371 C CA . SER A 1 169 ? -4.34 18.516 8.117 1 98.38 169 SER A CA 1
ATOM 1372 C C . SER A 1 169 ? -4.977 19.688 7.371 1 98.38 169 SER A C 1
ATOM 1374 O O . SER A 1 169 ? -5.586 20.562 7.992 1 98.38 169 SER A O 1
ATOM 1376 N N . SER A 1 170 ? -4.84 19.734 6.055 1 97.88 170 SER A N 1
ATOM 1377 C CA . SER A 1 170 ? -5.48 20.766 5.254 1 97.88 170 SER A CA 1
ATOM 1378 C C . SER A 1 170 ? -6.996 20.703 5.375 1 97.88 170 SER A C 1
ATOM 1380 O O . SER A 1 170 ? -7.691 21.672 5.066 1 97.88 170 SER A O 1
ATOM 1382 N N . MET A 1 171 ? -7.512 19.609 5.883 1 97.25 171 MET A N 1
ATOM 1383 C CA . MET A 1 171 ? -8.961 19.453 6.02 1 97.25 171 MET A CA 1
ATOM 1384 C C . MET A 1 171 ? -9.391 19.641 7.473 1 97.25 171 MET A C 1
ATOM 1386 O O . MET A 1 171 ? -10.578 19.578 7.785 1 97.25 171 MET A O 1
ATOM 1390 N N . PHE A 1 172 ? -8.438 19.906 8.383 1 97.94 172 PHE A N 1
ATOM 1391 C CA . PHE A 1 172 ? -8.781 20.031 9.797 1 97.94 172 PHE A CA 1
ATOM 1392 C C . PHE A 1 172 ? -9.836 21.109 10 1 97.94 172 PHE A C 1
ATOM 1394 O O . PHE A 1 172 ? -10.812 20.906 10.719 1 97.94 172 PHE A O 1
ATOM 1401 N N . HIS A 1 173 ? -9.688 22.25 9.352 1 97.5 173 HIS A N 1
ATOM 1402 C CA . HIS A 1 173 ? -10.68 23.312 9.422 1 97.5 173 HIS A CA 1
ATOM 1403 C C . HIS A 1 173 ? -12.039 22.828 8.938 1 97.5 173 HIS A C 1
ATOM 1405 O O . HIS A 1 173 ? -13.062 23.062 9.586 1 97.5 173 HIS A O 1
ATOM 1411 N N . GLY A 1 174 ? -12.047 22.125 7.809 1 97.25 174 GLY A N 1
ATOM 1412 C CA . GLY A 1 174 ? -13.281 21.578 7.273 1 97.25 174 GLY A CA 1
ATOM 1413 C C . GLY A 1 174 ? -13.938 20.578 8.195 1 97.25 174 GLY A C 1
ATOM 1414 O O . GLY A 1 174 ? -15.164 20.547 8.328 1 97.25 174 GLY A O 1
ATOM 1415 N N . TYR A 1 175 ? -13.078 19.703 8.812 1 97.81 175 TYR A N 1
ATOM 1416 C CA . TYR A 1 175 ? -13.609 18.766 9.781 1 97.81 175 TYR A CA 1
ATOM 1417 C C . TYR A 1 175 ? -14.391 19.469 10.875 1 97.81 175 TYR A C 1
ATOM 1419 O O . TYR A 1 175 ? -15.516 19.078 11.203 1 97.81 175 TYR A O 1
ATOM 1427 N N . GLU A 1 176 ? -13.828 20.5 11.398 1 97.62 176 GLU A N 1
ATOM 1428 C CA . GLU A 1 176 ? -14.422 21.219 12.523 1 97.62 176 GLU A CA 1
ATOM 1429 C C . GLU A 1 176 ? -15.703 21.938 12.102 1 97.62 176 GLU A C 1
ATOM 1431 O O . GLU A 1 176 ? -16.703 21.891 12.812 1 97.62 176 GLU A O 1
ATOM 1436 N N . GLN A 1 177 ? -15.656 22.547 10.984 1 96.5 177 GLN A N 1
ATOM 1437 C CA . GLN A 1 177 ? -16.812 23.297 10.508 1 96.5 177 GLN A CA 1
ATOM 1438 C C . GLN A 1 177 ? -17.984 22.375 10.195 1 96.5 177 GLN A C 1
ATOM 1440 O O . GLN A 1 177 ? -19.125 22.641 10.602 1 96.5 177 GLN A O 1
ATOM 1445 N N . LEU A 1 178 ? -17.734 21.328 9.555 1 96.25 178 LEU A N 1
ATOM 1446 C CA . LEU A 1 178 ? -18.781 20.438 9.094 1 96.25 178 LEU A CA 1
ATOM 1447 C C . LEU A 1 178 ? -19.266 19.531 10.219 1 96.25 178 LEU A C 1
ATOM 1449 O O . LEU A 1 178 ? -20.469 19.25 10.328 1 96.25 178 LEU A O 1
ATOM 1453 N N . GLY A 1 179 ? -18.344 19.094 10.984 1 95.62 179 GLY A N 1
ATOM 1454 C CA . GLY A 1 179 ? -18.656 18.125 12.023 1 95.62 179 GLY A CA 1
ATOM 1455 C C . GLY A 1 179 ? -19.047 18.766 13.336 1 95.62 179 GLY A C 1
ATOM 1456 O O . GLY A 1 179 ? -19.516 18.094 14.258 1 95.62 179 GLY A O 1
ATOM 1457 N N . ARG A 1 180 ? -18.781 20.031 13.469 1 94.44 180 ARG A N 1
ATOM 1458 C CA . ARG A 1 180 ? -19.141 20.797 14.656 1 94.44 180 ARG A CA 1
ATOM 1459 C C . ARG A 1 180 ? -18.438 20.234 15.898 1 94.44 180 ARG A C 1
ATOM 1461 O O . ARG A 1 180 ? -19.094 19.969 16.906 1 94.44 180 ARG A O 1
ATOM 1468 N N . PHE A 1 181 ? -17.203 20.016 15.773 1 96.19 181 PHE A N 1
ATOM 1469 C CA . PHE A 1 181 ? -16.344 19.625 16.891 1 96.19 181 PHE A CA 1
ATOM 1470 C C . PHE A 1 181 ? -15.016 20.344 16.828 1 96.19 181 PHE A C 1
ATOM 1472 O O . PHE A 1 181 ? -14.734 21.062 15.867 1 96.19 181 PHE A O 1
ATOM 1479 N N . HIS A 1 182 ? -14.25 20.25 17.875 1 97.38 182 HIS A N 1
ATOM 1480 C CA . HIS A 1 182 ? -12.945 20.891 17.953 1 97.38 182 HIS A CA 1
ATOM 1481 C C . HIS A 1 182 ? -11.82 19.859 17.984 1 97.38 182 HIS A C 1
ATOM 1483 O O . HIS A 1 182 ? -11.742 19.062 18.938 1 97.38 182 HIS A O 1
ATOM 1489 N N . LEU A 1 183 ? -10.938 19.969 17.031 1 97.69 183 LEU A N 1
ATOM 1490 C CA . LEU A 1 183 ? -9.875 18.984 16.906 1 97.69 183 LEU A CA 1
ATOM 1491 C C . LEU A 1 183 ? -8.859 19.125 18.031 1 97.69 183 LEU A C 1
ATOM 1493 O O . LEU A 1 183 ? -8.258 18.141 18.484 1 97.69 183 LEU A O 1
ATOM 1497 N N . ASP A 1 184 ? -8.641 20.375 18.5 1 97.31 184 ASP A N 1
ATOM 1498 C CA . ASP A 1 184 ? -7.684 20.625 19.578 1 97.31 184 ASP A CA 1
ATOM 1499 C C . ASP A 1 184 ? -8.164 20.016 20.891 1 97.31 184 ASP A C 1
ATOM 1501 O O . ASP A 1 184 ? -7.371 19.828 21.812 1 97.31 184 ASP A O 1
ATOM 1505 N N . VAL A 1 185 ? -9.422 19.719 21 1 98.06 185 VAL A N 1
ATOM 1506 C CA . VAL A 1 185 ? -9.992 19.047 22.156 1 98.06 185 VAL A CA 1
ATOM 1507 C C . VAL A 1 185 ? -9.922 17.531 21.953 1 98.06 185 VAL A C 1
ATOM 1509 O O . VAL A 1 185 ? -9.477 16.797 22.844 1 98.06 185 VAL A O 1
ATOM 1512 N N . GLU A 1 186 ? -10.367 17.078 20.781 1 98 186 GLU A N 1
ATOM 1513 C CA . GLU A 1 186 ? -10.453 15.648 20.5 1 98 186 GLU A CA 1
ATOM 1514 C C . GLU A 1 186 ? -9.062 15.031 20.328 1 98 186 GLU A C 1
ATOM 1516 O O . GLU A 1 186 ? -8.836 13.883 20.719 1 98 186 GLU A O 1
ATOM 1521 N N . CYS A 1 187 ? -8.172 15.758 19.688 1 98.5 187 CYS A N 1
ATOM 1522 C CA . CYS A 1 187 ? -6.836 15.289 19.328 1 98.5 187 CYS A CA 1
ATOM 1523 C C . CYS A 1 187 ? -5.797 16.391 19.531 1 98.5 187 CYS A C 1
ATOM 1525 O O . CYS A 1 187 ? -5.156 16.828 18.578 1 98.5 187 CYS A O 1
ATOM 1527 N N . PRO A 1 188 ? -5.523 16.75 20.75 1 98.62 188 PRO A N 1
ATOM 1528 C CA . PRO A 1 188 ? -4.641 17.891 21.016 1 98.62 188 PRO A CA 1
ATOM 1529 C C . PRO A 1 188 ? -3.211 17.656 20.547 1 98.62 188 PRO A C 1
ATOM 1531 O O . PRO A 1 188 ? -2.568 18.562 20.016 1 98.62 188 PRO A O 1
ATOM 1534 N N . LYS A 1 189 ? -2.672 16.484 20.734 1 98.69 189 LYS A N 1
ATOM 1535 C CA . LYS A 1 189 ? -1.296 16.219 20.328 1 98.69 189 LYS A CA 1
ATOM 1536 C C . LYS A 1 189 ? -1.152 16.266 18.812 1 98.69 189 LYS A C 1
ATOM 1538 O O . LYS A 1 189 ? -0.152 16.75 18.281 1 98.69 189 LYS A O 1
ATOM 1543 N N . LEU A 1 190 ? -2.152 15.711 18.125 1 98.75 190 LEU A N 1
ATOM 1544 C CA . LEU A 1 190 ? -2.139 15.734 16.672 1 98.75 190 LEU A CA 1
ATOM 1545 C C . LEU A 1 190 ? -2.219 17.156 16.141 1 98.75 190 LEU A C 1
ATOM 1547 O O . LEU A 1 190 ? -1.562 17.5 15.156 1 98.75 190 LEU A O 1
ATOM 1551 N N . THR A 1 191 ? -3.07 17.953 16.766 1 98.44 191 THR A N 1
ATOM 1552 C CA . THR A 1 191 ? -3.197 19.359 16.391 1 98.44 191 THR A CA 1
ATOM 1553 C C . THR A 1 191 ? -1.876 20.094 16.594 1 98.44 191 THR A C 1
ATOM 1555 O O . THR A 1 191 ? -1.458 20.875 15.727 1 98.44 191 THR A O 1
ATOM 1558 N N . GLN A 1 192 ? -1.214 19.875 17.656 1 98.56 192 GLN A N 1
ATOM 1559 C CA . GLN A 1 192 ? 0.082 20.484 17.906 1 98.56 192 GLN A CA 1
ATOM 1560 C C . GLN A 1 192 ? 1.131 20 16.922 1 98.56 192 GLN A C 1
ATOM 1562 O O . GLN A 1 192 ? 1.984 20.766 16.469 1 98.56 192 GLN A O 1
ATOM 1567 N N . TRP A 1 193 ? 1.124 18.734 16.641 1 98.88 193 TRP A N 1
ATOM 1568 C CA . TRP A 1 193 ? 1.996 18.156 15.617 1 98.88 193 TRP A CA 1
ATOM 1569 C C . TRP A 1 193 ? 1.816 18.875 14.281 1 98.88 193 TRP A C 1
ATOM 1571 O O . TRP A 1 193 ? 2.797 19.234 13.625 1 98.88 193 TRP A O 1
ATOM 1581 N N . ALA A 1 194 ? 0.568 19.078 13.867 1 98.75 194 ALA A N 1
ATOM 1582 C CA . ALA A 1 194 ? 0.296 19.75 12.594 1 98.75 194 ALA A CA 1
ATOM 1583 C C . ALA A 1 194 ? 0.872 21.156 12.586 1 98.75 194 ALA A C 1
ATOM 1585 O O . ALA A 1 194 ? 1.438 21.594 11.586 1 98.75 194 ALA A O 1
ATOM 1586 N N . LYS A 1 195 ? 0.743 21.828 13.688 1 98.19 195 LYS A N 1
ATOM 1587 C CA . LYS A 1 195 ? 1.301 23.172 13.812 1 98.19 195 LYS A CA 1
ATOM 1588 C C . LYS A 1 195 ? 2.82 23.156 13.656 1 98.19 195 LYS A C 1
ATOM 1590 O O . LYS A 1 195 ? 3.393 24.016 12.984 1 98.19 195 LYS A O 1
ATOM 1595 N N . ARG A 1 196 ? 3.447 22.203 14.312 1 98.56 196 ARG A N 1
ATOM 1596 C CA . ARG A 1 196 ? 4.895 22.062 14.188 1 98.56 196 ARG A CA 1
ATOM 1597 C C . ARG A 1 196 ? 5.293 21.781 12.742 1 98.56 196 ARG A C 1
ATOM 1599 O O . ARG A 1 196 ? 6.246 22.375 12.234 1 98.56 196 ARG A O 1
ATOM 1606 N N . CYS A 1 197 ? 4.598 20.859 12.086 1 98.75 197 CYS A N 1
ATOM 1607 C CA . CYS A 1 197 ? 4.891 20.531 10.695 1 98.75 197 CYS A CA 1
ATOM 1608 C C . CYS A 1 197 ? 4.754 21.766 9.805 1 98.75 197 CYS A C 1
ATOM 1610 O O . CYS A 1 197 ? 5.562 21.969 8.898 1 98.75 197 CYS A O 1
ATOM 1612 N N . LYS A 1 198 ? 3.777 22.562 10.047 1 98.31 198 LYS A N 1
ATOM 1613 C CA . LYS A 1 198 ? 3.461 23.703 9.203 1 98.31 198 LYS A CA 1
ATOM 1614 C C . LYS A 1 198 ? 4.508 24.812 9.359 1 98.31 198 LYS A C 1
ATOM 1616 O O . LYS A 1 198 ? 4.547 25.75 8.57 1 98.31 198 LYS A O 1
ATOM 1621 N N . GLN A 1 199 ? 5.359 24.703 10.336 1 98.06 199 GLN A N 1
ATOM 1622 C CA . GLN A 1 199 ? 6.465 25.641 10.484 1 98.06 199 GLN A CA 1
ATOM 1623 C C . GLN A 1 199 ? 7.578 25.359 9.484 1 98.06 199 GLN A C 1
ATOM 1625 O O . GLN A 1 199 ? 8.445 26.203 9.258 1 98.06 199 GLN A O 1
ATOM 1630 N N . ARG A 1 200 ? 7.598 24.203 8.977 1 98.19 200 ARG A N 1
ATOM 1631 C CA . ARG A 1 200 ? 8.602 23.844 7.984 1 98.19 200 ARG A CA 1
ATOM 1632 C C . ARG A 1 200 ? 8.289 24.5 6.637 1 98.19 200 ARG A C 1
ATOM 1634 O O . ARG A 1 200 ? 7.148 24.469 6.18 1 98.19 200 ARG A O 1
ATOM 1641 N N . GLU A 1 201 ? 9.305 24.984 5.988 1 98.25 201 GLU A N 1
ATOM 1642 C CA . GLU A 1 201 ? 9.133 25.672 4.711 1 98.25 201 GLU A CA 1
ATOM 1643 C C . GLU A 1 201 ? 8.555 24.734 3.656 1 98.25 201 GLU A C 1
ATOM 1645 O O . GLU A 1 201 ? 7.707 25.141 2.859 1 98.25 201 GLU A O 1
ATOM 1650 N N . SER A 1 202 ? 9.008 23.469 3.592 1 98.56 202 SER A N 1
ATOM 1651 C CA . SER A 1 202 ? 8.539 22.5 2.611 1 98.56 202 SER A CA 1
ATOM 1652 C C . SER A 1 202 ? 7.039 22.266 2.734 1 98.56 202 SER A C 1
ATOM 1654 O O . SER A 1 202 ? 6.352 22.062 1.729 1 98.56 202 SER A O 1
ATOM 1656 N N . VAL A 1 203 ? 6.523 22.297 3.959 1 98.81 203 VAL A N 1
ATOM 1657 C CA . VAL A 1 203 ? 5.109 22.047 4.223 1 98.81 203 VAL A CA 1
ATOM 1658 C C . VAL A 1 203 ? 4.301 23.312 3.939 1 98.81 203 VAL A C 1
ATOM 1660 O O . VAL A 1 203 ? 3.307 23.266 3.213 1 98.81 203 VAL A O 1
ATOM 1663 N N . ARG A 1 204 ? 4.785 24.422 4.41 1 98.31 204 ARG A N 1
ATOM 1664 C CA . ARG A 1 204 ? 4.082 25.703 4.254 1 98.31 204 ARG A CA 1
ATOM 1665 C C . ARG A 1 204 ? 3.947 26.062 2.781 1 98.31 204 ARG A C 1
ATOM 1667 O O . ARG A 1 204 ? 2.939 26.641 2.373 1 98.31 204 ARG A O 1
ATOM 1674 N N . ALA A 1 205 ? 4.922 25.75 2.037 1 98.19 205 ALA A N 1
ATOM 1675 C CA . ALA A 1 205 ? 4.949 26.109 0.622 1 98.19 205 ALA A CA 1
ATOM 1676 C C . ALA A 1 205 ? 3.916 25.312 -0.166 1 98.19 205 ALA A C 1
ATOM 1678 O O . ALA A 1 205 ? 3.553 25.688 -1.282 1 98.19 205 ALA A O 1
ATOM 1679 N N . VAL A 1 206 ? 3.434 24.203 0.419 1 98.75 206 VAL A N 1
ATOM 1680 C CA . VAL A 1 206 ? 2.621 23.266 -0.36 1 98.75 206 VAL A CA 1
ATOM 1681 C C . VAL A 1 206 ? 1.175 23.312 0.128 1 98.75 206 VAL A C 1
ATOM 1683 O O . VAL A 1 206 ? 0.24 23.297 -0.676 1 98.75 206 VAL A O 1
ATOM 1686 N N . LEU A 1 207 ? 0.93 23.328 1.435 1 98.69 207 LEU A N 1
ATOM 1687 C CA . LEU A 1 207 ? -0.422 23.234 1.975 1 98.69 207 LEU A CA 1
ATOM 1688 C C . LEU A 1 207 ? -1.257 24.438 1.54 1 98.69 207 LEU A C 1
ATOM 1690 O O . LEU A 1 207 ? -0.792 25.578 1.602 1 98.69 207 LEU A O 1
ATOM 1694 N N . PRO A 1 208 ? -2.445 24.172 1.147 1 98.19 208 PRO A N 1
ATOM 1695 C CA . PRO A 1 208 ? -3.312 25.266 0.728 1 98.19 208 PRO A CA 1
ATOM 1696 C C . PRO A 1 208 ? -3.904 26.047 1.908 1 98.19 208 PRO A C 1
ATOM 1698 O O . PRO A 1 208 ? -3.793 25.594 3.055 1 98.19 208 PRO A O 1
ATOM 1701 N N . ASP A 1 209 ? -4.453 27.141 1.523 1 97.44 209 ASP A N 1
ATOM 1702 C CA . ASP A 1 209 ? -5.254 27.859 2.508 1 97.44 209 ASP A CA 1
ATOM 1703 C C . ASP A 1 209 ? -6.402 27 3.02 1 97.44 209 ASP A C 1
ATOM 1705 O O . ASP A 1 209 ? -7.105 26.359 2.232 1 97.44 209 ASP A O 1
ATOM 1709 N N . ASP A 1 210 ? -6.613 27 4.312 1 96.31 210 ASP A N 1
ATOM 1710 C CA . ASP A 1 210 ? -7.594 26.125 4.949 1 96.31 210 ASP A CA 1
ATOM 1711 C C . ASP A 1 210 ? -9 26.391 4.41 1 96.31 210 ASP A C 1
ATOM 1713 O O . ASP A 1 210 ? -9.766 25.469 4.164 1 96.31 210 ASP A O 1
ATOM 1717 N N . THR A 1 211 ? -9.328 27.656 4.25 1 96.69 211 THR A N 1
ATOM 1718 C CA . THR A 1 211 ? -10.664 28.031 3.811 1 96.69 211 THR A CA 1
ATOM 1719 C C . THR A 1 211 ? -10.875 27.656 2.348 1 96.69 211 THR A C 1
ATOM 1721 O O . THR A 1 211 ? -11.953 27.172 1.972 1 96.69 211 THR A O 1
ATOM 1724 N N . GLU A 1 212 ? -9.852 27.906 1.535 1 96.88 212 GLU A N 1
ATOM 1725 C CA . GLU A 1 212 ? -9.93 27.516 0.127 1 96.88 212 GLU A CA 1
ATOM 1726 C C . GLU A 1 212 ? -10.102 26.016 -0.032 1 96.88 212 GLU A C 1
ATOM 1728 O O . GLU A 1 212 ? -10.891 25.562 -0.859 1 96.88 212 GLU A O 1
ATOM 1733 N N . MET A 1 213 ? -9.375 25.266 0.732 1 97.44 213 MET A N 1
ATOM 1734 C CA . MET A 1 213 ? -9.477 23.797 0.717 1 97.44 213 MET A CA 1
ATOM 1735 C C . MET A 1 213 ? -10.883 23.344 1.101 1 97.44 213 MET A C 1
ATOM 1737 O O . MET A 1 213 ? -11.453 22.484 0.446 1 97.44 213 MET A O 1
ATOM 1741 N N . TYR A 1 214 ? -11.414 23.953 2.117 1 96.5 214 TYR A N 1
ATOM 1742 C CA . TYR A 1 214 ? -12.75 23.594 2.582 1 96.5 214 TYR A CA 1
ATOM 1743 C C . TYR A 1 214 ? -13.805 23.922 1.526 1 96.5 214 TYR A C 1
ATOM 1745 O O . TYR A 1 214 ? -14.695 23.109 1.258 1 96.5 214 TYR A O 1
ATOM 1753 N N . GLU A 1 215 ? -13.703 25.078 0.932 1 96.44 215 GLU A N 1
ATOM 1754 C CA . GLU A 1 215 ? -14.641 25.469 -0.106 1 96.44 215 GLU A CA 1
ATOM 1755 C C . GLU A 1 215 ? -14.609 24.516 -1.288 1 96.44 215 GLU A C 1
ATOM 1757 O O . GLU A 1 215 ? -15.656 24.172 -1.854 1 96.44 215 GLU A O 1
ATOM 1762 N N . LEU A 1 216 ? -13.453 24.141 -1.651 1 96.38 216 LEU A N 1
ATOM 1763 C CA . LEU A 1 216 ? -13.32 23.172 -2.736 1 96.38 216 LEU A CA 1
ATOM 1764 C C . LEU A 1 216 ? -14.031 21.859 -2.396 1 96.38 216 LEU A C 1
ATOM 1766 O O . LEU A 1 216 ? -14.758 21.312 -3.23 1 96.38 216 LEU A O 1
ATOM 1770 N N . HIS A 1 217 ? -13.891 21.359 -1.198 1 94.12 217 HIS A N 1
ATOM 1771 C CA . HIS A 1 217 ? -14.5 20.094 -0.801 1 94.12 217 HIS A CA 1
ATOM 1772 C C . HIS A 1 217 ? -16.016 20.219 -0.699 1 94.12 217 HIS A C 1
ATOM 1774 O O . HIS A 1 217 ? -16.75 19.266 -0.981 1 94.12 217 HIS A O 1
ATOM 1780 N N . LYS A 1 218 ? -16.453 21.406 -0.263 1 94.25 218 LYS A N 1
ATOM 1781 C CA . LYS A 1 218 ? -17.891 21.641 -0.28 1 94.25 218 LYS A CA 1
ATOM 1782 C C . LYS A 1 218 ? -18.469 21.453 -1.683 1 94.25 218 LYS A C 1
ATOM 1784 O O . LYS A 1 218 ? -19.516 20.828 -1.854 1 94.25 218 LYS A O 1
ATOM 1789 N N . HIS A 1 219 ? -17.781 22.016 -2.531 1 93.75 219 HIS A N 1
ATOM 1790 C CA . HIS A 1 219 ? -18.219 21.922 -3.922 1 93.75 219 HIS A CA 1
ATOM 1791 C C . HIS A 1 219 ? -18.156 20.484 -4.422 1 93.75 219 HIS A C 1
ATOM 1793 O O . HIS A 1 219 ? -19.109 19.984 -5.008 1 93.75 219 HIS A O 1
ATOM 1799 N N . LEU A 1 220 ? -17.109 19.766 -4.18 1 92.69 220 LEU A N 1
ATOM 1800 C CA . LEU A 1 220 ? -16.875 18.422 -4.695 1 92.69 220 LEU A CA 1
ATOM 1801 C C . LEU A 1 220 ? -17.828 17.406 -4.074 1 92.69 220 LEU A C 1
ATOM 1803 O O . LEU A 1 220 ? -18.219 16.438 -4.719 1 92.69 220 LEU A O 1
ATOM 1807 N N . TYR A 1 221 ? -18.219 17.703 -2.879 1 93.69 221 TYR A N 1
ATOM 1808 C CA . TYR A 1 221 ? -19.031 16.719 -2.176 1 93.69 221 TYR A CA 1
ATOM 1809 C C . TYR A 1 221 ? -20.469 17.203 -2.006 1 93.69 221 TYR A C 1
ATOM 1811 O O . TYR A 1 221 ? -21.266 16.578 -1.297 1 93.69 221 TYR A O 1
ATOM 1819 N N . GLY A 1 222 ? -20.719 18.281 -2.605 1 93.19 222 GLY A N 1
ATOM 1820 C CA . GLY A 1 222 ? -22.078 18.812 -2.604 1 93.19 222 GLY A CA 1
ATOM 1821 C C . GLY A 1 222 ? -22.547 19.234 -1.228 1 93.19 222 GLY A C 1
ATOM 1822 O O . GLY A 1 222 ? -23.688 18.969 -0.847 1 93.19 222 GLY A O 1
ATOM 1823 N N . ILE A 1 223 ? -21.625 19.766 -0.505 1 87.31 223 ILE A N 1
ATOM 1824 C CA . ILE A 1 223 ? -21.938 20.266 0.826 1 87.31 223 ILE A CA 1
ATOM 1825 C C . ILE A 1 223 ? -22.469 21.703 0.723 1 87.31 223 ILE A C 1
ATOM 1827 O O . ILE A 1 223 ? -21.875 22.531 0.027 1 87.31 223 ILE A O 1
ATOM 1831 N N . GLU A 1 224 ? -23.719 21.938 1.034 1 76.5 224 GLU A N 1
ATOM 1832 C CA . GLU A 1 224 ? -24.375 23.234 0.968 1 76.5 224 GLU A CA 1
ATOM 1833 C C . GLU A 1 224 ? -23.922 24.141 2.111 1 76.5 224 GLU A C 1
ATOM 1835 O O . GLU A 1 224 ? -23.594 23.672 3.197 1 76.5 224 GLU A O 1
ATOM 1840 N N . MET B 1 1 ? 5.203 -36.25 6.117 1 24.05 1 MET B N 1
ATOM 1841 C CA . MET B 1 1 ? 6.402 -36.469 6.922 1 24.05 1 MET B CA 1
ATOM 1842 C C . MET B 1 1 ? 7.32 -35.25 6.832 1 24.05 1 MET B C 1
ATOM 1844 O O . MET B 1 1 ? 8.438 -35.25 7.352 1 24.05 1 MET B O 1
ATOM 1848 N N . GLU B 1 2 ? 7.156 -34.469 5.73 1 28.08 2 GLU B N 1
ATOM 1849 C CA . GLU B 1 2 ? 7.809 -33.219 5.379 1 28.08 2 GLU B CA 1
ATOM 1850 C C . GLU B 1 2 ? 7.445 -32.125 6.367 1 28.08 2 GLU B C 1
ATOM 1852 O O . GLU B 1 2 ? 7.262 -30.953 5.977 1 28.08 2 GLU B O 1
ATOM 1857 N N . LYS B 1 3 ? 6.879 -32.562 7.645 1 28.41 3 LYS B N 1
ATOM 1858 C CA . LYS B 1 3 ? 6.551 -32.125 9 1 28.41 3 LYS B CA 1
ATOM 1859 C C . LYS B 1 3 ? 7.734 -31.422 9.656 1 28.41 3 LYS B C 1
ATOM 1861 O O . LYS B 1 3 ? 7.555 -30.453 10.391 1 28.41 3 LYS B O 1
ATOM 1866 N N . ALA B 1 4 ? 8.883 -32.094 9.617 1 31.62 4 ALA B N 1
ATOM 1867 C CA . ALA B 1 4 ? 9.945 -32 10.609 1 31.62 4 ALA B CA 1
ATOM 1868 C C . ALA B 1 4 ? 10.734 -30.719 10.469 1 31.62 4 ALA B C 1
ATOM 1870 O O . ALA B 1 4 ? 11.594 -30.406 11.297 1 31.62 4 ALA B O 1
ATOM 1871 N N . MET B 1 5 ? 10.898 -30.281 9.336 1 31.92 5 MET B N 1
ATOM 1872 C CA . MET B 1 5 ? 11.758 -29.094 9.305 1 31.92 5 MET B CA 1
ATOM 1873 C C . MET B 1 5 ? 11.125 -27.938 10.07 1 31.92 5 MET B C 1
ATOM 1875 O O . MET B 1 5 ? 11.609 -26.812 10 1 31.92 5 MET B O 1
ATOM 1879 N N . GLU B 1 6 ? 9.781 -28.109 10.555 1 38.19 6 GLU B N 1
ATOM 1880 C CA . GLU B 1 6 ? 9.078 -27.5 11.68 1 38.19 6 GLU B CA 1
ATOM 1881 C C . GLU B 1 6 ? 9.914 -27.562 12.953 1 38.19 6 GLU B C 1
ATOM 1883 O O . GLU B 1 6 ? 9.648 -28.375 13.836 1 38.19 6 GLU B O 1
ATOM 1888 N N . MET B 1 7 ? 11.219 -27.859 12.961 1 35.03 7 MET B N 1
ATOM 1889 C CA . MET B 1 7 ? 12.195 -28.438 13.883 1 35.03 7 MET B CA 1
ATOM 1890 C C . MET B 1 7 ? 12 -27.891 15.289 1 35.03 7 MET B C 1
ATOM 1892 O O . MET B 1 7 ? 11.297 -26.891 15.484 1 35.03 7 MET B O 1
ATOM 1896 N N . GLU B 1 8 ? 13.203 -27.797 16.172 1 32.06 8 GLU B N 1
ATOM 1897 C CA . GLU B 1 8 ? 13.43 -27.781 17.609 1 32.06 8 GLU B CA 1
ATOM 1898 C C . GLU B 1 8 ? 12.797 -26.562 18.266 1 32.06 8 GLU B C 1
ATOM 1900 O O . GLU B 1 8 ? 13.172 -25.422 17.953 1 32.06 8 GLU B O 1
ATOM 1905 N N . ALA B 1 9 ? 11.703 -26.578 18.781 1 36.94 9 ALA B N 1
ATOM 1906 C CA . ALA B 1 9 ? 10.922 -25.719 19.672 1 36.94 9 ALA B CA 1
ATOM 1907 C C . ALA B 1 9 ? 11.797 -25.109 20.75 1 36.94 9 ALA B C 1
ATOM 1909 O O . ALA B 1 9 ? 11.297 -24.422 21.656 1 36.94 9 ALA B O 1
ATOM 1910 N N . GLY B 1 10 ? 12.773 -25.734 21.125 1 34.03 10 GLY B N 1
ATOM 1911 C CA . GLY B 1 10 ? 13.367 -25.297 22.375 1 34.03 10 GLY B CA 1
ATOM 1912 C C . GLY B 1 10 ? 13.695 -23.812 22.391 1 34.03 10 GLY B C 1
ATOM 1913 O O . GLY B 1 10 ? 13.672 -23.172 23.438 1 34.03 10 GLY B O 1
ATOM 1914 N N . ARG B 1 11 ? 14.797 -23.328 21.516 1 36.97 11 ARG B N 1
ATOM 1915 C CA . ARG B 1 11 ? 15.211 -21.938 21.672 1 36.97 11 ARG B CA 1
ATOM 1916 C C . ARG B 1 11 ? 14.164 -20.984 21.094 1 36.97 11 ARG B C 1
ATOM 1918 O O . ARG B 1 11 ? 13.594 -21.25 20.031 1 36.97 11 ARG B O 1
ATOM 1925 N N . GLU B 1 12 ? 13.148 -20.203 21.703 1 46.59 12 GLU B N 1
ATOM 1926 C CA . GLU B 1 12 ? 12.336 -19.031 21.375 1 46.59 12 GLU B CA 1
ATOM 1927 C C . GLU B 1 12 ? 12.688 -18.484 19.984 1 46.59 12 GLU B C 1
ATOM 1929 O O . GLU B 1 12 ? 13.781 -17.953 19.797 1 46.59 12 GLU B O 1
ATOM 1934 N N . SER B 1 13 ? 12.32 -19.109 18.828 1 57.97 13 SER B N 1
ATOM 1935 C CA . SER B 1 13 ? 12.703 -18.734 17.469 1 57.97 13 SER B CA 1
ATOM 1936 C C . SER B 1 13 ? 12.711 -17.219 17.297 1 57.97 13 SER B C 1
ATOM 1938 O O . SER B 1 13 ? 11.828 -16.531 17.812 1 57.97 13 SER B O 1
ATOM 1940 N N . GLU B 1 14 ? 13.742 -16.656 16.75 1 88.19 14 GLU B N 1
ATOM 1941 C CA . GLU B 1 14 ? 13.977 -15.234 16.516 1 88.19 14 GLU B CA 1
ATOM 1942 C C . GLU B 1 14 ? 13 -14.68 15.477 1 88.19 14 GLU B C 1
ATOM 1944 O O . GLU B 1 14 ? 12.586 -13.523 15.562 1 88.19 14 GLU B O 1
ATOM 1949 N N . VAL B 1 15 ? 12.266 -15.734 14.688 1 98.25 15 VAL B N 1
ATOM 1950 C CA . VAL B 1 15 ? 11.367 -15.328 13.609 1 98.25 15 VAL B CA 1
ATOM 1951 C C . VAL B 1 15 ? 10.125 -16.219 13.609 1 98.25 15 VAL B C 1
ATOM 1953 O O . VAL B 1 15 ? 10.227 -17.438 13.578 1 98.25 15 VAL B O 1
ATOM 1956 N N . THR B 1 16 ? 8.859 -15.656 13.742 1 98.69 16 THR B N 1
ATOM 1957 C CA . THR B 1 16 ? 7.578 -16.359 13.672 1 98.69 16 THR B CA 1
ATOM 1958 C C . THR B 1 16 ? 6.699 -15.758 12.578 1 98.69 16 THR B C 1
ATOM 1960 O O . THR B 1 16 ? 6.625 -14.539 12.422 1 98.69 16 THR B O 1
ATOM 1963 N N . CYS B 1 17 ? 6.098 -16.625 11.781 1 98.81 17 CYS B N 1
ATOM 1964 C CA . CYS B 1 17 ? 5.105 -16.234 10.781 1 98.81 17 CYS B CA 1
ATOM 1965 C C . CYS B 1 17 ? 3.719 -16.719 11.18 1 98.81 17 CYS B C 1
ATOM 1967 O O . CYS B 1 17 ? 3.48 -17.922 11.266 1 98.81 17 CYS B O 1
ATOM 1969 N N . VAL B 1 18 ? 2.832 -15.828 11.5 1 98.88 18 VAL B N 1
ATOM 1970 C CA . VAL B 1 18 ? 1.438 -16.141 11.812 1 98.88 18 VAL B CA 1
ATOM 1971 C C . VAL B 1 18 ? 0.585 -15.977 10.555 1 98.88 18 VAL B C 1
ATOM 1973 O O . VAL B 1 18 ? 0.501 -14.883 9.992 1 98.88 18 VAL B O 1
ATOM 1976 N N . ASP B 1 19 ? -0.115 -17.047 10.156 1 98.25 19 ASP B N 1
ATOM 1977 C CA . ASP B 1 19 ? -0.838 -16.984 8.891 1 98.25 19 ASP B CA 1
ATOM 1978 C C . ASP B 1 19 ? -1.875 -18.094 8.797 1 98.25 19 ASP B C 1
ATOM 1980 O O . ASP B 1 19 ? -2.084 -18.844 9.758 1 98.25 19 ASP B O 1
ATOM 1984 N N . PHE B 1 20 ? -2.668 -18.094 7.797 1 98.25 20 PHE B N 1
ATOM 1985 C CA . PHE B 1 20 ? -3.549 -19.172 7.367 1 98.25 20 PHE B CA 1
ATOM 1986 C C . PHE B 1 20 ? -3 -19.844 6.117 1 98.25 20 PHE B C 1
ATOM 1988 O O . PHE B 1 20 ? -2.537 -19.172 5.191 1 98.25 20 PHE B O 1
ATOM 1995 N N . TRP B 1 21 ? -2.965 -21.172 6.039 1 97.44 21 TRP B N 1
ATOM 1996 C CA . TRP B 1 21 ? -2.262 -21.922 5 1 97.44 21 TRP B CA 1
ATOM 1997 C C . TRP B 1 21 ? -2.744 -21.5 3.613 1 97.44 21 TRP B C 1
ATOM 1999 O O . TRP B 1 21 ? -1.967 -21.5 2.654 1 97.44 21 TRP B O 1
ATOM 2009 N N . ALA B 1 22 ? -4.008 -21.078 3.498 1 97.5 22 ALA B N 1
ATOM 2010 C CA . ALA B 1 22 ? -4.602 -20.828 2.188 1 97.5 22 ALA B CA 1
ATOM 2011 C C . ALA B 1 22 ? -4.691 -19.344 1.898 1 97.5 22 ALA B C 1
ATOM 2013 O O . ALA B 1 22 ? -5.348 -18.922 0.938 1 97.5 22 ALA B O 1
ATOM 2014 N N . ASN B 1 23 ? -4.18 -18.531 2.789 1 97.25 23 ASN B N 1
ATOM 2015 C CA . ASN B 1 23 ? -4.16 -17.078 2.639 1 97.25 23 ASN B CA 1
ATOM 2016 C C . ASN B 1 23 ? -3.105 -16.625 1.628 1 97.25 23 ASN B C 1
ATOM 2018 O O . ASN B 1 23 ? -1.905 -16.734 1.887 1 97.25 23 ASN B O 1
ATOM 2022 N N . GLU B 1 24 ? -3.539 -16.156 0.513 1 98.06 24 GLU B N 1
ATOM 2023 C CA . GLU B 1 24 ? -2.641 -15.766 -0.571 1 98.06 24 GLU B CA 1
ATOM 2024 C C . GLU B 1 24 ? -1.624 -14.734 -0.104 1 98.06 24 GLU B C 1
ATOM 2026 O O . GLU B 1 24 ? -0.474 -14.734 -0.547 1 98.06 24 GLU B O 1
ATOM 2031 N N . PHE B 1 25 ? -2 -13.844 0.797 1 98.69 25 PHE B N 1
ATOM 2032 C CA . PHE B 1 25 ? -1.127 -12.789 1.3 1 98.69 25 PHE B CA 1
ATOM 2033 C C . PHE B 1 25 ? -0.082 -13.359 2.252 1 98.69 25 PHE B C 1
ATOM 2035 O O . PHE B 1 25 ? 1.07 -12.922 2.254 1 98.69 25 PHE B O 1
ATOM 2042 N N . GLY B 1 26 ? -0.474 -14.305 3.045 1 98.75 26 GLY B N 1
ATOM 2043 C CA . GLY B 1 26 ? 0.46 -14.969 3.938 1 98.75 26 GLY B CA 1
ATOM 2044 C C . GLY B 1 26 ? 1.464 -15.844 3.207 1 98.75 26 GLY B C 1
ATOM 2045 O O . GLY B 1 26 ? 2.611 -15.977 3.639 1 98.75 26 GLY B O 1
ATOM 2046 N N . MET B 1 27 ? 1.041 -16.469 2.115 1 98.94 27 MET B N 1
ATOM 2047 C CA . MET B 1 27 ? 1.94 -17.297 1.305 1 98.94 27 MET B CA 1
ATOM 2048 C C . MET B 1 27 ? 3.135 -16.469 0.824 1 98.94 27 MET B C 1
ATOM 2050 O O . MET B 1 27 ? 4.242 -17 0.698 1 98.94 27 MET B O 1
ATOM 2054 N N . ARG B 1 28 ? 2.943 -15.133 0.565 1 98.94 28 ARG B N 1
ATOM 2055 C CA . ARG B 1 28 ? 4.035 -14.242 0.184 1 98.94 28 ARG B CA 1
ATOM 2056 C C . ARG B 1 28 ? 5.164 -14.289 1.208 1 98.94 28 ARG B C 1
ATOM 2058 O O . ARG B 1 28 ? 6.336 -14.43 0.845 1 98.94 28 ARG B O 1
ATOM 2065 N N . VAL B 1 29 ? 4.777 -14.203 2.459 1 98.94 29 VAL B N 1
ATOM 2066 C CA . VAL B 1 29 ? 5.715 -14.117 3.572 1 98.94 29 VAL B CA 1
ATOM 2067 C C . VAL B 1 29 ? 6.488 -15.43 3.703 1 98.94 29 VAL B C 1
ATOM 2069 O O . VAL B 1 29 ? 7.715 -15.422 3.797 1 98.94 29 VAL B O 1
ATOM 2072 N N . ARG B 1 30 ? 5.77 -16.516 3.623 1 98.88 30 ARG B N 1
ATOM 2073 C CA . ARG B 1 30 ? 6.395 -17.828 3.764 1 98.88 30 ARG B CA 1
ATOM 2074 C C . ARG B 1 30 ? 7.336 -18.109 2.596 1 98.88 30 ARG B C 1
ATOM 2076 O O . ARG B 1 30 ? 8.422 -18.656 2.787 1 98.88 30 ARG B O 1
ATOM 2083 N N . ILE B 1 31 ? 6.973 -17.719 1.418 1 98.94 31 ILE B N 1
ATOM 2084 C CA . ILE B 1 31 ? 7.832 -17.906 0.253 1 98.94 31 ILE B CA 1
ATOM 2085 C C . ILE B 1 31 ? 9.078 -17.031 0.392 1 98.94 31 ILE B C 1
ATOM 2087 O O . ILE B 1 31 ? 10.195 -17.484 0.15 1 98.94 31 ILE B O 1
ATOM 2091 N N . ALA B 1 32 ? 8.906 -15.742 0.769 1 98.88 32 ALA B N 1
ATOM 2092 C CA . ALA B 1 32 ? 10.031 -14.828 0.91 1 98.88 32 ALA B CA 1
ATOM 2093 C C . ALA B 1 32 ? 11.039 -15.352 1.929 1 98.88 32 ALA B C 1
ATOM 2095 O O . ALA B 1 32 ? 12.25 -15.312 1.688 1 98.88 32 ALA B O 1
ATOM 2096 N N . LEU B 1 33 ? 10.562 -15.828 3.105 1 98.69 33 LEU B N 1
ATOM 2097 C CA . LEU B 1 33 ? 11.438 -16.375 4.141 1 98.69 33 LEU B CA 1
ATOM 2098 C C . LEU B 1 33 ? 12.227 -17.562 3.613 1 98.69 33 LEU B C 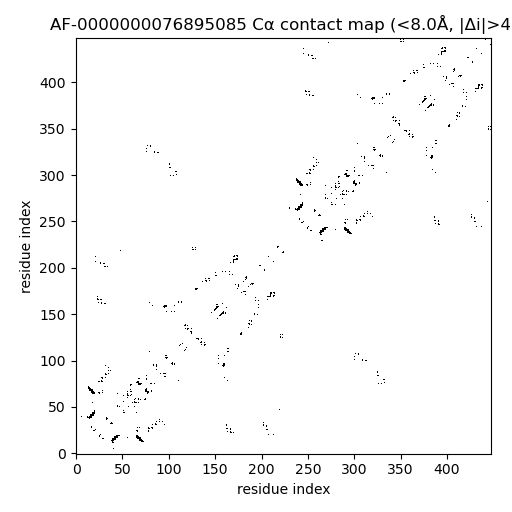1
ATOM 2100 O O . LEU B 1 33 ? 13.438 -17.656 3.82 1 98.69 33 LEU B O 1
ATOM 2104 N N . ARG B 1 34 ? 11.562 -18.438 2.902 1 98.25 34 ARG B N 1
ATOM 2105 C CA . ARG B 1 34 ? 12.211 -19.625 2.359 1 98.25 34 ARG B CA 1
ATOM 2106 C C . ARG B 1 34 ? 13.219 -19.266 1.279 1 98.25 34 ARG B C 1
ATOM 2108 O O . ARG B 1 34 ? 14.305 -19.844 1.215 1 98.25 34 ARG B O 1
ATOM 2115 N N . GLU B 1 35 ? 12.859 -18.312 0.443 1 97.69 35 GLU B N 1
ATOM 2116 C CA . GLU B 1 35 ? 13.758 -17.891 -0.629 1 97.69 35 GLU B CA 1
ATOM 2117 C C . GLU B 1 35 ? 15.078 -17.375 -0.071 1 97.69 35 GLU B C 1
ATOM 2119 O O . GLU B 1 35 ? 16.125 -17.547 -0.692 1 97.69 35 GLU B O 1
ATOM 2124 N N . LEU B 1 36 ? 15.008 -16.703 1.073 1 97.44 36 LEU B N 1
ATOM 2125 C CA . LEU B 1 36 ? 16.219 -16.109 1.636 1 97.44 36 LEU B CA 1
ATOM 2126 C C . LEU B 1 36 ? 16.828 -17.016 2.701 1 97.44 36 LEU B C 1
ATOM 2128 O O . LEU B 1 36 ? 17.781 -16.625 3.383 1 97.44 36 LEU B O 1
ATOM 2132 N N . GLY B 1 37 ? 16.234 -18.203 2.898 1 96.12 37 GLY B N 1
ATOM 2133 C CA . GLY B 1 37 ? 16.797 -19.203 3.785 1 96.12 37 GLY B CA 1
ATOM 2134 C C . GLY B 1 37 ? 16.625 -18.875 5.254 1 96.12 37 GLY B C 1
ATOM 2135 O O . GLY B 1 37 ? 17.469 -19.234 6.078 1 96.12 37 GLY B O 1
ATOM 2136 N N . VAL B 1 38 ? 15.641 -18.156 5.609 1 96.94 38 VAL B N 1
ATOM 2137 C CA . VAL B 1 38 ? 15.406 -17.75 6.992 1 96.94 38 VAL B CA 1
ATOM 2138 C C . VAL B 1 38 ? 14.586 -18.828 7.707 1 96.94 38 VAL B C 1
ATOM 2140 O O . VAL B 1 38 ? 13.492 -19.188 7.266 1 96.94 38 VAL B O 1
ATOM 2143 N N . ALA B 1 39 ? 15.125 -19.3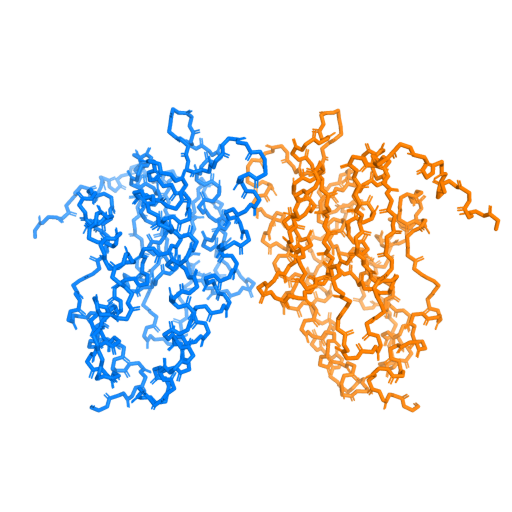59 8.75 1 97.06 39 ALA B N 1
ATOM 2144 C CA . ALA B 1 39 ? 14.359 -20.281 9.586 1 97.06 39 ALA B CA 1
ATOM 2145 C C . ALA B 1 39 ? 13.258 -19.547 10.344 1 97.06 39 ALA B C 1
ATOM 2147 O O . ALA B 1 39 ? 13.461 -18.438 10.836 1 97.06 39 ALA B O 1
ATOM 2148 N N . PHE B 1 40 ? 12.102 -20.172 10.383 1 98.06 40 PHE B N 1
ATOM 2149 C CA . PHE B 1 40 ? 11.008 -19.531 11.094 1 98.06 40 PHE B CA 1
ATOM 2150 C C . PHE B 1 40 ? 10.039 -20.562 11.648 1 98.06 40 PHE B C 1
ATOM 2152 O O . PHE B 1 40 ? 9.984 -21.703 11.164 1 98.06 40 PHE B O 1
ATOM 2159 N N . GLU B 1 41 ? 9.336 -20.125 12.664 1 98 41 GLU B N 1
ATOM 2160 C CA . GLU B 1 41 ? 8.195 -20.875 13.18 1 98 41 GLU B CA 1
ATOM 2161 C C . GLU B 1 41 ? 6.898 -20.438 12.508 1 98 41 GLU B C 1
ATOM 2163 O O . GLU B 1 41 ? 6.648 -19.234 12.336 1 98 41 GLU B O 1
ATOM 2168 N N . TYR B 1 42 ? 6.152 -21.391 12.055 1 98.19 42 TYR B N 1
ATOM 2169 C CA . TYR B 1 42 ? 4.836 -21.125 11.484 1 98.19 42 TYR B CA 1
ATOM 2170 C C . TYR B 1 42 ? 3.738 -21.344 12.516 1 98.19 42 TYR B C 1
ATOM 2172 O O . TYR B 1 42 ? 3.686 -22.375 13.18 1 98.19 42 TYR B O 1
ATOM 2180 N N . VAL B 1 43 ? 2.928 -20.328 12.75 1 98.38 43 VAL B N 1
ATOM 2181 C CA . VAL B 1 43 ? 1.763 -20.438 13.617 1 98.38 43 VAL B CA 1
ATOM 2182 C C . VAL B 1 43 ? 0.488 -20.25 12.805 1 98.38 43 VAL B C 1
ATOM 2184 O O . VAL B 1 43 ? 0.281 -19.188 12.195 1 98.38 43 VAL B O 1
ATOM 2187 N N . GLU B 1 44 ? -0.335 -21.203 12.789 1 98 44 GLU B N 1
ATOM 2188 C CA . GLU B 1 44 ? -1.554 -21.188 11.984 1 98 44 GLU B CA 1
ATOM 2189 C C . GLU B 1 44 ? -2.646 -20.359 12.656 1 98 44 GLU B C 1
ATOM 2191 O O . GLU B 1 44 ? -2.875 -20.484 13.859 1 98 44 GLU B O 1
ATOM 2196 N N . GLU B 1 45 ? -3.236 -19.469 11.961 1 98.19 45 GLU B N 1
ATOM 2197 C CA . GLU B 1 45 ?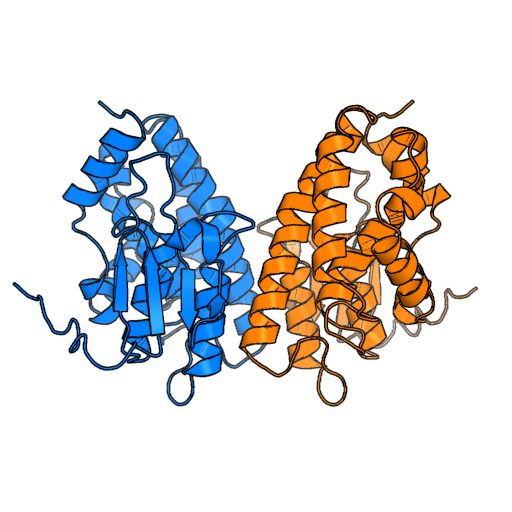 -4.461 -18.75 12.312 1 98.19 45 GLU B CA 1
ATOM 2198 C C . GLU B 1 45 ? -5.637 -19.219 11.461 1 98.19 45 GLU B C 1
ATOM 2200 O O . GLU B 1 45 ? -5.648 -19 10.242 1 98.19 45 GLU B O 1
ATOM 2205 N N . ASP B 1 46 ? -6.637 -19.812 12.008 1 95.56 46 ASP B N 1
ATOM 2206 C CA . ASP B 1 46 ? -7.785 -20.312 11.258 1 95.56 46 ASP B CA 1
ATOM 2207 C C . ASP B 1 46 ? -8.711 -19.172 10.836 1 95.56 46 ASP B C 1
ATOM 2209 O O . ASP B 1 46 ? -9.43 -18.609 11.672 1 95.56 46 ASP B O 1
ATOM 2213 N N . LEU B 1 47 ? -8.773 -18.906 9.617 1 94.56 47 LEU B N 1
ATOM 2214 C CA . LEU B 1 47 ? -9.562 -17.781 9.117 1 94.56 47 LEU B CA 1
ATOM 2215 C C . LEU B 1 47 ? -11 -18.219 8.828 1 94.56 47 LEU B C 1
ATOM 2217 O O . LEU B 1 47 ? -11.836 -17.406 8.445 1 94.56 47 LEU B O 1
ATOM 2221 N N . ARG B 1 48 ? -11.289 -19.469 9.031 1 92.31 48 ARG B N 1
ATOM 2222 C CA . ARG B 1 48 ? -12.648 -19.953 8.805 1 92.31 48 ARG B CA 1
ATOM 2223 C C . ARG B 1 48 ? -13.555 -19.609 9.984 1 92.31 48 ARG B C 1
ATOM 2225 O O . ARG B 1 48 ? -14.773 -19.688 9.883 1 92.31 48 ARG B O 1
ATOM 2232 N N . VAL B 1 49 ? -12.898 -19.25 10.992 1 92.31 49 VAL B N 1
ATOM 2233 C CA . VAL B 1 49 ? -13.672 -18.844 12.156 1 92.31 49 VAL B CA 1
ATOM 2234 C C . VAL B 1 49 ? -13.617 -17.328 12.297 1 92.31 49 VAL B C 1
ATOM 2236 O O . VAL B 1 49 ? -12.648 -16.688 11.875 1 92.31 49 VAL B O 1
ATOM 2239 N N . ARG B 1 50 ? -14.594 -16.703 12.945 1 89.81 50 ARG B N 1
ATOM 2240 C CA . ARG B 1 50 ? -14.734 -15.258 13.055 1 89.81 50 ARG B CA 1
ATOM 2241 C C . ARG B 1 50 ? -13.781 -14.695 14.102 1 89.81 50 ARG B C 1
ATOM 2243 O O . ARG B 1 50 ? -13.219 -13.609 13.922 1 89.81 50 ARG B O 1
ATOM 2250 N N . GLU B 1 51 ? -13.617 -15.391 15.094 1 95.06 51 GLU B N 1
ATOM 2251 C CA . GLU B 1 51 ? -12.82 -14.898 16.219 1 95.06 51 GLU B CA 1
ATOM 2252 C C . GLU B 1 51 ? -11.328 -15.023 15.938 1 95.06 51 GLU B C 1
ATOM 2254 O O . GLU B 1 51 ? -10.859 -16.062 15.484 1 95.06 51 GLU B O 1
ATOM 2259 N N . ARG B 1 52 ? -10.633 -13.93 16.188 1 98 52 ARG B N 1
ATOM 2260 C CA . ARG B 1 52 ? -9.18 -13.945 16.047 1 98 52 ARG B CA 1
ATOM 2261 C C . ARG B 1 52 ? -8.523 -14.445 17.328 1 98 52 ARG B C 1
ATOM 2263 O O . ARG B 1 52 ? -9.039 -14.211 18.438 1 98 52 ARG B O 1
ATOM 2270 N N . SER B 1 53 ? -7.453 -15.141 17.188 1 98.25 53 SER B N 1
ATOM 2271 C CA . SER B 1 53 ? -6.707 -15.625 18.344 1 98.25 53 SER B CA 1
ATOM 2272 C C . SER B 1 53 ? -6.16 -14.469 19.172 1 98.25 53 SER B C 1
ATOM 2274 O O . SER B 1 53 ? -6.039 -13.352 18.672 1 98.25 53 SER B O 1
ATOM 2276 N N . ASP B 1 54 ? -5.797 -14.719 20.422 1 98.06 54 ASP B N 1
ATOM 2277 C CA . ASP B 1 54 ? -5.16 -13.742 21.297 1 98.06 54 ASP B CA 1
ATOM 2278 C C . ASP B 1 54 ? -3.852 -13.234 20.688 1 98.06 54 ASP B C 1
ATOM 2280 O O . ASP B 1 54 ? -3.52 -12.055 20.812 1 98.06 54 ASP B O 1
ATOM 2284 N N . LEU B 1 55 ? -3.121 -14.133 20.047 1 98.25 55 LEU B N 1
ATOM 2285 C CA . LEU B 1 55 ? -1.845 -13.766 19.438 1 98.25 55 LEU B CA 1
ATOM 2286 C C . LEU B 1 55 ? -2.041 -12.711 18.344 1 98.25 55 LEU B C 1
ATOM 2288 O O . LEU B 1 55 ? -1.341 -11.695 18.328 1 98.25 55 LEU B O 1
ATOM 2292 N N . VAL B 1 56 ? -3.021 -12.906 17.469 1 98.69 56 VAL B N 1
ATOM 2293 C CA . VAL B 1 56 ? -3.289 -11.977 16.391 1 98.69 56 VAL B CA 1
ATOM 2294 C C . VAL B 1 56 ? -3.771 -10.641 16.953 1 98.69 56 VAL B C 1
ATOM 2296 O O . VAL B 1 56 ? -3.316 -9.578 16.516 1 98.69 56 VAL B O 1
ATOM 2299 N N . ARG B 1 57 ? -4.645 -10.703 17.953 1 98.31 57 ARG B N 1
ATOM 2300 C CA . ARG B 1 57 ? -5.168 -9.484 18.562 1 98.31 57 ARG B CA 1
ATOM 2301 C C . ARG B 1 57 ? -4.055 -8.68 19.219 1 98.31 57 ARG B C 1
ATOM 2303 O O . ARG B 1 57 ? -4.055 -7.445 19.172 1 98.31 57 ARG B O 1
ATOM 2310 N N . ARG B 1 58 ? -3.094 -9.312 19.781 1 98.19 58 ARG B N 1
ATOM 2311 C CA . ARG B 1 58 ? -2.004 -8.656 20.484 1 98.19 58 ARG B CA 1
ATOM 2312 C C . ARG B 1 58 ? -0.957 -8.125 19.516 1 98.19 58 ARG B C 1
ATOM 2314 O O . ARG B 1 58 ? -0.422 -7.031 19.719 1 98.19 58 ARG B O 1
ATOM 2321 N N . MET B 1 59 ? -0.669 -8.867 18.438 1 98.31 59 MET B N 1
ATOM 2322 C CA . MET B 1 59 ? 0.462 -8.539 17.578 1 98.31 59 MET B CA 1
ATOM 2323 C C . MET B 1 59 ? 0.029 -7.629 16.438 1 98.31 59 MET B C 1
ATOM 2325 O O . MET B 1 59 ? 0.866 -6.996 15.789 1 98.31 59 MET B O 1
ATOM 2329 N N . ASN B 1 60 ? -1.235 -7.574 16.172 1 98.25 60 ASN B N 1
ATOM 2330 C CA . ASN B 1 60 ? -1.829 -6.625 15.242 1 98.25 60 ASN B CA 1
ATOM 2331 C C . ASN B 1 60 ? -3.098 -5.996 15.805 1 98.25 60 ASN B C 1
ATOM 2333 O O . ASN B 1 60 ? -4.191 -6.203 15.273 1 98.25 60 ASN B O 1
ATOM 2337 N N . PRO B 1 61 ? -2.971 -5.215 16.812 1 96.75 61 PRO B N 1
ATOM 2338 C CA . PRO B 1 61 ? -4.133 -4.711 17.547 1 96.75 61 PRO B CA 1
ATOM 2339 C C . PRO B 1 61 ? -4.969 -3.73 16.734 1 96.75 61 PRO B C 1
ATOM 2341 O O . PRO B 1 61 ? -6.102 -3.416 17.109 1 96.75 61 PRO B O 1
ATOM 2344 N N . VAL B 1 62 ? -4.445 -3.262 15.641 1 96.06 62 VAL B N 1
ATOM 2345 C CA . VAL B 1 62 ? -5.129 -2.246 14.852 1 96.06 62 VAL B CA 1
ATOM 2346 C C . VAL B 1 62 ? -6.082 -2.916 13.859 1 96.06 62 VAL B C 1
ATOM 2348 O O . VAL B 1 62 ? -7.25 -2.537 13.758 1 96.06 62 VAL B O 1
ATOM 2351 N N . LEU B 1 63 ? -5.605 -3.92 13.18 1 96.19 63 LEU B N 1
ATOM 2352 C CA . LEU B 1 63 ? -6.375 -4.477 12.07 1 96.19 63 LEU B CA 1
ATOM 2353 C C . LEU B 1 63 ? -6.828 -5.898 12.383 1 96.19 63 LEU B C 1
ATOM 2355 O O . LEU B 1 63 ? -7.742 -6.422 11.742 1 96.19 63 LEU B O 1
ATOM 2359 N N . HIS B 1 64 ? -6.062 -6.594 13.289 1 97.69 64 HIS B N 1
ATOM 2360 C CA . HIS B 1 64 ? -6.355 -7.977 13.656 1 97.69 64 HIS B CA 1
ATOM 2361 C C . HIS B 1 64 ? -6.355 -8.883 12.43 1 97.69 64 HIS B C 1
ATOM 2363 O O . HIS B 1 64 ? -7.258 -9.711 12.258 1 97.69 64 HIS B O 1
ATOM 2369 N N . MET B 1 65 ? -5.383 -8.688 11.578 1 97.62 65 MET B N 1
ATOM 2370 C CA . MET B 1 65 ? -5.289 -9.461 10.344 1 97.62 65 MET B CA 1
ATOM 2371 C C . MET B 1 65 ? -3.953 -10.188 10.258 1 97.62 65 MET B C 1
ATOM 2373 O O . MET B 1 65 ? -2.979 -9.781 10.891 1 97.62 65 MET B O 1
ATOM 2377 N N . VAL B 1 66 ? -3.953 -11.289 9.555 1 98.44 66 VAL B N 1
ATOM 2378 C CA . VAL B 1 66 ? -2.732 -11.977 9.156 1 98.44 66 VAL B CA 1
ATOM 2379 C C . VAL B 1 66 ? -2.449 -11.703 7.676 1 98.44 66 VAL B C 1
ATOM 2381 O O . VAL B 1 66 ? -3.346 -11.312 6.93 1 98.44 66 VAL B O 1
ATOM 2384 N N . PRO B 1 67 ? -1.197 -11.836 7.238 1 98.81 67 PRO B N 1
ATOM 2385 C CA . PRO B 1 67 ? -0.059 -12.398 7.969 1 98.81 67 PRO B CA 1
ATOM 2386 C C . PRO B 1 67 ? 0.573 -11.398 8.938 1 98.81 67 PRO B C 1
ATOM 2388 O O . PRO B 1 67 ? 0.419 -10.188 8.766 1 98.81 67 PRO B O 1
ATOM 2391 N N . ILE B 1 68 ? 1.179 -11.898 9.945 1 98.94 68 ILE B N 1
ATOM 2392 C CA . ILE B 1 68 ? 2.041 -11.164 10.859 1 98.94 68 ILE B CA 1
ATOM 2393 C C . ILE B 1 68 ? 3.41 -11.836 10.938 1 98.94 68 ILE B C 1
ATOM 2395 O O . ILE B 1 68 ? 3.504 -13.047 11.172 1 98.94 68 ILE B O 1
ATOM 2399 N N . LEU B 1 69 ? 4.461 -11.141 10.648 1 98.94 69 LEU B N 1
ATOM 2400 C CA . LEU B 1 69 ? 5.816 -11.586 10.969 1 98.94 69 LEU B CA 1
ATOM 2401 C C . LEU B 1 69 ? 6.258 -11.062 12.328 1 98.94 69 LEU B C 1
ATOM 2403 O O . LEU B 1 69 ? 6.227 -9.852 12.578 1 98.94 69 LEU B O 1
ATOM 2407 N N . ILE B 1 70 ? 6.551 -11.938 13.219 1 98.69 70 ILE B N 1
ATOM 2408 C CA . ILE B 1 70 ? 7.094 -11.555 14.523 1 98.69 70 ILE B CA 1
ATOM 2409 C C . ILE B 1 70 ? 8.602 -11.797 14.539 1 98.69 70 ILE B C 1
ATOM 2411 O O . ILE B 1 70 ? 9.062 -12.93 14.391 1 98.69 70 ILE B O 1
ATOM 2415 N N . HIS B 1 71 ? 9.383 -10.781 14.602 1 98.25 71 HIS B N 1
ATOM 2416 C CA . HIS B 1 71 ? 10.844 -10.836 14.648 1 98.25 71 HIS B CA 1
ATOM 2417 C C . HIS B 1 71 ? 11.375 -10.25 15.953 1 98.25 71 HIS B C 1
ATOM 2419 O O . HIS B 1 71 ? 11.227 -9.055 16.203 1 98.25 71 HIS B O 1
ATOM 2425 N N . HIS B 1 72 ? 12.016 -11.062 16.844 1 95.81 72 HIS B N 1
ATOM 2426 C CA . HIS B 1 72 ? 12.484 -10.672 18.172 1 95.81 72 HIS B CA 1
ATOM 2427 C C . HIS B 1 72 ? 11.375 -10.039 18.984 1 95.81 72 HIS B C 1
ATOM 2429 O O . HIS B 1 72 ? 11.562 -8.969 19.578 1 95.81 72 HIS B O 1
ATOM 2435 N N . GLY B 1 73 ? 10.227 -10.617 18.812 1 95.75 73 GLY B N 1
ATOM 2436 C CA . GLY B 1 73 ? 9.086 -10.219 19.609 1 95.75 73 GLY B CA 1
ATOM 2437 C C . GLY B 1 73 ? 8.328 -9.031 19.047 1 95.75 73 GLY B C 1
ATOM 2438 O O . GLY B 1 73 ? 7.289 -8.641 19.578 1 95.75 73 GLY B O 1
ATOM 2439 N N . ARG B 1 74 ? 8.75 -8.453 17.953 1 97 74 ARG B N 1
ATOM 2440 C CA . ARG B 1 74 ? 8.102 -7.289 17.359 1 97 74 ARG B CA 1
ATOM 2441 C C . ARG B 1 74 ? 7.344 -7.672 16.094 1 97 74 ARG B C 1
ATOM 2443 O O . ARG B 1 74 ? 7.867 -8.383 15.242 1 97 74 ARG B O 1
ATOM 2450 N N . PRO B 1 75 ? 6.137 -7.176 15.977 1 98.56 75 PRO B N 1
ATOM 2451 C CA . PRO B 1 75 ? 5.355 -7.516 14.789 1 98.56 75 PRO B CA 1
ATOM 2452 C C . PRO B 1 75 ? 5.668 -6.617 13.594 1 98.56 75 PRO B C 1
ATOM 2454 O O . PRO B 1 75 ? 5.938 -5.426 13.766 1 98.56 75 PRO B O 1
ATOM 2457 N N . VAL B 1 76 ? 5.691 -7.156 12.492 1 98.75 76 VAL B N 1
ATOM 2458 C CA . VAL B 1 76 ? 5.59 -6.492 11.195 1 98.75 76 VAL B CA 1
ATOM 2459 C C . VAL B 1 76 ? 4.328 -6.961 10.469 1 98.75 76 VAL B C 1
ATOM 2461 O O . VAL B 1 76 ? 4.121 -8.164 10.289 1 98.75 76 VAL B O 1
ATOM 2464 N N . CYS B 1 77 ? 3.484 -5.984 10.039 1 98.75 77 CYS B N 1
ATOM 2465 C CA . CYS B 1 77 ? 2.191 -6.32 9.445 1 98.75 77 CYS B CA 1
ATOM 2466 C C . CYS B 1 77 ? 2.086 -5.785 8.023 1 98.75 77 CYS B C 1
ATOM 2468 O O . CYS B 1 77 ? 2.824 -4.879 7.641 1 98.75 77 CYS B O 1
ATOM 2470 N N . GLY B 1 78 ? 1.124 -6.383 7.227 1 98.5 78 GLY B N 1
ATOM 2471 C CA . GLY B 1 78 ? 1.002 -6.086 5.809 1 98.5 78 GLY B CA 1
ATOM 2472 C C . GLY B 1 78 ? 1.906 -6.938 4.941 1 98.5 78 GLY B C 1
ATOM 2473 O O . GLY B 1 78 ? 3.131 -6.793 4.977 1 98.5 78 GLY B O 1
ATOM 2474 N N . SER B 1 79 ? 1.358 -7.746 4.133 1 98.75 79 SER B N 1
ATOM 2475 C CA . SER B 1 79 ? 2.109 -8.789 3.436 1 98.75 79 SER B CA 1
ATOM 2476 C C . SER B 1 79 ? 3.221 -8.188 2.582 1 98.75 79 SER B C 1
ATOM 2478 O O . SER B 1 79 ? 4.355 -8.672 2.605 1 98.75 79 SER B O 1
ATOM 2480 N N . VAL B 1 80 ? 2.93 -7.094 1.843 1 98.81 80 VAL B N 1
ATOM 2481 C CA . VAL B 1 80 ? 3.938 -6.465 0.995 1 98.81 80 VAL B CA 1
ATOM 2482 C C . VAL B 1 80 ? 5.012 -5.816 1.864 1 98.81 80 VAL B C 1
ATOM 2484 O O . VAL B 1 80 ? 6.207 -5.941 1.579 1 98.81 80 VAL B O 1
ATOM 2487 N N . ASN B 1 81 ? 4.555 -5.137 2.936 1 98.88 81 ASN B N 1
ATOM 2488 C CA . ASN B 1 81 ? 5.477 -4.555 3.906 1 98.88 81 ASN B CA 1
ATOM 2489 C C . ASN B 1 81 ? 6.375 -5.617 4.535 1 98.88 81 ASN B C 1
ATOM 2491 O O . ASN B 1 81 ? 7.578 -5.402 4.699 1 98.88 81 ASN B O 1
ATOM 2495 N N . ILE B 1 82 ? 5.844 -6.758 4.844 1 98.94 82 ILE B N 1
ATOM 2496 C CA . ILE B 1 82 ? 6.598 -7.852 5.438 1 98.94 82 ILE B CA 1
ATOM 2497 C C . ILE B 1 82 ? 7.648 -8.352 4.449 1 98.94 82 ILE B C 1
ATOM 2499 O O . ILE B 1 82 ? 8.797 -8.586 4.824 1 98.94 82 ILE B O 1
ATOM 2503 N N . VAL B 1 83 ? 7.281 -8.531 3.205 1 98.94 83 VAL B N 1
ATOM 2504 C CA . VAL B 1 83 ? 8.227 -9.023 2.211 1 98.94 83 VAL B CA 1
ATOM 2505 C C . VAL B 1 83 ? 9.375 -8.031 2.043 1 98.94 83 VAL B C 1
ATOM 2507 O O . VAL B 1 83 ? 10.539 -8.43 1.939 1 98.94 83 VAL B O 1
ATOM 2510 N N . GLU B 1 84 ? 9.055 -6.707 2.023 1 98.69 84 GLU B N 1
ATOM 2511 C CA . GLU B 1 84 ? 10.117 -5.707 1.964 1 98.69 84 GLU B CA 1
ATOM 2512 C C . GLU B 1 84 ? 11.008 -5.77 3.203 1 98.69 84 GLU B C 1
ATOM 2514 O O . GLU B 1 84 ? 12.227 -5.684 3.102 1 98.69 84 GLU B O 1
ATOM 2519 N N . TYR B 1 85 ? 10.43 -5.949 4.344 1 98.75 85 TYR B N 1
ATOM 2520 C CA . TYR B 1 85 ? 11.172 -6.066 5.594 1 98.75 85 TYR B CA 1
ATOM 2521 C C . TYR B 1 85 ? 12.117 -7.262 5.551 1 98.75 85 TYR B C 1
ATOM 2523 O O . TYR B 1 85 ? 13.289 -7.145 5.926 1 98.75 85 TYR B O 1
ATOM 2531 N N . ILE B 1 86 ? 11.656 -8.383 5.074 1 98.75 86 ILE B N 1
ATOM 2532 C CA . ILE B 1 86 ? 12.461 -9.594 4.961 1 98.75 86 ILE B CA 1
ATOM 2533 C C . ILE B 1 86 ? 13.672 -9.328 4.07 1 98.75 86 ILE B C 1
ATOM 2535 O O . ILE B 1 86 ? 14.797 -9.711 4.406 1 98.75 86 ILE B O 1
ATOM 2539 N N . ASP B 1 87 ? 13.438 -8.688 2.998 1 98.38 87 ASP B N 1
ATOM 2540 C CA . ASP B 1 87 ? 14.539 -8.352 2.094 1 98.38 87 ASP B CA 1
ATOM 2541 C C . ASP B 1 87 ? 15.547 -7.438 2.779 1 98.38 87 ASP B C 1
ATOM 2543 O O . ASP B 1 87 ? 16.766 -7.617 2.625 1 98.38 87 ASP B O 1
ATOM 2547 N N . GLU B 1 88 ? 15.062 -6.43 3.523 1 97.25 88 GLU B N 1
ATOM 2548 C CA . GLU B 1 88 ? 15.914 -5.441 4.18 1 97.25 88 GLU B CA 1
ATOM 2549 C C . GLU B 1 88 ? 16.766 -6.078 5.277 1 97.25 88 GLU B C 1
ATOM 2551 O O . GLU B 1 88 ? 17.891 -5.66 5.512 1 97.25 88 GLU B O 1
ATOM 2556 N N . VAL B 1 89 ? 16.266 -7.066 5.883 1 97.25 89 VAL B N 1
ATOM 2557 C CA . VAL B 1 89 ? 16.938 -7.652 7.039 1 97.25 89 VAL B CA 1
ATOM 2558 C C . VAL B 1 89 ? 17.859 -8.789 6.582 1 97.25 89 VAL B C 1
ATOM 2560 O O . VAL B 1 89 ? 18.984 -8.922 7.074 1 97.25 89 VAL B O 1
ATOM 2563 N N . TRP B 1 90 ? 17.391 -9.539 5.582 1 97 90 TRP B N 1
ATOM 2564 C CA . TRP B 1 90 ? 18.125 -10.766 5.297 1 97 90 TRP B CA 1
ATOM 2565 C C . TRP B 1 90 ? 18.594 -10.789 3.848 1 97 90 TRP B C 1
ATOM 2567 O O . TRP B 1 90 ? 19.328 -11.703 3.441 1 97 90 TRP B O 1
ATOM 2577 N N . GLY B 1 91 ? 18.078 -9.789 3.029 1 93.56 91 GLY B N 1
ATOM 2578 C CA . GLY B 1 91 ? 18.453 -9.758 1.625 1 93.56 91 GLY B CA 1
ATOM 2579 C C . GLY B 1 91 ? 19.859 -9.242 1.396 1 93.56 91 GLY B C 1
ATOM 2580 O O . GLY B 1 91 ? 20.047 -8.172 0.813 1 93.56 91 GLY B O 1
ATOM 2581 N N . GLU B 1 92 ? 20.906 -9.867 1.743 1 87.5 92 GLU B N 1
ATOM 2582 C CA . GLU B 1 92 ? 22.297 -9.453 1.57 1 87.5 92 GLU B CA 1
ATOM 2583 C C . GLU B 1 92 ? 22.875 -9.984 0.261 1 87.5 92 GLU B C 1
ATOM 2585 O O . GLU B 1 92 ? 23.141 -9.211 -0.66 1 87.5 92 GLU B O 1
ATOM 2590 N N . GLU B 1 93 ? 23 -11.227 0.026 1 84.38 93 GLU B N 1
ATOM 2591 C CA . GLU B 1 93 ? 23.547 -11.859 -1.177 1 84.38 93 GLU B CA 1
ATOM 2592 C C . GLU B 1 93 ? 22.469 -11.992 -2.252 1 84.38 93 GLU B C 1
ATOM 2594 O O . GLU B 1 93 ? 22.75 -11.805 -3.439 1 84.38 93 GLU B O 1
ATOM 2599 N N . THR B 1 94 ? 21.266 -12.297 -1.776 1 87.62 94 THR B N 1
ATOM 2600 C CA . THR B 1 94 ? 20.078 -12.406 -2.617 1 87.62 94 THR B CA 1
ATOM 2601 C C . THR B 1 94 ? 19.062 -11.328 -2.27 1 87.62 94 THR B C 1
ATOM 2603 O O . THR B 1 94 ? 18.641 -11.211 -1.117 1 87.62 94 THR B O 1
ATOM 2606 N N . HIS B 1 95 ? 18.766 -10.523 -3.234 1 94.31 95 HIS B N 1
ATOM 2607 C CA . HIS B 1 95 ? 17.781 -9.469 -3.035 1 94.31 95 HIS B CA 1
ATOM 2608 C C . HIS B 1 95 ? 16.469 -9.812 -3.721 1 94.31 95 HIS B C 1
ATOM 2610 O O . HIS B 1 95 ? 16.453 -10.289 -4.855 1 94.31 95 HIS B O 1
ATOM 2616 N N . LEU B 1 96 ? 15.469 -9.586 -3.008 1 97.94 96 LEU B N 1
ATOM 2617 C CA . LEU B 1 96 ? 14.156 -9.797 -3.604 1 97.94 96 LEU B CA 1
ATOM 2618 C C . LEU B 1 96 ? 13.742 -8.602 -4.449 1 97.94 96 LEU B C 1
ATOM 2620 O O . LEU B 1 96 ? 13.156 -8.766 -5.523 1 97.94 96 LEU B O 1
ATOM 2624 N N . LEU B 1 97 ? 14.047 -7.402 -3.918 1 97.56 97 LEU B N 1
ATOM 2625 C CA . LEU B 1 97 ? 13.711 -6.18 -4.645 1 97.56 97 LEU B CA 1
ATOM 2626 C C . LEU B 1 97 ? 14.82 -5.805 -5.621 1 97.56 97 LEU B C 1
ATOM 2628 O O . LEU B 1 97 ? 16 -6.027 -5.344 1 97.56 97 LEU B O 1
ATOM 2632 N N . PRO B 1 98 ? 14.383 -5.191 -6.73 1 95.56 98 PRO B N 1
ATOM 2633 C CA . PRO B 1 98 ? 15.406 -4.688 -7.652 1 95.56 98 PRO B CA 1
ATOM 2634 C C . PRO B 1 98 ? 16.359 -3.689 -6.992 1 95.56 98 PRO B C 1
ATOM 2636 O O . PRO B 1 98 ? 15.953 -2.963 -6.078 1 95.56 98 PRO B O 1
ATOM 2639 N N . GLY B 1 99 ? 17.625 -3.645 -7.488 1 93.12 99 GLY B N 1
ATOM 2640 C CA . GLY B 1 99 ? 18.594 -2.703 -6.965 1 93.12 99 GLY B CA 1
ATOM 2641 C C . GLY B 1 99 ? 18.359 -1.279 -7.43 1 93.12 99 GLY B C 1
ATOM 2642 O O . GLY B 1 99 ? 18.578 -0.33 -6.676 1 93.12 99 GLY B O 1
ATOM 2643 N N . ASN B 1 100 ? 17.938 -1.165 -8.656 1 94.81 100 ASN B N 1
ATOM 2644 C CA . ASN B 1 100 ? 17.672 0.146 -9.242 1 94.81 100 ASN B CA 1
ATOM 2645 C C . ASN B 1 100 ? 16.375 0.745 -8.719 1 94.81 100 ASN B C 1
ATOM 2647 O O . ASN B 1 100 ? 15.328 0.092 -8.758 1 94.81 100 ASN B O 1
ATOM 2651 N N . PRO B 1 101 ? 16.406 2.049 -8.273 1 96.5 101 PRO B N 1
ATOM 2652 C CA . PRO B 1 101 ? 15.227 2.656 -7.668 1 96.5 101 PRO B CA 1
ATOM 2653 C C . PRO B 1 101 ? 14.031 2.68 -8.617 1 96.5 101 PRO B C 1
ATOM 2655 O O . PRO B 1 101 ? 12.891 2.508 -8.18 1 96.5 101 PRO B O 1
ATOM 2658 N N . VAL B 1 102 ? 14.242 2.895 -9.875 1 96.69 102 VAL B N 1
ATOM 2659 C CA . VAL B 1 102 ? 13.141 2.984 -10.82 1 96.69 102 VAL B CA 1
ATOM 2660 C C . VAL B 1 102 ? 12.453 1.628 -10.945 1 96.69 102 VAL B C 1
ATOM 2662 O O . VAL B 1 102 ? 11.219 1.542 -10.906 1 96.69 102 VAL B O 1
ATOM 2665 N N . ASP B 1 103 ? 13.273 0.55 -11.086 1 96.69 103 ASP B N 1
ATOM 2666 C CA . ASP B 1 103 ? 12.727 -0.799 -11.18 1 96.69 103 ASP B CA 1
ATOM 2667 C C . ASP B 1 103 ? 12.031 -1.199 -9.883 1 96.69 103 ASP B C 1
ATOM 2669 O O . ASP B 1 103 ? 11.016 -1.894 -9.898 1 96.69 103 ASP B O 1
ATOM 2673 N N . ARG B 1 104 ? 12.609 -0.757 -8.781 1 97.56 104 ARG B N 1
ATOM 2674 C CA . ARG B 1 104 ? 12.023 -1.02 -7.473 1 97.56 104 ARG B CA 1
ATOM 2675 C C . ARG B 1 104 ? 10.664 -0.345 -7.34 1 97.56 104 ARG B C 1
ATOM 2677 O O . ARG B 1 104 ? 9.703 -0.959 -6.875 1 97.56 104 ARG B O 1
ATOM 2684 N N . ALA B 1 105 ? 10.547 0.88 -7.762 1 98.38 105 ALA B N 1
ATOM 2685 C CA . ALA B 1 105 ? 9.281 1.612 -7.73 1 98.38 105 ALA B CA 1
ATOM 2686 C C . ALA B 1 105 ? 8.242 0.955 -8.633 1 98.38 105 ALA B C 1
ATOM 2688 O O . ALA B 1 105 ? 7.066 0.879 -8.289 1 98.38 105 ALA B O 1
ATOM 2689 N N . ASP B 1 106 ? 8.688 0.499 -9.766 1 97.62 106 ASP B N 1
ATOM 2690 C CA . ASP B 1 106 ? 7.789 -0.202 -10.672 1 97.62 106 ASP B CA 1
ATOM 2691 C C . ASP B 1 106 ? 7.234 -1.47 -10.031 1 97.62 106 ASP B C 1
ATOM 2693 O O . ASP B 1 106 ? 6.043 -1.763 -10.148 1 97.62 106 ASP B O 1
ATOM 2697 N N . ALA B 1 107 ? 8.102 -2.186 -9.406 1 98.31 107 ALA B N 1
ATOM 2698 C CA . ALA B 1 107 ? 7.672 -3.404 -8.727 1 98.31 107 ALA B CA 1
ATOM 2699 C C . ALA B 1 107 ? 6.621 -3.1 -7.66 1 98.31 107 ALA B C 1
ATOM 2701 O O . ALA B 1 107 ? 5.621 -3.811 -7.547 1 98.31 107 ALA B O 1
ATOM 2702 N N . ARG B 1 108 ? 6.828 -2.047 -6.883 1 98.56 108 ARG B N 1
ATOM 2703 C CA . ARG B 1 108 ? 5.879 -1.666 -5.844 1 98.56 108 ARG B CA 1
ATOM 2704 C C . ARG B 1 108 ? 4.543 -1.241 -6.449 1 98.56 108 ARG B C 1
ATOM 2706 O O . ARG B 1 108 ? 3.482 -1.544 -5.902 1 98.56 108 ARG B O 1
ATOM 2713 N N . PHE B 1 109 ? 4.613 -0.557 -7.555 1 98.56 109 PHE B N 1
ATOM 2714 C CA . PHE B 1 109 ? 3.395 -0.135 -8.234 1 98.56 109 PHE B CA 1
ATOM 2715 C C . PHE B 1 109 ? 2.557 -1.341 -8.641 1 98.56 109 PHE B C 1
ATOM 2717 O O . PHE B 1 109 ? 1.351 -1.379 -8.391 1 98.56 109 PHE B O 1
ATOM 2724 N N . TRP B 1 110 ? 3.184 -2.273 -9.203 1 98.62 110 TRP B N 1
ATOM 2725 C CA . TRP B 1 110 ? 2.453 -3.438 -9.695 1 98.62 110 TRP B CA 1
ATOM 2726 C C . TRP B 1 110 ? 2.02 -4.336 -8.539 1 98.62 110 TRP B C 1
ATOM 2728 O O . TRP B 1 110 ? 0.995 -5.016 -8.625 1 98.62 110 TRP B O 1
ATOM 2738 N N . ALA B 1 111 ? 2.799 -4.352 -7.441 1 98.75 111 ALA B N 1
ATOM 2739 C CA . ALA B 1 111 ? 2.318 -5.027 -6.238 1 98.75 111 ALA B CA 1
ATOM 2740 C C . ALA B 1 111 ? 0.996 -4.43 -5.766 1 98.75 111 ALA B C 1
ATOM 2742 O O . ALA B 1 111 ? 0.077 -5.16 -5.391 1 98.75 111 ALA B O 1
ATOM 2743 N N . ASP B 1 112 ? 0.953 -3.123 -5.766 1 98.12 112 ASP B N 1
ATOM 2744 C CA . ASP B 1 112 ? -0.285 -2.439 -5.406 1 98.12 112 ASP B CA 1
ATOM 2745 C C . ASP B 1 112 ? -1.414 -2.807 -6.367 1 98.12 112 ASP B C 1
ATOM 2747 O O . ASP B 1 112 ? -2.557 -2.994 -5.949 1 98.12 112 ASP B O 1
ATOM 2751 N N . PHE B 1 113 ? -1.108 -2.871 -7.668 1 98.5 113 PHE B N 1
ATOM 2752 C CA . PHE B 1 113 ? -2.072 -3.297 -8.672 1 98.5 113 PHE B CA 1
ATOM 2753 C C . PHE B 1 113 ? -2.611 -4.688 -8.359 1 98.5 113 PHE B C 1
ATOM 2755 O O . PHE B 1 113 ? -3.82 -4.918 -8.414 1 98.5 113 PHE B O 1
ATOM 2762 N N . VAL B 1 114 ? -1.747 -5.613 -8.023 1 98.75 114 VAL B N 1
ATOM 2763 C CA . VAL B 1 114 ? -2.164 -6.969 -7.688 1 98.75 114 VAL B CA 1
ATOM 2764 C C . VAL B 1 114 ? -3.104 -6.934 -6.48 1 98.75 114 VAL B C 1
ATOM 2766 O O . VAL B 1 114 ? -4.168 -7.551 -6.5 1 98.75 114 VAL B O 1
ATOM 2769 N N . ASP B 1 115 ? -2.742 -6.191 -5.465 1 98.12 115 ASP B N 1
ATOM 2770 C CA . ASP B 1 115 ? -3.471 -6.164 -4.199 1 98.12 115 ASP B CA 1
ATOM 2771 C C . ASP B 1 115 ? -4.844 -5.52 -4.371 1 98.12 115 ASP B C 1
ATOM 2773 O O . ASP B 1 115 ? -5.805 -5.91 -3.703 1 98.12 115 ASP B O 1
ATOM 2777 N N . HIS B 1 116 ? -4.934 -4.59 -5.27 1 96.31 116 HIS B N 1
ATOM 2778 C CA . HIS B 1 116 ? -6.16 -3.807 -5.305 1 96.31 116 HIS B CA 1
ATOM 2779 C C . HIS B 1 116 ? -7.008 -4.16 -6.523 1 96.31 116 HIS B C 1
ATOM 2781 O O . HIS B 1 116 ? -8.234 -4.215 -6.441 1 96.31 116 HIS B O 1
ATOM 2787 N N . LYS B 1 117 ? -6.355 -4.395 -7.672 1 97.69 117 LYS B N 1
ATOM 2788 C CA . LYS B 1 117 ? -7.105 -4.664 -8.898 1 97.69 117 LYS B CA 1
ATOM 2789 C C . LYS B 1 117 ? -7.324 -6.16 -9.094 1 97.69 117 LYS B C 1
ATOM 2791 O O . LYS B 1 117 ? -8.461 -6.613 -9.227 1 97.69 117 LYS B O 1
ATOM 2796 N N . VAL B 1 118 ? -6.258 -6.965 -9.008 1 98.56 118 VAL B N 1
ATOM 2797 C CA . VAL B 1 118 ? -6.379 -8.398 -9.242 1 98.56 118 VAL B CA 1
ATOM 2798 C C . VAL B 1 118 ? -7.18 -9.039 -8.109 1 98.56 118 VAL B C 1
ATOM 2800 O O . VAL B 1 118 ? -8.148 -9.758 -8.359 1 98.56 118 VAL B O 1
ATOM 2803 N N . PHE B 1 119 ? -6.805 -8.789 -6.891 1 98.5 119 PHE B N 1
ATOM 2804 C CA . PHE B 1 119 ? -7.504 -9.375 -5.758 1 98.5 119 PHE B CA 1
ATOM 2805 C C . PHE B 1 119 ? -8.961 -8.93 -5.73 1 98.5 119 PHE B C 1
ATOM 2807 O O . PHE B 1 119 ? -9.859 -9.742 -5.504 1 98.5 119 PHE B O 1
ATOM 2814 N N . GLY B 1 120 ? -9.172 -7.578 -5.953 1 98.25 120 GLY B N 1
ATOM 2815 C CA . GLY B 1 120 ? -10.547 -7.094 -6.016 1 98.25 120 GLY B CA 1
ATOM 2816 C C . GLY B 1 120 ? -11.383 -7.809 -7.062 1 98.25 120 GLY B C 1
ATOM 2817 O O . GLY B 1 120 ? -12.523 -8.188 -6.801 1 98.25 120 GLY B O 1
ATOM 2818 N N . ALA B 1 121 ? -10.852 -8 -8.219 1 98.5 121 ALA B N 1
ATOM 2819 C CA . ALA B 1 121 ? -11.547 -8.703 -9.289 1 98.5 121 ALA B CA 1
ATOM 2820 C C . ALA B 1 121 ? -11.789 -10.164 -8.922 1 98.5 121 ALA B C 1
ATOM 2822 O O . ALA B 1 121 ? -12.844 -10.727 -9.242 1 98.5 121 ALA B O 1
ATOM 2823 N N . GLN B 1 122 ? -10.805 -10.805 -8.266 1 98.25 122 GLN B N 1
ATOM 2824 C CA . GLN B 1 122 ? -10.977 -12.18 -7.809 1 98.25 122 GLN B CA 1
ATOM 2825 C C . GLN B 1 122 ? -12.141 -12.305 -6.832 1 98.25 122 GLN B C 1
ATOM 2827 O O . GLN B 1 122 ? -12.969 -13.203 -6.957 1 98.25 122 GLN B O 1
ATOM 2832 N N . VAL B 1 123 ? -12.211 -11.43 -5.855 1 97.75 123 VAL B N 1
ATOM 2833 C CA . VAL B 1 123 ? -13.273 -11.461 -4.855 1 97.75 123 VAL B CA 1
ATOM 2834 C C . VAL B 1 123 ? -14.633 -11.336 -5.539 1 97.75 123 VAL B C 1
ATOM 2836 O O . VAL B 1 123 ? -15.547 -12.117 -5.277 1 97.75 123 VAL B O 1
ATOM 2839 N N . ARG B 1 124 ? -14.727 -10.336 -6.465 1 98.12 124 ARG B N 1
ATOM 2840 C CA . ARG B 1 124 ? -15.992 -10.148 -7.172 1 98.12 124 ARG B CA 1
ATOM 2841 C C . ARG B 1 124 ? -16.344 -11.375 -8.008 1 98.12 124 ARG B C 1
ATOM 2843 O O . ARG B 1 124 ? -17.5 -11.766 -8.086 1 98.12 124 ARG B O 1
ATOM 2850 N N . PHE B 1 125 ? -15.43 -11.961 -8.617 1 98.12 125 PHE B N 1
ATOM 2851 C CA . PHE B 1 125 ? -15.594 -13.164 -9.414 1 98.12 125 PHE B CA 1
ATOM 2852 C C . PHE B 1 125 ? -16.125 -14.312 -8.562 1 98.12 125 PHE B C 1
ATOM 2854 O O . PHE B 1 125 ? -17.094 -14.969 -8.938 1 98.12 125 PHE B O 1
ATOM 2861 N N . LEU B 1 126 ? -15.531 -14.523 -7.43 1 97.25 126 LEU B N 1
ATOM 2862 C CA . LEU B 1 126 ? -15.938 -15.609 -6.543 1 97.25 126 LEU B CA 1
ATOM 2863 C C . LEU B 1 126 ? -17.312 -15.344 -5.949 1 97.25 126 LEU B C 1
ATOM 2865 O O . LEU B 1 126 ? -18.141 -16.25 -5.867 1 97.25 126 LEU B O 1
ATOM 2869 N N . GLU B 1 127 ? -17.5 -14.109 -5.59 1 97.12 127 GLU B N 1
ATOM 2870 C CA . GLU B 1 127 ? -18.797 -13.742 -5.012 1 97.12 127 GLU B CA 1
ATOM 2871 C C . GLU B 1 127 ? -19.922 -13.898 -6.027 1 97.12 127 GLU B C 1
ATOM 2873 O O . GLU B 1 127 ? -21.047 -14.234 -5.668 1 97.12 127 GLU B O 1
ATOM 2878 N N . SER B 1 128 ? -19.609 -13.688 -7.293 1 97.25 128 SER B N 1
ATOM 2879 C CA . SER B 1 128 ? -20.609 -13.797 -8.352 1 97.25 128 SER B CA 1
ATOM 2880 C C . SER B 1 128 ? -20.719 -15.227 -8.859 1 97.25 128 SER B C 1
ATOM 2882 O O . SER B 1 128 ? -21.453 -15.5 -9.82 1 97.25 128 SER B O 1
ATOM 2884 N N . LYS B 1 129 ? -19.922 -16.094 -8.281 1 95.56 129 LYS B N 1
ATOM 2885 C CA . LYS B 1 129 ? -19.906 -17.5 -8.656 1 95.56 129 LYS B CA 1
ATOM 2886 C C . LYS B 1 129 ? -19.516 -17.656 -10.125 1 95.56 129 LYS B C 1
ATOM 2888 O O . LYS B 1 129 ? -20.156 -18.422 -10.859 1 95.56 129 LYS B O 1
ATOM 2893 N N . GLY B 1 130 ? -18.609 -16.812 -10.523 1 95.31 130 GLY B N 1
ATOM 2894 C CA . GLY B 1 130 ? -18 -16.984 -11.836 1 95.31 130 GLY B CA 1
ATOM 2895 C C . GLY B 1 130 ? -18.594 -16.062 -12.891 1 95.31 130 GLY B C 1
ATOM 2896 O O . GLY B 1 130 ? -18.078 -15.977 -14.008 1 95.31 130 GLY B O 1
ATOM 2897 N N . GLU B 1 131 ? -19.547 -15.281 -12.578 1 95.19 131 GLU B N 1
ATOM 2898 C CA . GLU B 1 131 ? -20.25 -14.469 -13.562 1 95.19 131 GLU B CA 1
ATOM 2899 C C . GLU B 1 131 ? -19.422 -13.25 -13.961 1 95.19 131 GLU B C 1
ATOM 2901 O O . GLU B 1 131 ? -19.438 -12.836 -15.125 1 95.19 131 GLU B O 1
ATOM 2906 N N . GLU B 1 132 ? -18.672 -12.711 -13.055 1 95.94 132 GLU B N 1
ATOM 2907 C CA . GLU B 1 132 ? -17.875 -11.516 -13.32 1 95.94 132 GLU B CA 1
ATOM 2908 C C . GLU B 1 132 ? -16.453 -11.883 -13.703 1 95.94 132 GLU B C 1
ATOM 2910 O O . GLU B 1 132 ? -15.492 -11.32 -13.172 1 95.94 132 GLU B O 1
ATOM 2915 N N . LYS B 1 133 ? -16.344 -12.781 -14.641 1 96.88 133 LYS B N 1
ATOM 2916 C CA . LYS B 1 133 ? -15.023 -13.289 -14.992 1 96.88 133 LYS B CA 1
ATOM 2917 C C . LYS B 1 133 ? -14.266 -12.297 -15.875 1 96.88 133 LYS B C 1
ATOM 2919 O O . LYS B 1 133 ? -13.031 -12.297 -15.898 1 96.88 133 LYS B O 1
ATOM 2924 N N . ASP B 1 134 ? -14.977 -11.445 -16.625 1 97.88 134 ASP B N 1
ATOM 2925 C CA . ASP B 1 134 ? -14.352 -10.578 -17.625 1 97.88 134 ASP B CA 1
ATOM 2926 C C . ASP B 1 134 ? -13.336 -9.641 -16.969 1 97.88 134 ASP B C 1
ATOM 2928 O O . ASP B 1 134 ? -12.234 -9.453 -17.484 1 97.88 134 ASP B O 1
ATOM 2932 N N . GLU B 1 135 ? -13.711 -9.078 -15.875 1 98 135 GLU B N 1
ATOM 2933 C CA . GLU B 1 135 ? -12.789 -8.172 -15.188 1 98 135 GLU B CA 1
ATOM 2934 C C . GLU B 1 135 ? -11.555 -8.914 -14.68 1 98 135 GLU B C 1
ATOM 2936 O O . GLU B 1 135 ? -10.438 -8.406 -14.766 1 98 135 GLU B O 1
ATOM 2941 N N . LEU B 1 136 ? -11.773 -10.055 -14.117 1 98.5 136 LEU B N 1
ATOM 2942 C CA . LEU B 1 136 ? -10.656 -10.859 -13.633 1 98.5 136 LEU B CA 1
ATOM 2943 C C . LEU B 1 136 ? -9.68 -11.172 -14.766 1 98.5 136 LEU B C 1
ATOM 2945 O O . LEU B 1 136 ? -8.477 -10.938 -14.641 1 98.5 136 LEU B O 1
ATOM 2949 N N . VAL B 1 137 ? -10.203 -11.609 -15.836 1 98.5 137 VAL B N 1
ATOM 2950 C CA . VAL B 1 137 ? -9.383 -11.969 -16.984 1 98.5 137 VAL B CA 1
ATOM 2951 C C . VAL B 1 137 ? -8.633 -10.734 -17.5 1 98.5 137 VAL B C 1
ATOM 2953 O O . VAL B 1 137 ? -7.457 -10.82 -17.844 1 98.5 137 VAL B O 1
ATOM 2956 N N . GLU B 1 138 ? -9.289 -9.633 -17.531 1 98.31 138 GLU B N 1
ATOM 2957 C CA . GLU B 1 138 ? -8.68 -8.383 -17.969 1 98.31 138 GLU B CA 1
ATOM 2958 C C . GLU B 1 138 ? -7.477 -8.023 -17.094 1 98.31 138 GLU B C 1
ATOM 2960 O O . GLU B 1 138 ? -6.43 -7.633 -17.609 1 98.31 138 GLU B O 1
ATOM 2965 N N . GLN B 1 139 ? -7.637 -8.125 -15.789 1 98.5 139 GLN B N 1
ATOM 2966 C CA . GLN B 1 139 ? -6.543 -7.785 -14.883 1 98.5 139 GLN B CA 1
ATOM 2967 C C . GLN B 1 139 ? -5.387 -8.773 -15.023 1 98.5 139 GLN B C 1
ATOM 2969 O O . GLN B 1 139 ? -4.219 -8.383 -14.953 1 98.5 139 GLN B O 1
ATOM 2974 N N . LEU B 1 140 ? -5.672 -10.031 -15.219 1 98.75 140 LEU B N 1
ATOM 2975 C CA . LEU B 1 140 ? -4.633 -11.031 -15.438 1 98.75 140 LEU B CA 1
ATOM 2976 C C . LEU B 1 140 ? -3.885 -10.766 -16.75 1 98.75 140 LEU B C 1
ATOM 2978 O O . LEU B 1 140 ? -2.666 -10.938 -16.812 1 98.75 140 LEU B O 1
ATOM 2982 N N . LYS B 1 141 ? -4.582 -10.344 -17.734 1 98.62 141 LYS B N 1
ATOM 2983 C CA . LYS B 1 141 ? -3.957 -10.008 -19.016 1 98.62 141 LYS B CA 1
ATOM 2984 C C . LYS B 1 141 ? -3.016 -8.812 -18.859 1 98.62 141 LYS B C 1
ATOM 2986 O O . LYS B 1 141 ? -1.97 -8.758 -19.5 1 98.62 141 LYS B O 1
ATOM 2991 N N . ARG B 1 142 ? -3.404 -7.887 -18.078 1 98.19 142 ARG B N 1
ATOM 2992 C CA . ARG B 1 142 ? -2.518 -6.762 -17.797 1 98.19 142 ARG B CA 1
ATOM 2993 C C . ARG B 1 142 ? -1.21 -7.234 -17.172 1 98.19 142 ARG B C 1
ATOM 2995 O O . ARG B 1 142 ? -0.131 -6.777 -17.562 1 98.19 142 ARG B O 1
ATOM 3002 N N . LEU B 1 143 ? -1.3 -8.141 -16.219 1 98.56 143 LEU B N 1
ATOM 3003 C CA . LEU B 1 143 ? -0.1 -8.703 -15.602 1 98.56 143 LEU B CA 1
ATOM 3004 C C . LEU B 1 143 ? 0.744 -9.438 -16.641 1 98.56 143 LEU B C 1
ATOM 3006 O O . LEU B 1 143 ? 1.975 -9.375 -16.594 1 98.56 143 LEU B O 1
ATOM 3010 N N . GLU B 1 144 ? 0.048 -10.141 -17.484 1 98.75 144 GLU B N 1
ATOM 3011 C CA . GLU B 1 144 ? 0.769 -10.852 -18.531 1 98.75 144 GLU B CA 1
ATOM 3012 C C . GLU B 1 144 ? 1.551 -9.875 -19.406 1 98.75 144 GLU B C 1
ATOM 3014 O O . GLU B 1 144 ? 2.682 -10.164 -19.812 1 98.75 144 GLU B O 1
ATOM 3019 N N . GLU B 1 145 ? 0.973 -8.781 -19.734 1 98.19 145 GLU B N 1
ATOM 3020 C CA . GLU B 1 145 ? 1.646 -7.758 -20.531 1 98.19 145 GLU B CA 1
ATOM 3021 C C . GLU B 1 145 ? 2.879 -7.223 -19.812 1 98.19 145 GLU B C 1
ATOM 3023 O O . GLU B 1 145 ? 3.91 -6.969 -20.438 1 98.19 145 GLU B O 1
ATOM 3028 N N . VAL B 1 146 ? 2.779 -7.023 -18.547 1 97.62 146 VAL B N 1
ATOM 3029 C CA . VAL B 1 146 ? 3.91 -6.566 -17.75 1 97.62 146 VAL B CA 1
ATOM 3030 C C . VAL B 1 146 ? 5.02 -7.613 -17.766 1 97.62 146 VAL B C 1
ATOM 3032 O O . VAL B 1 146 ? 6.203 -7.273 -17.875 1 97.62 146 VAL B O 1
ATOM 3035 N N . LEU B 1 147 ? 4.684 -8.844 -17.641 1 98.31 147 LEU B N 1
ATOM 3036 C CA . LEU B 1 147 ? 5.629 -9.953 -17.688 1 98.31 147 LEU B CA 1
ATOM 3037 C C . LEU B 1 147 ? 6.348 -9.984 -19.031 1 98.31 147 LEU B C 1
ATOM 3039 O O . LEU B 1 147 ? 7.57 -10.125 -19.094 1 98.31 147 LEU B O 1
ATOM 3043 N N . GLY B 1 148 ? 5.531 -9.828 -20.031 1 97.5 148 GLY B N 1
ATOM 3044 C CA . GLY B 1 148 ? 6.105 -9.93 -21.359 1 97.5 148 GLY B CA 1
ATOM 3045 C C . GLY B 1 148 ? 6.781 -11.258 -21.625 1 97.5 148 GLY B C 1
ATOM 3046 O O . GLY B 1 148 ? 6.223 -12.312 -21.312 1 97.5 148 GLY B O 1
ATOM 3047 N N . ASP B 1 149 ? 7.973 -11.195 -22.156 1 97.25 149 ASP B N 1
ATOM 3048 C CA . ASP B 1 149 ? 8.664 -12.43 -22.516 1 97.25 149 ASP B CA 1
ATOM 3049 C C . ASP B 1 149 ? 9.719 -12.781 -21.453 1 97.25 149 ASP B C 1
ATOM 3051 O O . ASP B 1 149 ? 10.562 -13.648 -21.688 1 97.25 149 ASP B O 1
ATOM 3055 N N . LYS B 1 150 ? 9.719 -12.094 -20.406 1 97.94 150 LYS B N 1
ATOM 3056 C CA . LYS B 1 150 ? 10.688 -12.32 -19.344 1 97.94 150 LYS B CA 1
ATOM 3057 C C . LYS B 1 150 ? 10.398 -13.625 -18.594 1 97.94 150 LYS B C 1
ATOM 3059 O O . LYS B 1 150 ? 9.25 -14.055 -18.516 1 97.94 150 LYS B O 1
ATOM 3064 N N . ALA B 1 151 ? 11.414 -14.203 -18.047 1 98.38 151 ALA B N 1
ATOM 3065 C CA . ALA B 1 151 ? 11.234 -15.406 -17.234 1 98.38 151 ALA B CA 1
ATOM 3066 C C . ALA B 1 151 ? 10.461 -15.102 -15.961 1 98.38 151 ALA B C 1
ATOM 3068 O O . ALA B 1 151 ? 9.617 -15.898 -15.531 1 98.38 151 ALA B O 1
ATOM 3069 N N . PHE B 1 152 ? 10.789 -14.016 -15.359 1 98.62 152 PHE B N 1
ATOM 3070 C CA . PHE B 1 152 ? 10.133 -13.492 -14.164 1 98.62 152 PHE B CA 1
ATOM 3071 C C . PHE B 1 152 ? 9.82 -12.008 -14.32 1 98.62 152 PHE B C 1
ATOM 3073 O O . PHE B 1 152 ? 10.25 -11.375 -15.289 1 98.62 152 PHE B O 1
ATOM 3080 N N . PHE B 1 153 ? 9.047 -11.422 -13.469 1 98 153 PHE B N 1
ATOM 3081 C CA . PHE B 1 153 ? 8.602 -10.039 -13.617 1 98 153 PHE B CA 1
ATOM 3082 C C . PHE B 1 153 ? 9.789 -9.086 -13.625 1 98 153 PHE B C 1
ATOM 3084 O O . PHE B 1 153 ? 9.75 -8.047 -14.289 1 98 153 PHE B O 1
ATOM 3091 N N . SER B 1 154 ? 10.836 -9.391 -12.93 1 93.44 154 SER B N 1
ATOM 3092 C CA . SER B 1 154 ? 12.008 -8.523 -12.875 1 93.44 154 SER B CA 1
ATOM 3093 C C . SER B 1 154 ? 13.023 -8.898 -13.945 1 93.44 154 SER B C 1
ATOM 3095 O O . SER B 1 154 ? 14.164 -8.422 -13.922 1 93.44 154 SER B O 1
ATOM 3097 N N . GLY B 1 155 ? 12.68 -9.75 -14.805 1 95.31 155 GLY B N 1
ATOM 3098 C CA . GLY B 1 155 ? 13.609 -10.203 -15.828 1 95.31 155 GLY B CA 1
ATOM 3099 C C . GLY B 1 155 ? 13.945 -11.68 -15.711 1 95.31 155 GLY B C 1
ATOM 3100 O O . GLY B 1 155 ? 13.055 -12.531 -15.797 1 95.31 155 GLY B O 1
ATOM 3101 N N . GLU B 1 156 ? 15.203 -11.898 -15.414 1 94.94 156 GLU B N 1
ATOM 3102 C CA . GLU B 1 156 ? 15.648 -13.289 -15.391 1 94.94 156 GLU B CA 1
ATOM 3103 C C . GLU B 1 156 ? 15.672 -13.836 -13.961 1 94.94 156 GLU B C 1
ATOM 3105 O O . GLU B 1 156 ? 15.805 -15.047 -13.758 1 94.94 156 GLU B O 1
ATOM 3110 N N . GLU B 1 157 ? 15.484 -12.992 -13.078 1 94.81 157 GLU B N 1
ATOM 3111 C CA . GLU B 1 157 ? 15.602 -13.43 -11.688 1 94.81 157 GLU B CA 1
ATOM 3112 C C . GLU B 1 157 ? 14.258 -13.359 -10.977 1 94.81 157 GLU B C 1
ATOM 3114 O O . GLU B 1 157 ? 13.5 -12.406 -11.148 1 94.81 157 GLU B O 1
ATOM 3119 N N . PHE B 1 158 ? 14 -14.461 -10.219 1 98 158 PHE B N 1
ATOM 3120 C CA . PHE B 1 158 ? 12.844 -14.492 -9.336 1 98 158 PHE B CA 1
ATOM 3121 C C . PHE B 1 158 ? 12.969 -13.453 -8.234 1 98 158 PHE B C 1
ATOM 3123 O O . PHE B 1 158 ? 14.031 -13.305 -7.629 1 98 158 PHE B O 1
ATOM 3130 N N . GLY B 1 159 ? 11.852 -12.719 -7.977 1 98 159 GLY B N 1
ATOM 3131 C CA . GLY B 1 159 ? 12.016 -11.656 -6.996 1 98 159 GLY B CA 1
ATOM 3132 C C . GLY B 1 159 ? 10.695 -11.195 -6.398 1 98 159 GLY B C 1
ATOM 3133 O O . GLY B 1 159 ? 9.742 -11.969 -6.312 1 98 159 GLY B O 1
ATOM 3134 N N . PHE B 1 160 ? 10.656 -9.969 -5.977 1 98.75 160 PHE B N 1
ATOM 3135 C CA . PHE B 1 160 ? 9.625 -9.344 -5.156 1 98.75 160 PHE B CA 1
ATOM 3136 C C . PHE B 1 160 ? 8.258 -9.477 -5.82 1 98.75 160 PHE B C 1
ATOM 3138 O O . PHE B 1 160 ? 7.312 -9.984 -5.211 1 98.75 160 PHE B O 1
ATOM 3145 N N . LEU B 1 161 ? 8.109 -9.062 -7.043 1 98.88 161 LEU B N 1
ATOM 3146 C CA . LEU B 1 161 ? 6.797 -9.047 -7.668 1 98.88 161 LEU B CA 1
ATOM 3147 C C . LEU B 1 161 ? 6.328 -10.469 -7.98 1 98.88 161 LEU B C 1
ATOM 3149 O O . LEU B 1 161 ? 5.129 -10.758 -7.945 1 98.88 161 LEU B O 1
ATOM 3153 N N . ASP B 1 162 ? 7.266 -11.398 -8.258 1 98.94 162 ASP B N 1
ATOM 3154 C CA . ASP B 1 162 ? 6.895 -12.805 -8.398 1 98.94 162 ASP B CA 1
ATOM 3155 C C . ASP B 1 162 ? 6.297 -13.352 -7.102 1 98.94 162 ASP B C 1
ATOM 3157 O O . ASP B 1 162 ? 5.27 -14.023 -7.121 1 98.94 162 ASP B O 1
ATOM 3161 N N . ILE B 1 163 ? 6.945 -13 -6.012 1 98.94 163 ILE B N 1
ATOM 3162 C CA . ILE B 1 163 ? 6.508 -13.445 -4.691 1 98.94 163 ILE B CA 1
ATOM 3163 C C . ILE B 1 163 ? 5.129 -12.875 -4.383 1 98.94 163 ILE B C 1
ATOM 3165 O O . ILE B 1 163 ? 4.262 -13.57 -3.85 1 98.94 163 ILE B O 1
ATOM 3169 N N . VAL B 1 164 ? 4.891 -11.664 -4.727 1 98.94 164 VAL B N 1
ATOM 3170 C CA . VAL B 1 164 ? 3.623 -10.992 -4.465 1 98.94 164 VAL B CA 1
ATOM 3171 C C . VAL B 1 164 ? 2.518 -11.633 -5.301 1 98.94 164 VAL B C 1
ATOM 3173 O O . VAL B 1 164 ? 1.372 -11.727 -4.855 1 98.94 164 VAL B O 1
ATOM 3176 N N . THR B 1 165 ? 2.83 -12.141 -6.461 1 98.94 165 THR B N 1
ATOM 3177 C CA . THR B 1 165 ? 1.811 -12.492 -7.441 1 98.94 165 THR B CA 1
ATOM 3178 C C . THR B 1 165 ? 1.545 -13.992 -7.434 1 98.94 165 THR B C 1
ATOM 3180 O O . THR B 1 165 ? 0.4 -14.43 -7.566 1 98.94 165 THR B O 1
ATOM 3183 N N . ILE B 1 166 ? 2.541 -14.812 -7.191 1 98.94 166 ILE B N 1
ATOM 3184 C CA . ILE B 1 166 ? 2.494 -16.25 -7.461 1 98.94 166 ILE B CA 1
ATOM 3185 C C . ILE B 1 166 ? 1.462 -16.906 -6.555 1 98.94 166 ILE B C 1
ATOM 3187 O O . ILE B 1 166 ? 0.818 -17.891 -6.945 1 98.94 166 ILE B O 1
ATOM 3191 N N . PRO B 1 167 ? 1.166 -16.422 -5.375 1 98.88 167 PRO B N 1
ATOM 3192 C CA . PRO B 1 167 ? 0.145 -17.078 -4.551 1 98.88 167 PRO B CA 1
ATOM 3193 C C . PRO B 1 167 ? -1.229 -17.094 -5.219 1 98.88 167 PRO B C 1
ATOM 3195 O O . PRO B 1 167 ? -2.014 -18.016 -5.004 1 98.88 167 PRO B O 1
ATOM 3198 N N . PHE B 1 168 ? -1.511 -16.141 -6.035 1 98.19 168 PHE B N 1
ATOM 3199 C CA . PHE B 1 168 ? -2.805 -16.062 -6.703 1 98.19 168 PHE B CA 1
ATOM 3200 C C . PHE B 1 168 ? -2.959 -17.188 -7.723 1 98.19 168 PHE B C 1
ATOM 3202 O O . PHE B 1 168 ? -4.078 -17.531 -8.102 1 98.19 168 PHE B O 1
ATOM 3209 N N . SER B 1 169 ? -1.846 -17.75 -8.156 1 98.38 169 SER B N 1
ATOM 3210 C CA . SER B 1 169 ? -1.912 -18.875 -9.086 1 98.38 169 SER B CA 1
ATOM 3211 C C . SER B 1 169 ? -2.568 -20.078 -8.438 1 98.38 169 SER B C 1
ATOM 3213 O O . SER B 1 169 ? -3.029 -20.984 -9.125 1 98.38 169 SER B O 1
ATOM 3215 N N . SER B 1 170 ? -2.611 -20.125 -7.105 1 97.81 170 SER B N 1
ATOM 3216 C CA . SER B 1 170 ? -3.287 -21.219 -6.398 1 97.81 170 SER B CA 1
ATOM 3217 C C . SER B 1 170 ? -4.773 -21.25 -6.73 1 97.81 170 SER B C 1
ATOM 3219 O O . SER B 1 170 ? -5.441 -22.25 -6.516 1 97.81 170 SER B O 1
ATOM 3221 N N . MET B 1 171 ? -5.285 -20.172 -7.305 1 97.19 171 MET B N 1
ATOM 3222 C CA . MET B 1 171 ? -6.703 -20.109 -7.645 1 97.19 171 MET B CA 1
ATOM 3223 C C . MET B 1 171 ? -6.918 -20.328 -9.141 1 97.19 171 MET B C 1
ATOM 3225 O O . MET B 1 171 ? -8.055 -20.328 -9.617 1 97.19 171 MET B O 1
ATOM 3229 N N . PHE B 1 172 ? -5.832 -20.516 -9.906 1 97.88 172 PHE B N 1
ATOM 3230 C CA . PHE B 1 172 ? -5.969 -20.656 -11.352 1 97.88 172 PHE B CA 1
ATOM 3231 C C . PHE B 1 172 ? -6.91 -21.812 -11.695 1 97.88 172 PHE B C 1
ATOM 3233 O O . PHE B 1 172 ? -7.789 -21.656 -12.539 1 97.88 172 PHE B O 1
ATOM 3240 N N . HIS B 1 173 ? -6.789 -22.938 -11.031 1 97.31 173 HIS B N 1
ATOM 3241 C CA . HIS B 1 173 ? -7.691 -24.062 -11.227 1 97.31 173 HIS B CA 1
ATOM 3242 C C . HIS B 1 173 ? -9.133 -23.672 -10.938 1 97.31 173 HIS B C 1
ATOM 3244 O O . HIS B 1 173 ? -10.039 -23.984 -11.719 1 97.31 173 HIS B O 1
ATOM 3250 N N . GLY B 1 174 ? -9.336 -22.984 -9.828 1 97.06 174 GLY B N 1
ATOM 3251 C CA . GLY B 1 174 ? -10.672 -22.516 -9.469 1 97.06 174 GLY B CA 1
ATOM 3252 C C . GLY B 1 174 ? -11.258 -21.547 -10.477 1 97.06 174 GLY B C 1
ATOM 3253 O O . GLY B 1 174 ? -12.453 -21.609 -10.773 1 97.06 174 GLY B O 1
ATOM 3254 N N . TYR B 1 175 ? -10.383 -20.625 -10.961 1 97.69 175 TYR B N 1
ATOM 3255 C CA . TYR B 1 175 ? -10.836 -19.719 -12 1 97.69 175 TYR B CA 1
ATOM 3256 C C . TYR B 1 175 ? -11.414 -20.469 -13.188 1 97.69 175 TYR B C 1
ATOM 3258 O O . TYR B 1 175 ? -12.508 -20.156 -13.664 1 97.69 175 TYR B O 1
ATOM 3266 N N . GLU B 1 176 ? -10.719 -21.453 -13.625 1 97.5 176 GLU B N 1
ATOM 3267 C CA . GLU B 1 176 ? -11.102 -22.203 -14.812 1 97.5 176 GLU B CA 1
ATOM 3268 C C . GLU B 1 176 ? -12.375 -23 -14.562 1 97.5 176 GLU B C 1
ATOM 3270 O O . GLU B 1 176 ? -13.273 -23.031 -15.414 1 97.5 176 GLU B O 1
ATOM 3275 N N . GLN B 1 177 ? -12.453 -23.625 -13.453 1 96.31 177 GLN B N 1
ATOM 3276 C CA . GLN B 1 177 ? -13.609 -24.453 -13.133 1 96.31 177 GLN B CA 1
ATOM 3277 C C . GLN B 1 177 ? -14.867 -23.594 -12.992 1 96.31 177 GLN B C 1
ATOM 3279 O O . GLN B 1 177 ? -15.914 -23.938 -13.539 1 96.31 177 GLN B O 1
ATOM 3284 N N . LEU B 1 178 ? -14.766 -22.547 -12.336 1 96.06 178 LEU B N 1
ATOM 3285 C CA . LEU B 1 178 ? -15.93 -21.734 -12.023 1 96.06 178 LEU B CA 1
ATOM 3286 C C . LEU B 1 178 ? -16.312 -20.859 -13.219 1 96.06 178 LEU B C 1
ATOM 3288 O O . LEU B 1 178 ? -17.5 -20.641 -13.484 1 96.06 178 LEU B O 1
ATOM 3292 N N . GLY B 1 179 ? -15.32 -20.344 -13.844 1 95.44 179 GLY B N 1
ATOM 3293 C CA . GLY B 1 179 ? -15.555 -19.391 -14.93 1 95.44 179 GLY B CA 1
ATOM 3294 C C . GLY B 1 179 ? -15.719 -20.062 -16.281 1 95.44 179 GLY B C 1
ATOM 3295 O O . GLY B 1 179 ? -16.094 -19.406 -17.25 1 95.44 179 GLY B O 1
ATOM 3296 N N . ARG B 1 180 ? -15.359 -21.297 -16.375 1 94.12 180 ARG B N 1
ATOM 3297 C CA . ARG B 1 180 ? -15.5 -22.078 -17.594 1 94.12 180 ARG B CA 1
ATOM 3298 C C . ARG B 1 180 ? -14.68 -21.469 -18.734 1 94.12 180 ARG B C 1
ATOM 3300 O O . ARG B 1 180 ? -15.195 -21.25 -19.828 1 94.12 180 ARG B O 1
ATOM 3307 N N . PHE B 1 181 ? -13.477 -21.172 -18.422 1 96 181 PHE B N 1
ATOM 3308 C CA . PHE B 1 181 ? -12.508 -20.719 -19.422 1 96 181 PHE B CA 1
ATOM 3309 C C . PHE B 1 181 ? -11.148 -21.359 -19.172 1 96 181 PHE B C 1
ATOM 3311 O O . PHE B 1 181 ? -10.961 -22.062 -18.188 1 96 181 PHE B O 1
ATOM 3318 N N . HIS B 1 182 ? -10.25 -21.188 -20.109 1 97.25 182 HIS B N 1
ATOM 3319 C CA . HIS B 1 182 ? -8.906 -21.75 -19.984 1 97.25 182 HIS B CA 1
ATOM 3320 C C . HIS B 1 182 ? -7.863 -20.641 -19.891 1 97.25 182 HIS B C 1
ATOM 3322 O O . HIS B 1 182 ? -7.707 -19.844 -20.812 1 97.25 182 HIS B O 1
ATOM 3328 N N . LEU B 1 183 ? -7.109 -20.688 -18.812 1 97.5 183 LEU B N 1
ATOM 3329 C CA . LEU B 1 183 ? -6.145 -19.625 -18.547 1 97.5 183 LEU B CA 1
ATOM 3330 C C . LEU B 1 183 ? -4.969 -19.703 -19.516 1 97.5 183 LEU B C 1
ATOM 3332 O O . LEU B 1 183 ? -4.387 -18.688 -19.891 1 97.5 183 LEU B O 1
ATOM 3336 N N . ASP B 1 184 ? -4.613 -20.938 -19.938 1 97.19 184 ASP B N 1
ATOM 3337 C CA . ASP B 1 184 ? -3.498 -21.109 -20.859 1 97.19 184 ASP B CA 1
ATOM 3338 C C . ASP B 1 184 ? -3.828 -20.531 -22.234 1 97.19 184 ASP B C 1
ATOM 3340 O O . ASP B 1 184 ? -2.93 -20.281 -23.047 1 97.19 184 ASP B O 1
ATOM 3344 N N . VAL B 1 185 ? -5.074 -20.344 -22.547 1 98.06 185 VAL B N 1
ATOM 3345 C CA . VAL B 1 185 ? -5.52 -19.688 -23.766 1 98.06 185 VAL B CA 1
ATOM 3346 C C . VAL B 1 185 ? -5.574 -18.172 -23.562 1 98.06 185 VAL B C 1
ATOM 3348 O O . VAL B 1 185 ? -5.059 -17.406 -24.375 1 98.06 185 VAL B O 1
ATOM 3351 N N . GLU B 1 186 ? -6.199 -17.75 -22.469 1 98 186 GLU B N 1
ATOM 3352 C CA . GLU B 1 186 ? -6.418 -16.328 -22.203 1 98 186 GLU B CA 1
ATOM 3353 C C . GLU B 1 186 ? -5.109 -15.633 -21.844 1 98 186 GLU B C 1
ATOM 3355 O O . GLU B 1 186 ? -4.898 -14.469 -22.203 1 98 186 GLU B O 1
ATOM 3360 N N . CYS B 1 187 ? -4.266 -16.297 -21.078 1 98.5 187 CYS B N 1
ATOM 3361 C CA . CYS B 1 187 ? -3.027 -15.75 -20.547 1 98.5 187 CYS B CA 1
ATOM 3362 C C . CYS B 1 187 ? -1.902 -16.781 -20.609 1 98.5 187 CYS B C 1
ATOM 3364 O O . CYS B 1 187 ? -1.368 -17.172 -19.578 1 98.5 187 CYS B O 1
ATOM 3366 N N . PRO B 1 188 ? -1.443 -17.109 -21.781 1 98.62 188 PRO B N 1
ATOM 3367 C CA . PRO B 1 188 ? -0.46 -18.188 -21.922 1 98.62 188 PRO B CA 1
ATOM 3368 C C . PRO B 1 188 ? 0.873 -17.859 -21.25 1 98.62 188 PRO B C 1
ATOM 3370 O O . PRO B 1 188 ? 1.494 -18.734 -20.641 1 98.62 188 PRO B O 1
ATOM 3373 N N . LYS B 1 189 ? 1.35 -16.656 -21.359 1 98.69 189 LYS B N 1
ATOM 3374 C CA . LYS B 1 189 ? 2.637 -16.297 -20.766 1 98.69 189 LYS B CA 1
ATOM 3375 C C . LYS B 1 189 ? 2.572 -16.344 -19.234 1 98.69 189 LYS B C 1
ATOM 3377 O O . LYS B 1 189 ? 3.52 -16.781 -18.578 1 98.69 189 LYS B O 1
ATOM 3382 N N . LEU B 1 190 ? 1.455 -15.859 -18.703 1 98.75 190 LEU B N 1
ATOM 3383 C CA . LEU B 1 190 ? 1.271 -15.891 -17.266 1 98.75 190 LEU B CA 1
ATOM 3384 C C . LEU B 1 190 ? 1.213 -17.328 -16.75 1 98.75 190 LEU B C 1
ATOM 3386 O O . LEU B 1 190 ? 1.748 -17.625 -15.68 1 98.75 190 LEU B O 1
ATOM 3390 N N . THR B 1 191 ? 0.513 -18.172 -17.484 1 98.44 191 THR B N 1
ATOM 3391 C CA . THR B 1 191 ? 0.426 -19.578 -17.125 1 98.44 191 THR B CA 1
ATOM 3392 C C . THR B 1 191 ? 1.808 -20.234 -17.125 1 98.44 191 THR B C 1
ATOM 3394 O O . THR B 1 191 ? 2.152 -20.984 -16.219 1 98.44 191 THR B O 1
ATOM 3397 N N . GLN B 1 192 ? 2.586 -19.969 -18.109 1 98.56 192 GLN B N 1
ATOM 3398 C CA . GLN B 1 192 ? 3.941 -20.5 -18.172 1 98.56 192 GLN B CA 1
ATOM 3399 C C . GLN B 1 192 ? 4.809 -19.938 -17.047 1 98.56 192 GLN B C 1
ATOM 3401 O O . GLN B 1 192 ? 5.641 -20.656 -16.484 1 98.56 192 GLN B O 1
ATOM 3406 N N . TRP B 1 193 ? 4.688 -18.688 -16.766 1 98.88 193 TRP B N 1
ATOM 3407 C CA . TRP B 1 193 ? 5.371 -18.062 -15.641 1 98.88 193 TRP B CA 1
ATOM 3408 C C . TRP B 1 193 ? 5.055 -18.797 -14.344 1 98.88 193 TRP B C 1
ATOM 3410 O O . TRP B 1 193 ? 5.957 -19.094 -13.555 1 98.88 193 TRP B O 1
ATOM 3420 N N . ALA B 1 194 ? 3.775 -19.062 -14.102 1 98.75 194 ALA B N 1
ATOM 3421 C CA . ALA B 1 194 ? 3.375 -19.766 -12.883 1 98.75 194 ALA B CA 1
ATOM 3422 C C . ALA B 1 194 ? 4.035 -21.141 -12.789 1 98.75 194 ALA B C 1
ATOM 3424 O O . ALA B 1 194 ? 4.484 -21.547 -11.719 1 98.75 194 ALA B O 1
ATOM 3425 N N . LYS B 1 195 ? 4.102 -21.812 -13.891 1 98.19 195 LYS B N 1
ATOM 3426 C CA . LYS B 1 195 ? 4.758 -23.109 -13.93 1 98.19 195 LYS B CA 1
ATOM 3427 C C . LYS B 1 195 ? 6.234 -23 -13.57 1 98.19 195 LYS B C 1
ATOM 3429 O O . LYS B 1 195 ? 6.762 -23.828 -12.812 1 98.19 195 LYS B O 1
ATOM 3434 N N . ARG B 1 196 ? 6.887 -22 -14.141 1 98.56 196 ARG B N 1
ATOM 3435 C CA . ARG B 1 196 ? 8.289 -21.766 -13.812 1 98.56 196 ARG B CA 1
ATOM 3436 C C . ARG B 1 196 ? 8.461 -21.469 -12.32 1 98.56 196 ARG B C 1
ATOM 3438 O O . ARG B 1 196 ? 9.367 -22.016 -11.68 1 98.56 196 ARG B O 1
ATOM 3445 N N . CYS B 1 197 ? 7.621 -20.609 -11.773 1 98.75 197 CYS B N 1
ATOM 3446 C CA . CYS B 1 197 ? 7.695 -20.266 -10.359 1 98.75 197 CYS B CA 1
ATOM 3447 C C . CYS B 1 197 ? 7.52 -21.516 -9.492 1 98.75 197 CYS B C 1
ATOM 3449 O O . CYS B 1 197 ? 8.203 -21.672 -8.477 1 98.75 197 CYS B O 1
ATOM 3451 N N . LYS B 1 198 ? 6.641 -22.359 -9.867 1 98.25 198 LYS B N 1
ATOM 3452 C CA . LYS B 1 198 ? 6.285 -23.547 -9.07 1 98.25 198 LYS B CA 1
ATOM 3453 C C . LYS B 1 198 ? 7.418 -24.562 -9.078 1 98.25 198 LYS B C 1
ATOM 3455 O O . LYS B 1 198 ? 7.406 -25.516 -8.297 1 98.25 198 LYS B O 1
ATOM 3460 N N . GLN B 1 199 ? 8.383 -24.406 -9.914 1 98.06 199 GLN B N 1
ATOM 3461 C CA . GLN B 1 199 ? 9.562 -25.266 -9.906 1 98.06 199 GLN B CA 1
ATOM 3462 C C . GLN B 1 199 ? 10.5 -24.922 -8.758 1 98.06 199 GLN B C 1
ATOM 3464 O O . GLN B 1 199 ? 11.383 -25.703 -8.406 1 98.06 199 GLN B O 1
ATOM 3469 N N . ARG B 1 200 ? 10.375 -23.766 -8.266 1 98.19 200 ARG B N 1
ATOM 3470 C CA . ARG B 1 200 ? 11.211 -23.344 -7.145 1 98.19 200 ARG B CA 1
ATOM 3471 C C . ARG B 1 200 ? 10.758 -24.016 -5.852 1 98.19 200 ARG B C 1
ATOM 3473 O O . ARG B 1 200 ? 9.562 -24.062 -5.555 1 98.19 200 ARG B O 1
ATOM 3480 N N . GLU B 1 201 ? 11.703 -24.453 -5.07 1 98.25 201 GLU B N 1
ATOM 3481 C CA . GLU B 1 201 ? 11.406 -25.156 -3.826 1 98.25 201 GLU B CA 1
ATOM 3482 C C . GLU B 1 201 ? 10.625 -24.266 -2.863 1 98.25 201 GLU B C 1
ATOM 3484 O O . GLU B 1 201 ? 9.703 -24.719 -2.189 1 98.25 201 GLU B O 1
ATOM 3489 N N . SER B 1 202 ? 10.977 -22.969 -2.738 1 98.56 202 SER B N 1
ATOM 3490 C CA . SER B 1 202 ? 10.32 -22.031 -1.835 1 98.56 202 SER B CA 1
ATOM 3491 C C . SER B 1 202 ? 8.836 -21.891 -2.164 1 98.56 202 SER B C 1
ATOM 3493 O O . SER B 1 202 ? 8.008 -21.75 -1.264 1 98.56 202 SER B O 1
ATOM 3495 N N . VAL B 1 203 ? 8.492 -21.953 -3.445 1 98.81 203 VAL B N 1
ATOM 3496 C CA . VAL B 1 203 ? 7.117 -21.797 -3.902 1 98.81 203 VAL B CA 1
ATOM 3497 C C . VAL B 1 203 ? 6.363 -23.109 -3.729 1 98.81 203 VAL B C 1
ATOM 3499 O O . VAL B 1 203 ? 5.273 -23.141 -3.146 1 98.81 203 VAL B O 1
ATOM 3502 N N . ARG B 1 204 ? 6.973 -24.188 -4.121 1 98.25 204 ARG B N 1
ATOM 3503 C CA . ARG B 1 204 ? 6.344 -25.516 -4.051 1 98.25 204 ARG B CA 1
ATOM 3504 C C . ARG B 1 204 ? 6.031 -25.891 -2.609 1 98.25 204 ARG B C 1
ATOM 3506 O O . ARG B 1 204 ? 5.016 -26.547 -2.34 1 98.25 204 ARG B O 1
ATOM 3513 N N . ALA B 1 205 ? 6.875 -25.531 -1.749 1 98.19 205 ALA B N 1
ATOM 3514 C CA . ALA B 1 205 ? 6.734 -25.891 -0.34 1 98.19 205 ALA B CA 1
ATOM 3515 C C . ALA B 1 205 ? 5.551 -25.156 0.294 1 98.19 205 ALA B C 1
ATOM 3517 O O . ALA B 1 205 ? 5.062 -25.562 1.354 1 98.19 205 ALA B O 1
ATOM 3518 N N . VAL B 1 206 ? 5.082 -24.078 -0.361 1 98.75 206 VAL B N 1
ATOM 3519 C CA . VAL B 1 206 ? 4.109 -23.203 0.295 1 98.75 206 VAL B CA 1
ATOM 3520 C C . VAL B 1 206 ? 2.75 -23.344 -0.387 1 98.75 206 VAL B C 1
ATOM 3522 O O . VAL B 1 206 ? 1.715 -23.391 0.281 1 98.75 206 VAL B O 1
ATOM 3525 N N . LEU B 1 207 ? 2.691 -23.359 -1.711 1 98.69 207 LEU B N 1
ATOM 3526 C CA . LEU B 1 207 ? 1.424 -23.359 -2.434 1 98.69 207 LEU B CA 1
ATOM 3527 C C . LEU B 1 207 ? 0.616 -24.609 -2.115 1 98.69 207 LEU B C 1
ATOM 3529 O O . LEU B 1 207 ? 1.157 -25.719 -2.109 1 98.69 207 LEU B O 1
ATOM 3533 N N . PRO B 1 208 ? -0.626 -24.422 -1.897 1 98.12 208 PRO B N 1
ATOM 3534 C CA . PRO B 1 208 ? -1.471 -25.578 -1.603 1 98.12 208 PRO B CA 1
ATOM 3535 C C . PRO B 1 208 ? -1.843 -26.375 -2.854 1 98.12 208 PRO B C 1
ATOM 3537 O O . PRO B 1 208 ? -1.605 -25.906 -3.973 1 98.12 208 PRO B O 1
ATOM 3540 N N . ASP B 1 209 ? -2.365 -27.5 -2.545 1 97.31 209 ASP B N 1
ATOM 3541 C CA . ASP B 1 209 ? -2.975 -28.266 -3.629 1 97.31 209 ASP B CA 1
ATOM 3542 C C . ASP B 1 209 ? -4.094 -27.469 -4.297 1 97.31 209 ASP B C 1
ATOM 3544 O O . ASP B 1 209 ? -4.938 -26.891 -3.617 1 97.31 209 ASP B O 1
ATOM 3548 N N . ASP B 1 210 ? -4.113 -27.484 -5.605 1 96.19 210 ASP B N 1
ATOM 3549 C CA . ASP B 1 210 ? -5.055 -26.672 -6.371 1 96.19 210 ASP B CA 1
ATOM 3550 C C . ASP B 1 210 ? -6.496 -27.047 -6.031 1 96.19 210 ASP B C 1
ATOM 3552 O O . ASP B 1 210 ? -7.352 -26.156 -5.895 1 96.19 210 ASP B O 1
ATOM 3556 N N . THR B 1 211 ? -6.766 -28.312 -5.922 1 96.5 211 THR B N 1
ATOM 3557 C CA . THR B 1 211 ? -8.125 -28.781 -5.664 1 96.5 211 THR B CA 1
ATOM 3558 C C . THR B 1 211 ? -8.555 -28.422 -4.246 1 96.5 211 THR B C 1
ATOM 3560 O O . THR B 1 211 ? -9.703 -28.031 -4.02 1 96.5 211 THR B O 1
ATOM 3563 N N . GLU B 1 212 ? -7.641 -28.609 -3.305 1 96.75 212 GLU B N 1
ATOM 3564 C CA . GLU B 1 212 ? -7.938 -28.25 -1.921 1 96.75 212 GLU B CA 1
ATOM 3565 C C . GLU B 1 212 ? -8.234 -26.766 -1.789 1 96.75 212 GLU B C 1
ATOM 3567 O O . GLU B 1 212 ? -9.156 -26.375 -1.078 1 96.75 212 GLU B O 1
ATOM 3572 N N . MET B 1 213 ? -7.457 -25.953 -2.451 1 97.38 213 MET B N 1
ATOM 3573 C CA . MET B 1 213 ? -7.656 -24.516 -2.449 1 97.38 213 MET B CA 1
ATOM 3574 C C . MET B 1 213 ? -9.023 -24.156 -3.02 1 97.38 213 MET B C 1
ATOM 3576 O O . MET B 1 213 ? -9.742 -23.328 -2.451 1 97.38 213 MET B O 1
ATOM 3580 N N . TYR B 1 214 ? -9.375 -24.781 -4.094 1 96.25 214 TYR B N 1
ATOM 3581 C CA . TYR B 1 214 ? -10.656 -24.5 -4.734 1 96.25 214 TYR B CA 1
ATOM 3582 C C . TYR B 1 214 ? -11.812 -24.906 -3.834 1 96.25 214 TYR B C 1
ATOM 3584 O O . TYR B 1 214 ? -12.789 -24.172 -3.691 1 96.25 214 TYR B O 1
ATOM 3592 N N . GLU B 1 215 ? -11.719 -26.047 -3.23 1 96.19 215 GLU B N 1
ATOM 3593 C CA . GLU B 1 215 ? -12.766 -26.531 -2.332 1 96.19 215 GLU B CA 1
ATOM 3594 C C . GLU B 1 215 ? -12.961 -25.562 -1.157 1 96.19 215 GLU B C 1
ATOM 3596 O O . GLU B 1 215 ? -14.086 -25.312 -0.74 1 96.19 215 GLU B O 1
ATOM 3601 N N . LEU B 1 216 ? -11.891 -25.125 -0.644 1 96.12 216 LEU B N 1
ATOM 3602 C CA . LEU B 1 216 ? -11.969 -24.156 0.447 1 96.12 216 LEU B CA 1
ATOM 3603 C C . LEU B 1 216 ? -12.719 -22.891 0.01 1 96.12 216 LEU B C 1
ATOM 3605 O O . LEU B 1 216 ? -13.586 -22.406 0.736 1 96.12 216 LEU B O 1
ATOM 3609 N N . HIS B 1 217 ? -12.445 -22.375 -1.152 1 93.69 217 HIS B N 1
ATOM 3610 C CA . HIS B 1 217 ? -13.07 -21.156 -1.634 1 93.69 217 HIS B CA 1
ATOM 3611 C C . HIS B 1 217 ? -14.547 -21.375 -1.941 1 93.69 217 HIS B C 1
ATOM 3613 O O . HIS B 1 217 ? -15.367 -20.469 -1.761 1 93.69 217 HIS B O 1
ATOM 3619 N N . LYS B 1 218 ? -14.844 -22.578 -2.428 1 93.88 218 LYS B N 1
ATOM 3620 C CA . LYS B 1 218 ? -16.25 -22.906 -2.611 1 93.88 218 LYS B CA 1
ATOM 3621 C C . LYS B 1 218 ? -17.031 -22.766 -1.303 1 93.88 218 LYS B C 1
ATOM 3623 O O . LYS B 1 218 ? -18.125 -22.219 -1.283 1 93.88 218 LYS B O 1
ATOM 3628 N N . HIS B 1 219 ? -16.438 -23.297 -0.364 1 93.31 219 HIS B N 1
ATOM 3629 C CA . HIS B 1 219 ? -17.078 -23.234 0.948 1 93.31 219 HIS B CA 1
ATOM 3630 C C . HIS B 1 219 ? -17.172 -21.797 1.451 1 93.31 219 HIS B C 1
ATOM 3632 O O . HIS B 1 219 ? -18.234 -21.359 1.908 1 93.31 219 HIS B O 1
ATOM 3638 N N . LEU B 1 220 ? -16.156 -21 1.342 1 92.31 220 LEU B N 1
ATOM 3639 C CA . LEU B 1 220 ? -16.078 -19.656 1.878 1 92.31 220 LEU B CA 1
ATOM 3640 C C . LEU B 1 220 ? -17.016 -18.719 1.122 1 92.31 220 LEU B C 1
ATOM 3642 O O . LEU B 1 220 ? -17.547 -17.766 1.704 1 92.31 220 LEU B O 1
ATOM 3646 N N . TYR B 1 221 ? -17.203 -19.016 -0.115 1 93.25 221 TYR B N 1
ATOM 3647 C CA . TYR B 1 221 ? -17.984 -18.078 -0.929 1 93.25 221 TYR B CA 1
ATOM 3648 C C . TYR B 1 221 ? -19.344 -18.672 -1.296 1 93.25 221 TYR B C 1
ATOM 3650 O O . TYR B 1 221 ? -20.062 -18.109 -2.111 1 93.25 221 TYR B O 1
ATOM 3658 N N . GLY B 1 222 ? -19.594 -19.766 -0.73 1 92.88 222 GLY B N 1
ATOM 3659 C CA . GLY B 1 222 ? -20.891 -20.391 -0.919 1 92.88 222 GLY B CA 1
ATOM 3660 C C . GLY B 1 222 ? -21.141 -20.828 -2.348 1 92.88 222 GLY B C 1
ATOM 3661 O O . GLY B 1 222 ? -22.234 -20.641 -2.881 1 92.88 222 GLY B O 1
ATOM 3662 N N . ILE B 1 223 ? -20.078 -21.297 -2.938 1 86.44 223 ILE B N 1
ATOM 3663 C CA . ILE B 1 223 ? -20.172 -21.812 -4.301 1 86.44 223 ILE B CA 1
ATOM 3664 C C . ILE B 1 223 ? -20.625 -23.266 -4.273 1 86.44 223 ILE B C 1
ATOM 3666 O O . ILE B 1 223 ? -20.078 -24.078 -3.518 1 86.44 223 ILE B O 1
ATOM 3670 N N . GLU B 1 224 ? -21.828 -23.578 -4.684 1 75.5 224 GLU B N 1
ATOM 3671 C CA . GLU B 1 224 ? -22.406 -24.922 -4.707 1 75.5 224 GLU B CA 1
ATOM 3672 C C . GLU B 1 224 ? -21.797 -25.766 -5.816 1 75.5 224 GLU B C 1
ATOM 3674 O O . GLU B 1 224 ? -21.391 -25.25 -6.855 1 75.5 224 GLU B O 1
#

Secondary structure (DSSP, 8-state):
-----S--TTS--SEEEEE-TT-HHHHHHHHHHHHTT---EEEE--TTSSSPPHHHHHHSTTT--S-EEEETTEEEESHHHHHHHHHHHH-SSS-SS-SSHHHHHHHHHHHHHIIIIIHHHHHHHHHTTTTTHHHHHHHHHHHHHHHTT-SBTTBSS--HHHHHHGGGGGGHHHHHHHHT--HHHH-HHHHHHHHHHHTSHHHHTTSPPHHHHHHHHHHHHT--/-TTTTS---SS--SEEEEE-TT-HHHHHHHHHHHHTT---EEEE--TTSSSPPHHHHHHSTTT--S-EEEETTEEEESHHHHHHHHHHHH-SSS-SS-SSHHHHHHHHHHHHHIIIIIHHHHHHHHHTTTTTHHHHHHHHHHHHHHHTT-SBTTBSS--HHHHHHGGGGGGHHHHHHHHT--HHHH-HHHHHHHHHHHTSHHHHTTSPPHHHHHHHHHHHTT--

Solvent-accessible surface area (backbone atoms only — not comparable to full-atom values): 24328 Å² total; per-residue (Å²): 129,100,64,62,92,58,68,78,78,76,68,82,68,58,28,34,39,36,23,34,86,83,36,48,53,24,42,25,41,56,24,48,36,45,68,65,66,50,77,60,44,79,43,84,43,69,76,89,48,89,71,73,54,70,66,42,43,68,61,27,69,86,76,54,58,74,23,32,39,31,48,76,86,40,63,39,51,49,43,70,50,36,42,52,40,49,29,72,75,60,30,75,93,58,55,38,58,56,87,50,61,70,58,31,41,50,40,52,42,49,45,50,42,43,64,54,50,42,46,47,26,46,52,49,14,48,68,52,61,25,70,44,38,66,59,33,52,51,44,52,41,52,51,31,60,67,34,51,90,42,70,25,68,77,31,85,46,80,30,46,51,45,42,66,48,53,40,59,57,41,42,48,60,37,48,27,67,55,46,70,52,56,57,63,74,74,32,42,61,45,48,50,35,50,55,57,50,51,70,36,68,37,41,47,75,53,59,61,59,44,67,61,46,33,53,52,48,24,62,77,48,67,48,129,126,95,62,54,87,71,54,82,76,76,68,82,68,58,28,34,39,35,23,34,86,84,35,48,54,25,42,25,40,57,26,49,35,46,68,65,66,51,76,62,45,78,42,82,43,68,76,88,49,89,70,74,52,70,65,43,43,68,62,28,69,86,76,55,57,73,24,31,39,31,48,77,86,40,61,40,53,48,41,69,48,37,40,53,40,49,30,71,75,62,31,75,92,58,54,38,60,57,87,49,62,69,59,32,41,50,39,53,42,51,45,50,42,43,63,56,51,41,46,46,26,46,52,49,14,49,68,52,61,25,71,44,39,66,60,33,51,51,45,52,39,51,53,30,61,66,32,50,90,42,70,24,68,78,31,85,45,78,30,46,52,42,42,67,48,53,40,59,57,41,43,49,60,37,49,26,68,54,46,70,52,57,56,63,73,74,32,41,60,44,46,52,36,50,55,58,51,50,68,36,66,38,40,50,75,52,59,61,58,43,67,61,46,33,52,51,48,24,62,76,48,66,50,128

Organism: Aegilops tauschii subsp. strangulata (NCBI:txid200361)